Protein AF-A0AA36J604-F1 (afdb_monomer_lite)

Radius of gyration: 30.3 Å; chains: 1; bounding box: 62×75×86 Å

Foldseek 3Di:
DDPVCCVQQQQDPVVRDHDPPHPVVVVVVDPDDLVNVLVVLLVVVVVPAAQQGAAAEAAVCVVVVVVCVPRNVSNVRRYHPDHHHLNVLLVVCCPVPVPLNVVADDQPPPPDPVSRRVSRVSRSVSSCVSPPPPDQDDDDPPVVVVVPDPDDADDFDQDDFQAADDAPPPFQQDRADDDPDDDDDDDLPPPGDGDDPDDPVPADPVRRDHGFWGKGWGWDDDPDTDIDIDIDPDGHDHHHKWKFKAWLQQLRFTHTWAFDQPPPDHPAGFKTKDKGFQADAFIWIWMAIPRDCLFIKAFADDPPVPPDDDEQPGQIDTSVPPGHDTHTDGDDGGWMKMKMWGAHRVDNPSVRIGIDMDTDPDRDDHDRDPKWKFKAWVSQVSQLSSTHTWDFDDDDLKTKTKDKDAQAAFDADPVHNPDRFSKIWIWMATSSDLQFIWAFPAAQDEAPDPTFTDGGNPCSNHTHIQGPDPVSVDDHGWMKMWMWIAHPNTIDIHIHTDD

pLDDT: mean 70.43, std 19.69, range [22.77, 94.62]

Organism: NCBI:txid2562239

Sequence (499 aa):
MGDWCKNQFGWDAKTQTAKPGKLADQVRKSTIRLEEVDQVLHEFVSTHVRPGGGMLAGNTVHMDKRFLDKFCPKFMGTLHYRIVDVSTVKELCRRWAPDHFRRAPVKRCQHRAMEDIYESLKELEHYQQAGYFERCRLKCDMVDRLIGCKDMDMCHVALSAKWKSGMRLLRIKRVYFRTILAGLTFGPPAEEWLLDGRAHVDVPEDQVGMPGDKYLVTFRWEKYKELTWEKLSETGPVEPGKYYLCGPWSGWDFVEMQPDTTGPRRRRKGWYSVEVQVSSLPSEFLVVRNQDFRQAIYPQAPPAATGLEISQHSAMCGPDDGESGLWKIQDLRGAVYKIFFYRDPEDCEPTSMRVDWKKVEEEREYHEPEAAYYVNSSCNDFSHRTAIKMTLEEDGEKKLYSAELGVQELALDPKKPTERQPIMPFNILVHRLKDHCIHPDQELCTLEMEQTVALDENSKHLTWCIGKQSEDDAAKGDTFSIRLVVFNDNYSVSWRKVS

InterPro domains:
  IPR012337 Ribonuclease H-like superfamily [SSF53098] (22-130)
  IPR013520 Ribonuclease H-like domain [PF00929] (34-124)
  IPR022894 Oligoribonuclease [NF003765] (15-130)
  IPR022894 Oligoribonuclease [PTHR11046] (14-127)
  IPR036397 Ribonuclease H superfamily [G3DSA:3.30.420.10] (1-133)

Secondary structure (DSSP, 8-state):
--HHHHHHS-EETTTTEEPTTSHHHHHHH----HHHHHHHHHHHHHHHS-TTTEEEEETTHHHHHHHHHHH-HHHHHHEEEEEEEHHHHHHHHHHH-HHHHHTSPPP-----HHHHHHHHHHHHHHHHTTSSS-------SSHHHHTT-------B-------EE--SSS-S-------S-----TTTT-----S--S-GGGS-TTTS--TTEEEEEEEEESSSEEEEEEEEEEE---EEPPEEEESGGGTT--EEPEE-SSSSSTT-S-EEEEEEE--SSSEEEEEEETT-GGGEEEEPPPPGGG-PPP-TTSPEE-TTS-----EEE-S-TT-EEEEEEEE-SS---GGGEEEEEEE--S-----PPPP-EEEEEGGGTT-GGGPEEPEEEEESSSEEEEEEEE--S-PEETTEEEEE---EEEEEEETT-TTSEEE-SSTTB-TTS----EEESTTTT--EEETSSGGG---TT-EEEEEEEEETTEEEEEEEE--

Structure (mmCIF, N/CA/C/O backbone):
data_AF-A0AA36J604-F1
#
_entry.id   AF-A0AA36J604-F1
#
loop_
_atom_site.group_PDB
_atom_site.id
_atom_site.type_symbol
_atom_site.label_atom_id
_atom_site.label_alt_id
_atom_site.label_comp_id
_atom_site.label_asym_id
_atom_site.label_entity_id
_atom_site.label_seq_id
_atom_site.pdbx_PDB_ins_code
_atom_site.Cartn_x
_atom_site.Cartn_y
_atom_site.Cartn_z
_atom_site.occupancy
_atom_site.B_iso_or_equiv
_atom_site.auth_seq_id
_atom_site.auth_comp_id
_atom_site.auth_asym_id
_atom_site.auth_atom_id
_atom_site.pdbx_PDB_model_num
ATOM 1 N N . MET A 1 1 ? 19.047 -40.340 -29.460 1.00 48.59 1 MET A N 1
ATOM 2 C CA . MET A 1 1 ? 18.391 -39.225 -30.184 1.00 48.59 1 MET A CA 1
ATOM 3 C C . MET A 1 1 ? 16.891 -39.447 -30.170 1.00 48.59 1 MET A C 1
ATOM 5 O O . MET A 1 1 ? 16.463 -40.521 -30.583 1.00 48.59 1 MET A O 1
ATOM 9 N N . GLY A 1 2 ? 16.120 -38.473 -29.682 1.00 55.19 2 GLY A N 1
ATOM 10 C CA . GLY A 1 2 ? 14.655 -38.526 -29.735 1.00 55.19 2 GLY A CA 1
ATOM 11 C C . GLY A 1 2 ? 14.126 -38.441 -31.170 1.00 55.19 2 GLY A C 1
ATOM 12 O O . GLY A 1 2 ? 14.864 -38.077 -32.091 1.00 55.19 2 GLY A O 1
ATOM 13 N N . ASP A 1 3 ? 12.849 -38.763 -31.363 1.00 58.59 3 ASP A N 1
ATOM 14 C CA . ASP A 1 3 ? 12.222 -38.802 -32.692 1.00 58.59 3 ASP A CA 1
ATOM 15 C C . ASP A 1 3 ? 12.183 -37.428 -33.378 1.00 58.59 3 ASP A C 1
ATOM 17 O O . ASP A 1 3 ? 12.251 -37.339 -34.603 1.00 58.59 3 ASP A O 1
ATOM 21 N N . TRP A 1 4 ? 12.235 -36.346 -32.594 1.00 62.50 4 TRP A N 1
ATOM 22 C CA . TRP A 1 4 ? 12.443 -34.985 -33.089 1.00 62.50 4 TRP A CA 1
ATOM 23 C C . TRP A 1 4 ? 13.745 -34.826 -33.889 1.00 62.50 4 TRP A C 1
ATOM 25 O O . TRP A 1 4 ? 13.712 -34.370 -35.033 1.00 62.50 4 TRP A O 1
ATOM 35 N N . CYS A 1 5 ? 14.889 -35.257 -33.337 1.00 60.88 5 CYS A N 1
ATOM 36 C CA . CYS A 1 5 ? 16.184 -35.132 -34.016 1.00 60.88 5 CYS A CA 1
ATOM 37 C C . CYS A 1 5 ? 16.183 -35.896 -35.346 1.00 60.88 5 CYS A C 1
ATOM 39 O O . CYS A 1 5 ? 16.697 -35.406 -36.349 1.00 60.88 5 CYS A O 1
ATOM 41 N N . LYS A 1 6 ? 15.559 -37.079 -35.370 1.00 63.16 6 LYS A N 1
ATOM 42 C CA . LYS A 1 6 ? 15.446 -37.908 -36.577 1.00 63.16 6 LYS A CA 1
ATOM 43 C C . LYS A 1 6 ? 14.578 -37.236 -37.649 1.00 63.16 6 LYS A C 1
ATOM 45 O O . LYS A 1 6 ? 14.906 -37.311 -38.829 1.00 63.16 6 LYS A O 1
ATOM 50 N N . ASN A 1 7 ? 13.513 -36.541 -37.244 1.00 63.91 7 ASN A N 1
ATOM 51 C CA . ASN A 1 7 ? 12.556 -35.903 -38.153 1.00 63.91 7 ASN A CA 1
ATOM 52 C C . ASN A 1 7 ? 12.996 -34.522 -38.672 1.00 63.91 7 ASN A C 1
ATOM 54 O O . ASN A 1 7 ? 12.639 -34.169 -39.799 1.00 63.91 7 ASN A O 1
ATOM 58 N N . GLN A 1 8 ? 13.760 -33.754 -37.886 1.00 60.88 8 GLN A N 1
ATOM 59 C CA . GLN A 1 8 ? 14.214 -32.401 -38.251 1.00 60.88 8 GLN A CA 1
ATOM 60 C C . GLN A 1 8 ? 15.593 -32.366 -38.908 1.00 60.88 8 GLN A C 1
ATOM 62 O O . GLN A 1 8 ? 15.798 -31.622 -39.868 1.00 60.88 8 GLN A O 1
ATOM 67 N N . PHE A 1 9 ? 16.529 -33.194 -38.441 1.00 60.97 9 PHE A N 1
ATOM 68 C CA . PHE A 1 9 ? 17.835 -33.322 -39.091 1.00 60.97 9 PHE A CA 1
ATOM 69 C C . PHE A 1 9 ? 17.819 -34.350 -40.215 1.00 60.97 9 PHE A C 1
ATOM 71 O O . PHE A 1 9 ? 18.741 -34.364 -41.025 1.00 60.97 9 PHE A O 1
ATOM 78 N N . GLY A 1 10 ? 16.762 -35.175 -40.289 1.00 57.69 10 GLY A N 1
ATOM 79 C CA . GLY A 1 10 ? 16.478 -36.049 -41.424 1.00 57.69 10 GLY A CA 1
ATOM 80 C C . GLY A 1 10 ? 17.660 -36.922 -41.821 1.00 57.69 10 GLY A C 1
ATOM 81 O O . GLY A 1 10 ? 17.801 -37.197 -43.005 1.00 57.69 10 GLY A O 1
ATOM 82 N N . TRP A 1 11 ? 18.530 -37.279 -40.870 1.00 56.81 11 TRP A N 1
ATOM 83 C CA . TRP A 1 11 ? 19.774 -37.982 -41.152 1.00 56.81 11 TRP A CA 1
ATOM 84 C C . TRP A 1 11 ? 19.460 -39.433 -41.489 1.00 56.81 11 TRP A C 1
ATOM 86 O O . TRP A 1 11 ? 19.053 -40.212 -40.623 1.00 56.81 11 TRP A O 1
ATOM 96 N N . ASP A 1 12 ? 19.627 -39.791 -42.756 1.00 61.94 12 ASP A N 1
ATOM 97 C CA . ASP A 1 12 ? 19.580 -41.179 -43.173 1.00 61.94 12 ASP A CA 1
ATOM 98 C C . ASP A 1 12 ? 20.942 -41.816 -42.878 1.00 61.94 12 ASP A C 1
ATOM 100 O O . ASP A 1 12 ? 21.950 -41.543 -43.532 1.00 61.94 12 ASP A O 1
ATOM 104 N N . ALA A 1 13 ? 20.976 -42.666 -41.852 1.00 58.25 13 ALA A N 1
ATOM 105 C CA . ALA A 1 13 ? 22.194 -43.341 -41.421 1.00 58.25 13 ALA A CA 1
ATOM 106 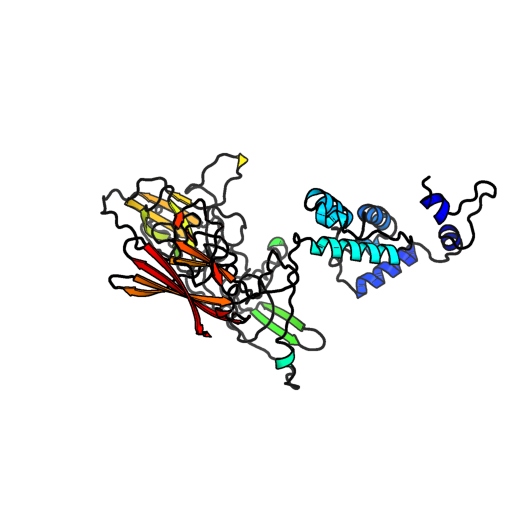C C . ALA A 1 13 ? 22.783 -44.279 -42.492 1.00 58.25 13 ALA A C 1
ATOM 108 O O . ALA A 1 13 ? 23.966 -44.597 -42.411 1.00 58.25 13 ALA A O 1
ATOM 109 N N . LYS A 1 14 ? 21.994 -44.714 -43.489 1.00 59.16 14 LYS A N 1
ATOM 110 C CA . LYS A 1 14 ? 22.461 -45.590 -44.574 1.00 59.16 14 LYS A CA 1
ATOM 111 C C . LYS A 1 14 ? 23.111 -44.812 -45.715 1.00 59.16 14 LYS A C 1
ATOM 113 O O . LYS A 1 14 ? 24.051 -45.317 -46.316 1.00 59.16 14 LYS A O 1
ATOM 118 N N . THR A 1 15 ? 22.634 -43.604 -46.006 1.00 65.88 15 THR A N 1
ATOM 119 C CA . THR A 1 15 ? 23.161 -42.767 -47.100 1.00 65.88 15 THR A CA 1
ATOM 120 C C . THR A 1 15 ? 24.063 -41.630 -46.617 1.00 65.88 15 THR A C 1
ATOM 122 O O . THR A 1 15 ? 24.651 -40.946 -47.446 1.00 65.88 15 THR A O 1
ATOM 125 N N . GLN A 1 16 ? 24.184 -41.423 -45.298 1.00 61.75 16 GLN A N 1
ATOM 126 C CA . GLN A 1 16 ? 24.916 -40.316 -44.660 1.00 61.75 16 GLN A CA 1
ATOM 127 C C . GLN A 1 16 ? 24.513 -38.924 -45.186 1.00 61.75 16 GLN A C 1
ATOM 129 O O . GLN A 1 16 ? 25.319 -37.995 -45.245 1.00 61.75 16 GLN A O 1
ATOM 134 N N . THR A 1 17 ? 23.248 -38.761 -45.574 1.00 59.16 17 THR A N 1
ATOM 135 C CA . THR A 1 17 ? 22.707 -37.517 -46.140 1.00 59.16 17 THR A CA 1
ATOM 136 C C . THR A 1 17 ? 21.442 -37.087 -45.399 1.00 59.16 17 THR A C 1
ATOM 138 O O . THR A 1 17 ? 20.786 -37.906 -44.752 1.00 59.16 17 THR A O 1
ATOM 141 N N . ALA A 1 18 ? 21.108 -35.787 -45.438 1.00 59.97 18 ALA A N 1
ATOM 142 C CA . ALA A 1 18 ? 19.828 -35.334 -44.884 1.00 59.97 18 ALA A CA 1
ATOM 143 C C . ALA A 1 18 ? 18.720 -35.379 -45.942 1.00 59.97 18 ALA A C 1
ATOM 145 O O . ALA A 1 18 ? 18.979 -35.279 -47.141 1.00 59.97 18 ALA A O 1
ATOM 146 N N . LYS A 1 19 ? 17.485 -35.575 -45.474 1.00 61.66 19 LYS A N 1
ATOM 147 C CA . LYS A 1 19 ? 16.292 -35.647 -46.322 1.00 61.66 19 LYS A CA 1
ATOM 148 C C . LYS A 1 19 ? 15.859 -34.261 -46.848 1.00 61.66 19 LYS A C 1
ATOM 150 O O . LYS A 1 19 ? 15.642 -33.371 -46.015 1.00 61.66 19 LYS A O 1
ATOM 155 N N . PRO A 1 20 ? 15.581 -34.131 -48.168 1.00 58.41 20 PRO A N 1
ATOM 156 C CA . PRO A 1 20 ? 15.203 -32.877 -48.821 1.00 58.41 20 PRO A CA 1
ATOM 157 C C . PRO A 1 20 ? 14.045 -32.154 -48.128 1.00 58.41 20 PRO A C 1
ATOM 159 O O . PRO A 1 20 ? 13.031 -32.757 -47.779 1.00 58.41 20 PRO A O 1
ATOM 162 N N . GLY A 1 21 ? 14.179 -30.834 -47.966 1.00 62.56 21 GLY A N 1
ATOM 163 C CA . GLY A 1 21 ? 13.126 -29.958 -47.432 1.00 62.56 21 GLY A CA 1
ATOM 164 C C . GLY A 1 21 ? 13.096 -29.827 -45.905 1.00 62.56 21 GLY A C 1
ATOM 165 O O . GLY A 1 21 ? 12.257 -29.099 -45.376 1.00 62.56 21 GLY A O 1
ATOM 166 N N . LYS A 1 22 ? 14.010 -30.489 -45.187 1.00 72.75 22 LYS A N 1
ATOM 167 C CA . LYS A 1 22 ? 14.170 -30.361 -43.729 1.00 72.75 22 LYS A CA 1
ATOM 168 C C . LYS A 1 22 ? 15.186 -29.277 -43.349 1.00 72.75 22 LYS A C 1
ATOM 170 O O . LYS A 1 22 ? 15.939 -28.799 -44.197 1.00 72.75 22 LYS A O 1
ATOM 175 N N . LEU A 1 23 ? 15.203 -28.876 -42.073 1.00 76.88 23 LEU A N 1
ATOM 176 C CA . LEU A 1 23 ? 16.023 -27.761 -41.578 1.00 76.88 23 LEU A CA 1
ATOM 177 C C . LEU A 1 23 ? 17.512 -27.935 -41.918 1.00 76.88 23 LEU A C 1
ATOM 179 O O . LEU A 1 23 ? 18.146 -26.985 -42.362 1.00 76.88 23 LEU A O 1
ATOM 183 N N . ALA A 1 24 ? 18.048 -29.155 -41.805 1.00 77.19 24 ALA A N 1
ATOM 184 C CA . ALA A 1 24 ? 19.443 -29.451 -42.145 1.00 77.19 24 ALA A CA 1
ATOM 185 C C . ALA A 1 24 ? 19.802 -29.120 -43.607 1.00 77.19 24 ALA A C 1
ATOM 187 O O . ALA A 1 24 ? 20.880 -28.594 -43.875 1.00 77.19 24 ALA A O 1
ATOM 188 N N . ASP A 1 25 ? 18.898 -29.372 -44.554 1.00 77.94 25 ASP A N 1
ATOM 189 C CA . ASP A 1 25 ? 19.135 -29.048 -45.963 1.00 77.94 25 ASP A CA 1
ATOM 190 C C . ASP A 1 25 ? 18.974 -27.563 -46.262 1.00 77.94 25 ASP A C 1
ATOM 192 O O . ASP A 1 25 ? 19.647 -27.042 -47.148 1.00 77.94 25 ASP A O 1
ATOM 196 N N . GLN A 1 26 ? 18.119 -26.864 -45.515 1.00 81.69 26 GLN A N 1
ATOM 197 C CA . GLN A 1 26 ? 18.026 -25.408 -45.604 1.00 81.69 26 GLN A CA 1
ATOM 198 C C . GLN A 1 26 ? 19.288 -24.739 -45.062 1.00 81.69 26 GLN A C 1
ATOM 200 O O . GLN A 1 26 ? 19.791 -23.819 -45.693 1.00 81.69 26 GLN A O 1
ATOM 205 N N . VAL A 1 27 ? 19.847 -25.249 -43.959 1.00 84.38 27 VAL A N 1
ATOM 206 C CA . VAL A 1 27 ? 21.126 -24.770 -43.414 1.00 84.38 27 VAL A CA 1
ATOM 207 C C . VAL A 1 27 ? 22.256 -24.970 -44.426 1.00 84.38 27 VAL A C 1
ATOM 209 O O . VAL A 1 27 ? 23.010 -24.037 -44.670 1.00 84.38 27 VAL A O 1
ATOM 212 N N . ARG A 1 28 ? 22.340 -26.135 -45.088 1.00 82.62 28 ARG A N 1
ATOM 213 C CA . ARG A 1 28 ? 23.355 -26.381 -46.135 1.00 82.62 28 ARG A CA 1
ATOM 214 C C . ARG A 1 28 ? 23.213 -25.482 -47.363 1.00 82.62 28 ARG A C 1
ATOM 216 O O . ARG A 1 28 ? 24.205 -25.220 -48.031 1.00 82.62 28 ARG A O 1
ATOM 223 N N . LYS A 1 29 ? 21.988 -25.059 -47.687 1.00 87.19 29 LYS A N 1
ATOM 224 C CA . LYS A 1 29 ? 21.692 -24.153 -48.809 1.00 87.19 29 LYS A CA 1
ATOM 225 C C . LYS A 1 29 ? 21.774 -22.675 -48.427 1.00 87.19 29 LYS A C 1
ATOM 227 O O . LYS A 1 29 ? 21.700 -21.830 -49.313 1.00 87.19 29 LYS A O 1
ATOM 232 N N . SER A 1 30 ? 21.870 -22.361 -47.137 1.00 89.00 30 SER A N 1
ATOM 233 C CA . SER A 1 30 ? 21.908 -20.986 -46.656 1.00 89.00 30 SER A CA 1
ATOM 234 C C . SER A 1 30 ? 23.203 -20.310 -47.087 1.00 89.00 30 SER A C 1
ATOM 236 O O . SER A 1 30 ? 24.287 -20.864 -46.923 1.00 89.00 30 SER A O 1
ATOM 238 N N . THR A 1 31 ? 23.088 -19.090 -47.601 1.00 91.94 31 THR A N 1
ATOM 239 C CA . THR A 1 31 ? 24.227 -18.220 -47.921 1.00 91.94 31 THR A CA 1
ATOM 240 C C . THR A 1 31 ? 24.487 -17.176 -46.837 1.00 91.94 31 THR A C 1
ATOM 242 O O . THR A 1 31 ? 25.445 -16.421 -46.955 1.00 91.94 31 THR A O 1
ATOM 245 N N . ILE A 1 32 ? 23.638 -17.125 -45.804 1.00 90.56 32 ILE A N 1
ATOM 246 C CA . ILE A 1 32 ? 23.681 -16.108 -44.750 1.00 90.56 32 ILE A CA 1
ATOM 247 C C . ILE A 1 32 ? 24.758 -16.480 -43.733 1.00 90.56 32 ILE A C 1
ATOM 249 O O . ILE A 1 32 ? 24.728 -17.578 -43.164 1.00 90.56 32 ILE A O 1
ATOM 253 N N . ARG A 1 33 ? 25.697 -15.564 -43.499 1.00 91.00 33 ARG A N 1
ATOM 254 C CA . ARG A 1 33 ? 26.771 -15.728 -42.511 1.00 91.00 33 ARG A CA 1
ATOM 255 C C . ARG A 1 33 ? 26.314 -15.309 -41.119 1.00 91.00 33 ARG A C 1
ATOM 257 O O . ARG A 1 33 ? 25.394 -14.512 -40.961 1.00 91.00 33 ARG A O 1
ATOM 264 N N . LEU A 1 34 ? 26.972 -15.828 -40.088 1.00 89.88 34 LEU A N 1
ATOM 265 C CA . LEU A 1 34 ? 26.585 -15.560 -38.702 1.00 89.88 34 LEU A CA 1
ATOM 266 C C . LEU A 1 34 ? 26.753 -14.076 -38.329 1.00 89.88 34 LEU A C 1
ATOM 268 O O . LEU A 1 34 ? 25.929 -13.523 -37.606 1.00 89.88 34 LEU A O 1
ATOM 272 N N . GLU A 1 35 ? 27.775 -13.416 -38.871 1.00 90.25 35 GLU A N 1
ATOM 273 C CA . GLU A 1 35 ? 28.028 -11.987 -38.668 1.00 90.25 35 GLU A CA 1
ATOM 274 C C . GLU A 1 35 ? 26.927 -11.118 -39.294 1.00 90.25 35 GLU A C 1
ATOM 276 O O . GLU A 1 35 ? 26.554 -10.086 -38.737 1.00 90.25 35 GLU A O 1
ATOM 281 N N . GLU A 1 36 ? 26.381 -11.556 -40.434 1.00 92.31 36 GLU A N 1
ATOM 282 C CA . GLU A 1 36 ? 25.243 -10.906 -41.092 1.00 92.31 36 GLU A CA 1
ATOM 283 C C . GLU A 1 36 ? 23.974 -11.068 -40.248 1.00 92.31 36 GLU A C 1
ATOM 285 O O . GLU A 1 36 ? 23.206 -10.119 -40.110 1.00 92.31 36 GLU A O 1
ATOM 290 N N . VAL A 1 37 ? 23.781 -12.233 -39.618 1.00 93.56 37 VAL A N 1
ATOM 291 C CA . VAL A 1 37 ? 22.661 -12.466 -38.691 1.00 93.56 37 VAL A CA 1
ATOM 292 C C . VAL A 1 37 ? 22.736 -11.533 -37.481 1.00 93.56 37 VAL A C 1
ATOM 294 O O . VAL A 1 37 ? 21.738 -10.888 -37.167 1.00 93.56 37 VAL A O 1
ATOM 297 N N . ASP A 1 38 ? 23.893 -11.424 -36.819 1.00 93.88 38 ASP A N 1
ATOM 298 C CA . ASP A 1 38 ? 24.062 -10.542 -35.651 1.00 93.88 38 ASP A CA 1
ATOM 299 C C . ASP A 1 38 ? 23.768 -9.074 -36.006 1.00 93.88 38 ASP A C 1
ATOM 301 O O . ASP A 1 38 ? 23.071 -8.374 -35.271 1.00 93.88 38 ASP A O 1
ATOM 305 N N . GLN A 1 39 ? 24.223 -8.626 -37.180 1.00 93.12 39 GLN A N 1
ATOM 306 C CA . GLN A 1 39 ? 23.977 -7.269 -37.667 1.00 93.12 39 GLN A CA 1
ATOM 307 C C . GLN A 1 39 ? 22.491 -7.016 -37.971 1.00 93.12 39 GLN A C 1
ATOM 309 O O . GLN A 1 39 ? 21.933 -6.029 -37.493 1.00 93.12 39 GLN A O 1
ATOM 314 N N . VAL A 1 40 ? 21.830 -7.917 -38.705 1.00 93.75 40 VAL A N 1
ATOM 315 C CA . VAL A 1 40 ? 20.402 -7.787 -39.048 1.00 93.75 40 VAL A CA 1
ATOM 316 C C . VAL A 1 40 ? 19.529 -7.797 -37.792 1.00 93.75 40 VAL A C 1
ATOM 318 O O . VAL A 1 40 ? 18.598 -6.999 -37.674 1.00 93.75 40 VAL A O 1
ATOM 321 N N . LEU A 1 41 ? 19.831 -8.672 -36.829 1.00 93.06 41 LEU A N 1
ATOM 322 C CA . LEU A 1 41 ? 19.106 -8.727 -35.561 1.00 93.06 41 LEU A CA 1
ATOM 323 C C . LEU A 1 41 ? 19.321 -7.457 -34.727 1.00 93.06 41 LEU A C 1
ATOM 325 O O . LEU A 1 41 ? 18.365 -6.935 -34.151 1.00 93.06 41 LEU A O 1
ATOM 329 N N . HIS A 1 42 ? 20.552 -6.943 -34.674 1.00 91.88 42 HIS A N 1
ATOM 330 C CA . HIS A 1 42 ? 20.871 -5.692 -33.989 1.00 91.88 42 HIS A CA 1
ATOM 331 C C . HIS A 1 42 ? 20.121 -4.494 -34.592 1.00 91.88 42 HIS A C 1
ATOM 333 O O . HIS A 1 42 ? 19.515 -3.720 -33.850 1.00 91.88 42 HIS A O 1
ATOM 339 N N . GLU A 1 43 ? 20.104 -4.354 -35.919 1.00 93.06 43 GLU A N 1
ATOM 340 C CA . GLU A 1 43 ? 19.384 -3.277 -36.615 1.00 93.06 43 GLU A CA 1
ATOM 341 C C . GLU A 1 43 ? 17.870 -3.369 -36.393 1.00 93.06 43 GLU A C 1
ATOM 343 O O . GLU A 1 43 ? 17.212 -2.373 -36.076 1.00 93.06 43 GLU A O 1
ATOM 348 N N . PHE A 1 44 ? 17.315 -4.581 -36.481 1.00 92.38 44 PHE A N 1
ATOM 349 C CA . PHE A 1 44 ? 15.903 -4.817 -36.209 1.00 92.38 44 PHE A CA 1
ATOM 350 C C . PHE A 1 44 ? 15.523 -4.413 -34.779 1.00 92.38 44 PHE A C 1
ATOM 352 O O . PHE A 1 44 ? 14.550 -3.691 -34.580 1.00 92.38 44 PHE A O 1
ATOM 359 N N . VAL A 1 45 ? 16.295 -4.816 -33.770 1.00 90.62 45 VAL A N 1
ATOM 360 C CA . VAL A 1 45 ? 15.993 -4.466 -32.374 1.00 90.62 45 VAL A CA 1
ATOM 361 C C . VAL A 1 45 ? 16.191 -2.977 -32.111 1.00 90.62 45 VAL A C 1
ATOM 363 O O . VAL A 1 45 ? 15.337 -2.359 -31.479 1.00 90.62 45 VAL A O 1
ATOM 366 N N . SER A 1 46 ? 17.251 -2.372 -32.646 1.00 87.31 46 SER A N 1
ATOM 367 C CA . SER A 1 46 ? 17.565 -0.952 -32.427 1.00 87.31 46 SER A CA 1
ATOM 368 C C . SER A 1 46 ? 16.492 -0.001 -32.971 1.00 87.31 46 SER A C 1
ATOM 370 O O . SER A 1 46 ? 16.352 1.115 -32.478 1.00 87.31 46 SER A O 1
ATOM 372 N N . THR A 1 47 ? 15.705 -0.436 -33.961 1.00 90.81 47 THR A N 1
ATOM 373 C CA . THR A 1 47 ? 14.560 0.337 -34.478 1.00 90.81 47 THR A CA 1
ATOM 374 C C . THR A 1 47 ? 13.297 0.219 -33.619 1.00 90.81 47 THR A C 1
ATOM 376 O O . THR A 1 47 ? 12.415 1.068 -33.730 1.00 90.81 47 THR A O 1
ATOM 379 N N . HIS A 1 48 ? 13.203 -0.790 -32.743 1.00 85.25 48 HIS A N 1
ATOM 380 C CA . HIS A 1 48 ? 12.001 -1.081 -31.948 1.00 85.25 48 HIS A CA 1
ATOM 381 C C . HIS A 1 48 ? 12.170 -0.829 -30.444 1.00 85.25 48 HIS A C 1
ATOM 383 O O . HIS A 1 48 ? 11.178 -0.597 -29.753 1.00 85.25 48 HIS A O 1
ATOM 389 N N . VAL A 1 49 ? 13.396 -0.872 -29.913 1.00 84.00 49 VAL A N 1
ATOM 390 C CA . VAL A 1 49 ? 13.678 -0.652 -28.487 1.00 84.00 49 VAL A CA 1
ATOM 391 C C . VAL A 1 49 ? 14.914 0.222 -28.292 1.00 84.00 49 VAL A C 1
ATOM 393 O O . VAL A 1 49 ? 15.873 0.161 -29.058 1.00 84.00 49 VAL A O 1
ATOM 396 N N . ARG A 1 50 ? 14.908 1.032 -27.227 1.00 82.69 50 ARG A N 1
ATOM 397 C CA . ARG A 1 50 ? 16.098 1.783 -26.801 1.00 82.69 50 ARG A CA 1
ATOM 398 C C . ARG A 1 50 ? 17.179 0.808 -26.302 1.00 82.69 50 ARG A C 1
ATOM 400 O O . ARG A 1 50 ? 16.813 -0.234 -25.748 1.00 82.69 50 ARG A O 1
ATOM 407 N N . PRO A 1 51 ? 18.478 1.143 -26.419 1.00 81.12 51 PRO A N 1
ATOM 408 C CA . PRO A 1 51 ? 19.555 0.322 -25.869 1.00 81.12 51 PRO A CA 1
ATOM 409 C C . PRO A 1 51 ? 19.322 0.003 -24.386 1.00 81.12 51 PRO A C 1
ATOM 411 O O . PRO A 1 51 ? 19.037 0.898 -23.593 1.00 81.12 51 PRO A O 1
ATOM 414 N N . GLY A 1 52 ? 19.384 -1.279 -24.022 1.00 80.62 52 GLY A N 1
ATOM 415 C CA . GLY A 1 52 ? 19.128 -1.770 -22.665 1.00 80.62 52 GLY A CA 1
ATOM 416 C C . GLY A 1 52 ? 17.653 -1.783 -22.238 1.00 80.62 52 GLY A C 1
ATOM 417 O O . GLY A 1 52 ? 17.358 -2.209 -21.126 1.00 80.62 52 GLY A O 1
ATOM 418 N N . GLY A 1 53 ? 16.722 -1.344 -23.092 1.00 77.31 53 GLY A N 1
ATOM 419 C CA . GLY A 1 53 ? 15.287 -1.299 -22.789 1.00 77.31 53 GLY A CA 1
ATOM 420 C C . GLY A 1 53 ? 14.520 -2.578 -23.142 1.00 77.31 53 GLY A C 1
ATOM 421 O O . GLY A 1 53 ? 13.489 -2.860 -22.537 1.00 77.31 53 GLY A O 1
ATOM 422 N N . GLY A 1 54 ? 15.002 -3.363 -24.111 1.00 86.19 54 GLY A N 1
ATOM 423 C CA . GLY A 1 54 ? 14.373 -4.626 -24.516 1.00 86.19 54 GLY A CA 1
ATOM 424 C C . GLY A 1 54 ? 14.836 -5.814 -23.670 1.00 86.19 54 GLY A C 1
ATOM 425 O O . GLY A 1 54 ? 16.016 -5.914 -23.356 1.00 86.19 54 GLY A O 1
ATOM 426 N N . MET A 1 55 ? 13.941 -6.746 -23.333 1.00 92.50 55 MET A N 1
ATOM 427 C CA . MET A 1 55 ? 14.277 -7.992 -22.625 1.00 92.50 55 MET A CA 1
ATOM 428 C C . MET A 1 55 ? 14.097 -9.204 -23.539 1.00 92.50 55 MET A C 1
ATOM 430 O O . MET A 1 55 ? 13.135 -9.271 -24.303 1.00 92.50 55 MET A O 1
ATOM 434 N N . LEU A 1 56 ? 14.993 -10.187 -23.427 1.00 93.38 56 LEU A N 1
ATOM 435 C CA . LEU A 1 56 ? 14.854 -11.453 -24.145 1.00 93.38 56 LEU A CA 1
ATOM 436 C C . LEU A 1 56 ? 13.742 -12.298 -23.501 1.00 93.38 56 LEU A C 1
ATOM 438 O O . LEU A 1 56 ? 13.751 -12.513 -22.288 1.00 93.38 56 LEU A O 1
ATOM 442 N N . ALA A 1 57 ? 12.794 -12.786 -24.302 1.00 93.81 57 ALA A N 1
ATOM 443 C CA . ALA A 1 57 ? 11.629 -13.530 -23.828 1.00 93.81 57 ALA A CA 1
ATOM 444 C C . ALA A 1 57 ? 11.395 -14.804 -24.649 1.00 93.81 57 ALA A C 1
ATOM 446 O O . ALA A 1 57 ? 11.559 -14.797 -25.868 1.00 93.81 57 ALA A O 1
ATOM 447 N N . GLY A 1 58 ? 10.989 -15.890 -23.991 1.00 91.88 58 GLY A N 1
ATOM 448 C CA . GLY A 1 58 ? 10.711 -17.162 -24.661 1.00 91.88 58 GLY A CA 1
ATOM 449 C C . GLY A 1 58 ? 10.602 -18.343 -23.701 1.00 91.88 58 GLY A C 1
ATOM 450 O O . GLY A 1 58 ? 10.689 -18.191 -22.483 1.00 91.88 58 GLY A O 1
ATOM 451 N N . ASN A 1 59 ? 10.412 -19.539 -24.250 1.00 91.00 59 ASN A N 1
ATOM 452 C CA . ASN A 1 59 ? 10.390 -20.780 -23.478 1.00 91.00 59 ASN A CA 1
ATOM 453 C C . ASN A 1 59 ? 11.795 -21.354 -23.317 1.00 91.00 59 ASN A C 1
ATOM 455 O O . ASN A 1 59 ? 12.433 -21.659 -24.318 1.00 91.00 59 ASN A O 1
ATOM 459 N N . THR A 1 60 ? 12.254 -21.555 -22.076 1.00 89.69 60 THR A N 1
ATOM 460 C CA . THR A 1 60 ? 13.601 -22.101 -21.805 1.00 89.69 60 THR A CA 1
ATOM 461 C C . THR A 1 60 ? 14.684 -21.236 -22.471 1.00 89.69 60 THR A C 1
ATOM 463 O O . THR A 1 60 ? 15.739 -21.701 -22.901 1.00 89.69 60 THR A O 1
ATOM 466 N N . VAL A 1 61 ? 14.416 -19.928 -22.539 1.00 93.06 61 VAL A N 1
ATOM 467 C CA . VAL A 1 61 ? 15.181 -18.958 -23.334 1.00 93.06 61 VAL A CA 1
ATOM 468 C C . VAL A 1 61 ? 16.586 -18.713 -22.779 1.00 93.06 61 VAL A C 1
ATOM 470 O O . VAL A 1 61 ? 17.454 -18.179 -23.463 1.00 93.06 61 VAL A O 1
ATOM 473 N N . HIS A 1 62 ? 16.858 -19.144 -21.545 1.00 90.88 62 HIS A N 1
ATOM 474 C CA . HIS A 1 62 ? 18.206 -19.134 -20.980 1.00 90.88 62 HIS A CA 1
ATOM 475 C C . HIS A 1 62 ? 19.195 -19.978 -21.804 1.00 90.88 62 HIS A C 1
ATOM 477 O O . HIS A 1 62 ? 20.383 -19.653 -21.850 1.00 90.88 62 HIS A O 1
ATOM 483 N N . MET A 1 63 ? 18.721 -21.035 -22.476 1.00 90.19 63 MET A N 1
ATOM 484 C CA . MET A 1 63 ? 19.549 -21.820 -23.391 1.00 90.19 63 MET A CA 1
ATOM 485 C C . MET A 1 63 ? 19.878 -21.020 -24.647 1.00 90.19 63 MET A C 1
ATOM 487 O O . MET A 1 63 ? 21.051 -20.930 -25.004 1.00 90.19 63 MET A O 1
ATOM 491 N N . ASP A 1 64 ? 18.881 -20.378 -25.256 1.00 91.81 64 ASP A N 1
ATOM 492 C CA . ASP A 1 64 ? 19.066 -19.528 -26.437 1.00 91.81 64 ASP A CA 1
ATOM 493 C C . ASP A 1 64 ? 20.004 -18.361 -26.133 1.00 91.81 64 ASP A C 1
ATOM 495 O O . ASP A 1 64 ? 20.953 -18.116 -26.877 1.00 91.81 64 ASP A O 1
ATOM 499 N N . LYS A 1 65 ? 19.817 -17.710 -24.976 1.00 92.50 65 LYS A N 1
ATOM 500 C CA . LYS A 1 65 ? 20.698 -16.645 -24.484 1.00 92.50 65 LYS A CA 1
ATOM 501 C C . LYS A 1 65 ? 22.158 -17.092 -24.473 1.00 92.50 65 LYS A C 1
ATOM 503 O O . LYS A 1 65 ? 23.025 -16.351 -24.914 1.00 92.50 65 LYS A O 1
ATOM 508 N N . ARG A 1 66 ? 22.440 -18.322 -24.029 1.00 92.94 66 ARG A N 1
ATOM 509 C CA . ARG A 1 66 ? 23.808 -18.864 -23.975 1.00 92.94 66 ARG A CA 1
ATOM 510 C C . ARG A 1 66 ? 24.465 -18.971 -25.352 1.00 92.94 66 ARG A C 1
ATOM 512 O O . ARG A 1 66 ? 25.681 -18.819 -25.453 1.00 92.94 66 ARG A O 1
ATOM 519 N N . PHE A 1 67 ? 23.688 -19.263 -26.395 1.00 93.50 67 PHE A N 1
ATOM 520 C CA . PHE A 1 67 ? 24.180 -19.266 -27.774 1.00 93.50 67 PHE A CA 1
ATOM 521 C C . PHE A 1 67 ? 24.318 -17.839 -28.308 1.00 93.50 67 PHE A C 1
ATOM 523 O O . PHE A 1 67 ? 25.357 -17.507 -28.874 1.00 93.50 67 PHE A O 1
ATOM 530 N N . LEU A 1 68 ? 23.322 -16.986 -28.078 1.00 94.00 68 LEU A N 1
ATOM 531 C CA . LEU A 1 68 ? 23.320 -15.597 -28.538 1.00 94.00 68 LEU A CA 1
ATOM 532 C C . LEU A 1 68 ? 24.451 -14.773 -27.910 1.00 94.00 68 LEU A C 1
ATOM 534 O O . LEU A 1 68 ? 25.122 -14.043 -28.627 1.00 94.00 68 LEU A O 1
ATOM 538 N N . ASP A 1 69 ? 24.756 -14.962 -26.624 1.00 92.69 69 ASP A N 1
ATOM 539 C CA . ASP A 1 69 ? 25.883 -14.297 -25.951 1.00 92.69 69 ASP A CA 1
ATOM 540 C C . ASP A 1 69 ? 27.228 -14.612 -26.635 1.00 92.69 69 ASP A C 1
ATOM 542 O O . ASP A 1 69 ? 28.138 -13.786 -26.641 1.00 92.69 69 ASP A O 1
ATOM 546 N N . LYS A 1 70 ? 27.368 -15.815 -27.210 1.00 93.38 70 LYS A N 1
ATOM 547 C CA . LYS A 1 70 ? 28.603 -16.262 -27.868 1.00 93.38 70 LYS A CA 1
ATOM 548 C C . LYS A 1 70 ? 28.655 -15.893 -29.350 1.00 93.38 70 LYS A C 1
ATOM 550 O O . LYS A 1 70 ? 29.726 -15.573 -29.856 1.00 93.38 70 LYS A O 1
ATOM 555 N N . PHE A 1 71 ? 27.534 -16.029 -30.048 1.00 93.25 71 PHE A N 1
ATOM 556 C CA . PHE A 1 71 ? 27.472 -15.998 -31.510 1.00 93.25 71 PHE A CA 1
ATOM 557 C C . PHE A 1 71 ? 26.832 -14.719 -32.072 1.00 93.25 71 PHE A C 1
ATOM 559 O O . PHE A 1 71 ? 27.062 -14.410 -33.237 1.00 93.25 71 PHE A O 1
ATOM 566 N N . CYS A 1 72 ? 26.073 -13.970 -31.264 1.00 94.44 72 CYS A N 1
ATOM 567 C CA . CYS A 1 72 ? 25.423 -12.707 -31.638 1.00 94.44 72 CYS A CA 1
ATOM 568 C C . CYS A 1 72 ? 25.612 -11.621 -30.547 1.00 94.44 72 CYS A C 1
ATOM 570 O O . CYS A 1 72 ? 24.643 -11.183 -29.910 1.00 94.44 72 CYS A O 1
ATOM 572 N N . PRO A 1 73 ? 26.864 -11.209 -30.262 1.00 93.06 73 PRO A N 1
ATOM 573 C CA . PRO A 1 73 ? 27.166 -10.292 -29.165 1.00 93.06 73 PRO A CA 1
ATOM 574 C C . PRO A 1 73 ? 26.648 -8.864 -29.391 1.00 93.06 73 PRO A C 1
ATOM 576 O O . PRO A 1 73 ? 26.311 -8.200 -28.410 1.00 93.06 73 PRO A O 1
ATOM 579 N N . LYS A 1 74 ? 26.547 -8.369 -30.638 1.00 90.88 74 LYS A N 1
ATOM 580 C CA . LYS A 1 74 ? 26.017 -7.015 -30.898 1.00 90.88 74 LYS A CA 1
ATOM 581 C C . LYS A 1 74 ? 24.526 -6.940 -30.592 1.00 90.88 74 LYS A C 1
ATOM 583 O O . LYS A 1 74 ? 24.067 -5.998 -29.941 1.00 90.88 74 LYS A O 1
ATOM 588 N N . PHE A 1 75 ? 23.780 -7.958 -31.014 1.00 93.50 75 PHE A N 1
ATOM 589 C CA . PHE A 1 75 ? 22.371 -8.108 -30.683 1.00 93.50 75 PHE A CA 1
ATOM 590 C C . PHE A 1 75 ? 22.159 -8.154 -29.165 1.00 93.50 75 PHE A C 1
ATOM 592 O O . PHE A 1 75 ? 21.400 -7.348 -28.624 1.00 93.50 75 PHE A O 1
ATOM 599 N N . MET A 1 76 ? 22.885 -9.029 -28.458 1.00 92.50 76 MET A N 1
ATOM 600 C CA . MET A 1 76 ? 22.755 -9.152 -27.002 1.00 92.50 76 MET A CA 1
ATOM 601 C C . MET A 1 76 ? 23.179 -7.886 -26.253 1.00 92.50 76 MET A C 1
ATOM 603 O O . MET A 1 76 ? 22.555 -7.553 -25.250 1.00 92.50 76 MET A O 1
ATOM 607 N N . GLY A 1 77 ? 24.167 -7.141 -26.758 1.00 90.69 77 GLY A N 1
ATOM 608 C CA . GLY A 1 77 ? 24.589 -5.858 -26.186 1.00 90.69 77 GLY A CA 1
ATOM 609 C C . GLY A 1 77 ? 23.532 -4.749 -26.264 1.00 90.69 77 GLY A C 1
ATOM 610 O O . GLY A 1 77 ? 23.632 -3.759 -25.546 1.00 90.69 77 GLY A O 1
ATOM 611 N N . THR A 1 78 ? 22.505 -4.911 -27.104 1.00 88.38 78 THR A N 1
ATOM 612 C CA . THR A 1 78 ? 21.390 -3.952 -27.225 1.00 88.38 78 THR A CA 1
ATOM 613 C C . THR A 1 78 ? 20.258 -4.257 -26.241 1.00 88.38 78 THR A C 1
ATOM 615 O O . THR A 1 78 ? 19.451 -3.381 -25.926 1.00 88.38 78 THR A O 1
ATOM 618 N N . LEU A 1 79 ? 20.186 -5.492 -25.743 1.00 91.44 79 LEU A N 1
ATOM 619 C CA . LEU A 1 79 ? 19.148 -5.960 -24.832 1.00 91.44 79 LEU A CA 1
ATOM 620 C C . LEU A 1 79 ? 19.596 -5.851 -23.369 1.00 91.44 79 LEU A C 1
ATOM 622 O O . LEU A 1 79 ? 20.778 -5.823 -23.037 1.00 91.44 79 LEU A O 1
ATOM 626 N N . HIS A 1 80 ? 18.626 -5.816 -22.465 1.00 93.31 80 HIS A N 1
ATOM 627 C CA . HIS A 1 80 ? 18.851 -5.911 -21.033 1.00 93.31 80 HIS A CA 1
ATOM 628 C C . HIS A 1 80 ? 19.305 -7.329 -20.643 1.00 93.31 80 HIS A C 1
ATOM 630 O O . HIS A 1 80 ? 18.881 -8.321 -21.237 1.00 93.31 80 HIS A O 1
ATOM 636 N N . TYR A 1 81 ? 20.109 -7.454 -19.582 1.00 89.75 81 TYR A N 1
ATOM 637 C CA . TYR A 1 81 ? 20.639 -8.751 -19.129 1.00 89.75 81 TYR A CA 1
ATOM 638 C C . TYR A 1 81 ? 19.564 -9.716 -18.594 1.00 89.75 81 TYR A C 1
ATOM 640 O O . TYR A 1 81 ? 19.784 -10.929 -18.540 1.00 89.75 81 TYR A O 1
ATOM 648 N N . ARG A 1 82 ? 18.418 -9.178 -18.152 1.00 92.50 82 ARG A N 1
ATOM 649 C CA . ARG A 1 82 ? 17.292 -9.955 -17.608 1.00 92.50 82 ARG A CA 1
ATOM 650 C C . ARG A 1 82 ? 16.512 -10.636 -18.730 1.00 92.50 82 ARG A C 1
ATOM 652 O O . ARG A 1 82 ? 16.362 -10.084 -19.817 1.00 92.50 82 ARG A O 1
ATOM 659 N N . ILE A 1 83 ? 15.939 -11.792 -18.410 1.00 93.50 83 ILE A N 1
ATOM 660 C CA . ILE A 1 83 ? 15.113 -12.580 -19.328 1.00 93.50 83 ILE A CA 1
ATOM 661 C C . ILE A 1 83 ? 13.704 -12.791 -18.774 1.00 93.50 83 ILE A C 1
ATOM 663 O O . ILE A 1 83 ? 13.511 -12.842 -17.559 1.00 93.50 83 ILE A O 1
ATOM 667 N N . VAL A 1 84 ? 12.735 -12.960 -19.670 1.00 92.56 84 VAL A N 1
ATOM 668 C CA . VAL A 1 84 ? 11.386 -13.442 -19.353 1.00 92.56 84 VAL A CA 1
ATOM 669 C C . VAL A 1 84 ? 11.276 -14.893 -19.820 1.00 92.56 84 VAL A C 1
ATOM 671 O O . VAL A 1 84 ? 11.015 -15.163 -20.992 1.00 92.56 84 VAL A O 1
ATOM 674 N N . ASP A 1 85 ? 11.507 -15.837 -18.905 1.00 93.75 85 ASP A N 1
ATOM 675 C CA . ASP A 1 85 ? 11.427 -17.270 -19.207 1.00 93.75 85 ASP A CA 1
ATOM 676 C C . ASP A 1 85 ? 10.018 -17.814 -18.909 1.00 93.75 85 ASP A C 1
ATOM 678 O O . ASP A 1 85 ? 9.610 -17.959 -17.754 1.00 93.75 85 ASP A O 1
ATOM 682 N N . VAL A 1 86 ? 9.272 -18.136 -19.969 1.00 90.62 86 VAL A N 1
ATOM 683 C CA . VAL A 1 86 ? 7.905 -18.684 -19.891 1.00 90.62 86 VAL A CA 1
ATOM 684 C C . VAL A 1 86 ? 7.890 -20.029 -19.157 1.00 90.62 86 VAL A C 1
ATOM 686 O O . VAL A 1 86 ? 6.918 -20.349 -18.471 1.00 90.62 86 VAL A O 1
ATOM 689 N N . SER A 1 87 ? 8.986 -20.795 -19.218 1.00 90.00 87 SER A N 1
ATOM 690 C CA . SER A 1 87 ? 9.086 -22.083 -18.528 1.00 90.00 87 SER A CA 1
ATOM 691 C C . SER A 1 87 ? 9.155 -21.932 -17.003 1.00 90.00 87 SER A C 1
ATOM 693 O O . SER A 1 87 ? 8.642 -22.787 -16.280 1.00 90.00 87 SER A O 1
ATOM 695 N N . THR A 1 88 ? 9.668 -20.803 -16.501 1.00 91.94 88 THR A N 1
ATOM 696 C CA . THR A 1 88 ? 9.590 -20.458 -15.074 1.00 91.94 88 THR A CA 1
ATOM 697 C C . THR A 1 88 ? 8.136 -20.284 -14.649 1.00 91.94 88 THR A C 1
ATOM 699 O O . THR A 1 88 ? 7.686 -20.918 -13.696 1.00 91.94 88 THR A O 1
ATOM 702 N N . VAL A 1 89 ? 7.368 -19.480 -15.394 1.00 90.44 89 VAL A N 1
ATOM 703 C CA . VAL A 1 89 ? 5.945 -19.229 -15.106 1.00 90.44 89 VAL A CA 1
ATOM 704 C C . VAL A 1 89 ? 5.129 -20.517 -15.208 1.00 90.44 89 VAL A C 1
ATOM 706 O O . VAL A 1 89 ? 4.271 -20.780 -14.368 1.00 90.44 89 VAL A O 1
ATOM 709 N N . LYS A 1 90 ? 5.441 -21.366 -16.187 1.00 89.69 90 LYS A N 1
ATOM 710 C CA . LYS A 1 90 ? 4.855 -22.699 -16.338 1.00 89.69 90 LYS A CA 1
ATOM 711 C C . LYS A 1 90 ? 5.045 -23.570 -15.100 1.00 89.69 90 LYS A C 1
ATOM 713 O O . LYS A 1 90 ? 4.083 -24.164 -14.615 1.00 89.69 90 LYS A O 1
ATOM 718 N N . GLU A 1 91 ? 6.271 -23.663 -14.593 1.00 92.00 91 GLU A N 1
ATOM 719 C CA . GLU A 1 91 ? 6.583 -24.484 -13.423 1.00 92.00 91 GLU A CA 1
ATOM 720 C C . GLU A 1 91 ? 5.938 -23.933 -12.141 1.00 92.00 91 GLU A C 1
ATOM 722 O O . GLU A 1 91 ? 5.504 -24.726 -11.296 1.00 92.00 91 GLU A O 1
ATOM 727 N N . LEU A 1 92 ? 5.813 -22.607 -12.014 1.00 89.38 92 LEU A N 1
ATOM 728 C CA . LEU A 1 92 ? 5.048 -21.967 -10.939 1.00 89.38 92 LEU A CA 1
ATOM 729 C C . LEU A 1 92 ? 3.555 -22.294 -11.054 1.00 89.38 92 LEU A C 1
ATOM 731 O O . LEU A 1 92 ? 2.969 -22.810 -10.107 1.00 89.38 92 LEU A O 1
ATOM 735 N N . CYS A 1 93 ? 2.957 -22.101 -12.233 1.00 86.38 93 CYS A N 1
ATOM 736 C CA . CYS A 1 93 ? 1.548 -22.406 -12.491 1.00 86.38 93 CYS A CA 1
ATOM 737 C C . CYS A 1 93 ? 1.230 -23.883 -12.215 1.00 86.38 93 CYS A C 1
ATOM 739 O O . CYS A 1 93 ? 0.222 -24.188 -11.587 1.00 86.38 93 CYS A O 1
ATOM 741 N N . ARG A 1 94 ? 2.129 -24.808 -12.575 1.00 86.25 94 ARG A N 1
ATOM 742 C CA . ARG A 1 94 ? 1.978 -26.241 -12.280 1.00 86.25 94 ARG A CA 1
ATOM 743 C C . ARG A 1 94 ? 1.850 -26.545 -10.782 1.00 86.25 94 ARG A C 1
ATOM 745 O O . ARG A 1 94 ? 1.165 -27.499 -10.427 1.00 86.25 94 ARG A O 1
ATOM 752 N N . ARG A 1 95 ? 2.532 -25.783 -9.918 1.00 87.06 95 ARG A N 1
ATOM 753 C CA . ARG A 1 95 ? 2.559 -25.998 -8.457 1.00 87.06 95 ARG A CA 1
ATOM 754 C C . ARG A 1 95 ? 1.482 -25.205 -7.730 1.00 87.06 95 ARG A C 1
ATOM 756 O O . ARG A 1 95 ? 0.892 -25.723 -6.793 1.00 87.06 95 ARG A O 1
ATOM 763 N N . TRP A 1 96 ? 1.256 -23.964 -8.144 1.00 83.44 96 TRP A N 1
ATOM 764 C CA . TRP A 1 96 ? 0.375 -23.029 -7.444 1.00 83.44 96 TRP A CA 1
ATOM 765 C C . TRP A 1 96 ? -1.063 -23.054 -7.977 1.00 83.44 96 TRP A C 1
ATOM 767 O O . TRP A 1 96 ? -1.985 -22.841 -7.201 1.00 83.44 96 TRP A O 1
ATOM 777 N N . ALA A 1 97 ? -1.267 -23.391 -9.257 1.00 80.19 97 ALA A N 1
ATOM 778 C CA . ALA A 1 97 ? -2.583 -23.524 -9.892 1.00 80.19 97 ALA A CA 1
ATOM 779 C C . ALA A 1 97 ? -2.667 -24.751 -10.819 1.00 80.19 97 ALA A C 1
ATOM 781 O O . ALA A 1 97 ? -2.775 -24.612 -12.046 1.00 80.19 97 ALA A O 1
ATOM 782 N N . PRO A 1 98 ? -2.664 -25.973 -10.257 1.00 84.38 98 PRO A N 1
ATOM 783 C CA . PRO A 1 98 ? -2.701 -27.206 -11.044 1.00 84.38 98 PRO A CA 1
ATOM 784 C C . PRO A 1 98 ? -3.926 -27.288 -11.973 1.00 84.38 98 PRO A C 1
ATOM 786 O O . PRO A 1 98 ? -3.835 -27.829 -13.076 1.00 84.38 98 PRO A O 1
ATOM 789 N N . ASP A 1 99 ? -5.059 -26.702 -11.584 1.00 81.94 99 ASP A N 1
ATOM 790 C CA . ASP A 1 99 ? -6.285 -26.662 -12.393 1.00 81.94 99 ASP A CA 1
ATOM 791 C C . ASP A 1 99 ? -6.143 -25.781 -13.635 1.00 81.94 99 ASP A C 1
ATOM 793 O O . ASP A 1 99 ? -6.604 -26.148 -14.718 1.00 81.94 99 ASP A O 1
ATOM 797 N N . HIS A 1 100 ? -5.457 -24.644 -13.501 1.00 82.44 100 HIS A N 1
ATOM 798 C CA . HIS A 1 100 ? -5.199 -23.728 -14.608 1.00 82.44 100 HIS A CA 1
ATOM 799 C C . HIS A 1 100 ? -4.116 -24.273 -15.549 1.00 82.44 100 HIS A C 1
ATOM 801 O O . HIS A 1 100 ? -4.218 -24.148 -16.773 1.00 82.44 100 HIS A O 1
ATOM 807 N N . PHE A 1 101 ? -3.102 -24.940 -14.989 1.00 84.88 101 PHE A N 1
ATOM 808 C CA . PHE A 1 101 ? -2.067 -25.633 -15.753 1.00 84.88 101 PHE A CA 1
ATOM 809 C C . PHE A 1 101 ? -2.654 -26.740 -16.641 1.00 84.88 101 PHE A C 1
ATOM 811 O O . PHE A 1 101 ? -2.284 -26.844 -17.808 1.00 84.88 101 PHE A O 1
ATOM 818 N N . ARG A 1 102 ? -3.616 -27.527 -16.134 1.00 85.25 102 ARG A N 1
ATOM 819 C CA . ARG A 1 102 ? -4.291 -28.589 -16.908 1.00 85.25 102 ARG A CA 1
ATOM 820 C C . ARG A 1 102 ? -5.036 -28.076 -18.143 1.00 85.25 102 ARG A C 1
ATOM 822 O O . ARG A 1 102 ? -5.243 -28.839 -19.080 1.00 85.25 102 ARG A O 1
ATOM 829 N N . ARG A 1 103 ? -5.423 -26.798 -18.152 1.00 84.50 103 ARG A N 1
ATOM 830 C CA . ARG A 1 103 ? -6.109 -26.137 -19.273 1.00 84.50 103 ARG A CA 1
ATOM 831 C C . ARG A 1 103 ? -5.147 -25.453 -20.249 1.00 84.50 103 ARG A C 1
ATOM 833 O O . ARG A 1 103 ? -5.613 -24.810 -21.185 1.00 84.50 103 ARG A O 1
ATOM 840 N N . ALA A 1 104 ? -3.834 -25.545 -20.025 1.00 80.25 104 ALA A N 1
ATOM 841 C CA . ALA A 1 104 ? -2.849 -24.903 -20.886 1.00 80.25 104 ALA A CA 1
ATOM 842 C C . ALA A 1 104 ? -2.917 -25.449 -22.323 1.00 80.25 104 ALA A C 1
ATOM 844 O O . ALA A 1 104 ? -3.121 -26.652 -22.518 1.00 80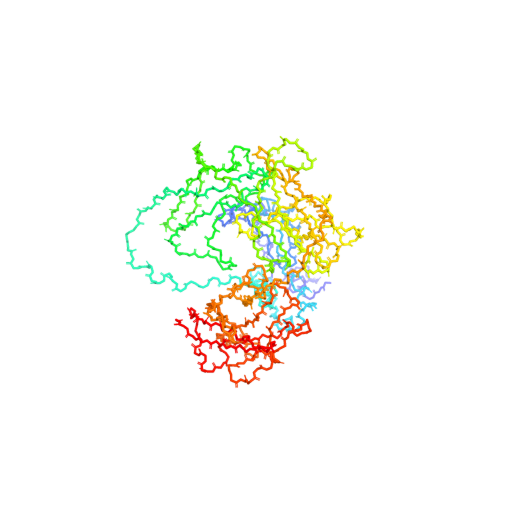.25 104 ALA A O 1
ATOM 845 N N . PRO A 1 105 ? -2.735 -24.585 -23.339 1.00 78.88 105 PRO A N 1
ATOM 846 C CA . PRO A 1 105 ? -2.794 -25.000 -24.731 1.00 78.88 105 PRO A CA 1
ATOM 847 C C . PRO A 1 105 ? -1.718 -26.048 -25.036 1.00 78.88 105 PRO A C 1
ATOM 849 O O . PRO A 1 105 ? -0.549 -25.900 -24.675 1.00 78.88 105 PRO A O 1
ATOM 852 N N . VAL A 1 106 ? -2.114 -27.111 -25.738 1.00 76.88 106 VAL A N 1
ATOM 853 C CA . VAL A 1 106 ? -1.180 -28.135 -26.215 1.00 76.88 106 VAL A CA 1
ATOM 854 C C . VAL A 1 106 ? -0.349 -27.542 -27.352 1.00 76.88 106 VAL A C 1
ATOM 856 O O . VAL A 1 106 ? -0.902 -27.073 -28.350 1.00 76.88 106 VAL A O 1
ATOM 859 N N . LYS A 1 107 ? 0.979 -27.568 -27.206 1.00 73.94 107 LYS A N 1
ATOM 860 C CA . LYS A 1 107 ? 1.909 -27.124 -28.253 1.00 73.94 107 LYS A CA 1
ATOM 861 C C . LYS A 1 107 ? 1.766 -28.002 -29.486 1.00 73.94 107 LYS A C 1
ATOM 863 O O . LYS A 1 107 ? 1.780 -29.229 -29.371 1.00 73.94 107 LYS A O 1
ATOM 868 N N . ARG A 1 108 ? 1.636 -27.384 -30.663 1.00 68.00 108 ARG A N 1
ATOM 869 C CA . ARG A 1 108 ? 1.563 -28.119 -31.932 1.00 68.00 108 ARG A CA 1
ATOM 870 C C . ARG A 1 108 ? 2.951 -28.524 -32.406 1.00 68.00 108 ARG A C 1
ATOM 872 O O . ARG A 1 108 ? 3.030 -29.415 -33.247 1.00 68.00 108 ARG A O 1
ATOM 879 N N . CYS A 1 109 ? 4.013 -27.935 -31.839 1.00 64.31 109 CYS A N 1
ATOM 880 C CA . CYS A 1 109 ? 5.397 -28.335 -32.087 1.00 64.31 109 CYS A CA 1
ATOM 881 C C . CYS A 1 109 ? 5.700 -28.341 -33.595 1.00 64.31 109 CYS A C 1
ATOM 883 O O . CYS A 1 109 ? 6.136 -29.340 -34.159 1.00 64.31 109 CYS A O 1
ATOM 885 N N . GLN A 1 110 ? 5.405 -27.232 -34.278 1.00 63.38 110 GLN A N 1
ATOM 886 C CA . GLN A 1 110 ? 5.649 -27.110 -35.721 1.00 63.38 110 GLN A CA 1
ATOM 887 C C . GLN A 1 110 ? 7.129 -26.797 -36.039 1.00 63.38 110 GLN A C 1
ATOM 889 O O . GLN A 1 110 ? 7.581 -26.998 -37.169 1.00 63.38 110 GLN A O 1
ATOM 894 N N . HIS A 1 111 ? 7.928 -26.492 -35.002 1.00 65.81 111 HIS A N 1
ATOM 895 C CA . HIS A 1 111 ? 9.398 -26.508 -35.001 1.00 65.81 111 HIS A CA 1
ATOM 896 C C . HIS A 1 111 ? 10.046 -25.520 -35.982 1.00 65.81 111 HIS A C 1
ATOM 898 O O . HIS A 1 111 ? 11.145 -25.751 -36.498 1.00 65.81 111 HIS A O 1
ATOM 904 N N . ARG A 1 112 ? 9.363 -24.403 -36.236 1.00 78.06 112 ARG A N 1
ATOM 905 C CA . ARG A 1 112 ? 9.921 -23.193 -36.840 1.00 78.06 112 ARG A CA 1
ATOM 906 C C . ARG A 1 112 ? 9.991 -22.107 -35.780 1.00 78.06 112 ARG A C 1
ATOM 908 O O . ARG A 1 112 ? 9.042 -21.929 -35.028 1.00 78.06 112 ARG A O 1
ATOM 915 N N . ALA A 1 113 ? 11.073 -21.327 -35.796 1.00 81.06 113 ALA A N 1
ATOM 916 C CA . ALA A 1 113 ? 11.327 -20.301 -34.784 1.00 81.06 113 ALA A CA 1
ATOM 917 C C . ALA A 1 113 ? 10.141 -19.335 -34.596 1.00 81.06 113 ALA A C 1
ATOM 919 O O . ALA A 1 113 ? 9.716 -19.105 -33.472 1.00 81.06 113 ALA A O 1
ATOM 920 N N . MET A 1 114 ? 9.553 -18.824 -35.684 1.00 82.81 114 MET A N 1
ATOM 921 C CA . MET A 1 114 ? 8.403 -17.911 -35.601 1.00 82.81 114 MET A CA 1
ATOM 922 C C . MET A 1 114 ? 7.160 -18.562 -34.985 1.00 82.81 114 MET A C 1
ATOM 924 O O . MET A 1 114 ? 6.487 -17.950 -34.162 1.00 82.81 114 MET A O 1
ATOM 928 N N . GLU A 1 115 ? 6.853 -19.804 -35.358 1.00 80.62 115 GLU A N 1
ATOM 929 C CA . GLU A 1 115 ? 5.701 -20.532 -34.817 1.00 80.62 115 GLU A CA 1
ATOM 930 C C . GLU A 1 115 ? 5.904 -20.846 -33.332 1.00 80.62 115 GLU A C 1
ATOM 932 O O . GLU A 1 115 ? 5.001 -20.608 -32.531 1.00 80.62 115 GLU A O 1
ATOM 937 N N . ASP A 1 116 ? 7.111 -21.269 -32.946 1.00 82.00 116 ASP A N 1
ATOM 938 C CA . ASP A 1 116 ? 7.471 -21.536 -31.552 1.00 82.00 116 ASP A CA 1
ATOM 939 C C . ASP A 1 116 ? 7.418 -20.250 -30.692 1.00 82.00 116 ASP A C 1
ATOM 941 O O . ASP A 1 116 ? 7.016 -20.302 -29.523 1.00 82.00 116 ASP A O 1
ATOM 945 N N . ILE A 1 117 ? 7.739 -19.077 -31.262 1.00 86.94 117 ILE A N 1
ATOM 946 C CA . ILE A 1 117 ? 7.548 -17.767 -30.610 1.00 86.94 117 ILE A CA 1
ATOM 947 C C . ILE A 1 117 ? 6.057 -17.500 -30.372 1.00 86.94 117 ILE A C 1
ATOM 949 O O . ILE A 1 117 ? 5.666 -17.180 -29.248 1.00 86.94 117 ILE A O 1
ATOM 953 N N . TYR A 1 118 ? 5.202 -17.672 -31.386 1.00 85.88 118 TYR A N 1
ATOM 954 C CA . TYR A 1 118 ? 3.757 -17.466 -31.230 1.00 85.88 118 TYR A CA 1
ATOM 955 C C . TYR A 1 118 ? 3.125 -18.441 -30.230 1.00 85.88 118 TYR A C 1
ATOM 957 O O . TYR A 1 118 ? 2.249 -18.046 -29.459 1.00 85.88 118 TYR A O 1
ATOM 965 N N . GLU A 1 119 ? 3.564 -19.701 -30.207 1.00 84.62 119 GLU A N 1
ATOM 966 C CA . GLU A 1 119 ? 3.123 -20.674 -29.203 1.00 84.62 119 GLU A CA 1
ATOM 967 C C . GLU A 1 119 ? 3.575 -20.278 -27.794 1.00 84.62 119 GLU A C 1
ATOM 969 O O . GLU A 1 119 ? 2.787 -20.369 -26.854 1.00 84.62 119 GLU A O 1
ATOM 974 N N . SER A 1 120 ? 4.805 -19.778 -27.649 1.00 87.44 120 SER A N 1
ATOM 975 C CA . SER A 1 120 ? 5.329 -19.299 -26.365 1.00 87.44 120 SER A CA 1
ATOM 976 C C . SER A 1 120 ? 4.561 -18.082 -25.845 1.00 87.44 120 SER A C 1
ATOM 978 O O . SER A 1 120 ? 4.258 -18.014 -24.655 1.00 87.44 120 SER A O 1
ATOM 980 N N . LEU A 1 121 ? 4.187 -17.153 -26.731 1.00 87.19 121 LEU A N 1
ATOM 981 C CA . LEU A 1 121 ? 3.354 -15.999 -26.386 1.00 87.19 121 LEU A CA 1
ATOM 982 C C . LEU A 1 121 ? 1.951 -16.419 -25.937 1.00 87.19 121 LEU A C 1
ATOM 984 O O . LEU A 1 121 ? 1.468 -15.923 -24.924 1.00 87.19 121 LEU A O 1
ATOM 988 N N . LYS A 1 122 ? 1.316 -17.367 -26.640 1.00 87.56 122 LYS A N 1
ATOM 989 C CA . LYS A 1 122 ? -0.002 -17.901 -26.252 1.00 87.56 122 LYS A CA 1
ATOM 990 C C . LYS A 1 122 ? 0.037 -18.647 -24.921 1.00 87.56 122 LYS A C 1
ATOM 992 O O . LYS A 1 122 ? -0.886 -18.524 -24.123 1.00 87.56 122 LYS A O 1
ATOM 997 N N . GLU A 1 123 ? 1.092 -19.422 -24.677 1.00 87.50 123 GLU A N 1
ATOM 998 C CA . GLU A 1 123 ? 1.300 -20.115 -23.402 1.00 87.50 123 GLU A CA 1
ATOM 999 C C . GLU A 1 123 ? 1.471 -19.109 -22.251 1.00 87.50 123 GLU A C 1
ATOM 1001 O O . GLU A 1 123 ? 0.834 -19.257 -21.208 1.00 87.50 123 GLU A O 1
ATOM 1006 N N . LEU A 1 124 ? 2.250 -18.040 -22.455 1.00 87.69 124 LEU A N 1
ATOM 1007 C CA . LEU A 1 124 ? 2.402 -16.975 -21.463 1.00 87.69 124 LEU A CA 1
ATOM 1008 C C . LEU A 1 124 ? 1.096 -16.197 -21.234 1.00 87.69 124 LEU A C 1
ATOM 1010 O O . LEU A 1 124 ? 0.754 -15.915 -20.087 1.00 87.69 124 LEU A O 1
ATOM 1014 N N . GLU A 1 125 ? 0.344 -15.885 -22.294 1.00 85.56 125 GLU A N 1
ATOM 1015 C CA . GLU A 1 125 ? -0.969 -15.236 -22.187 1.00 85.56 125 GLU A CA 1
ATOM 1016 C C . GLU A 1 125 ? -1.967 -16.103 -21.410 1.00 85.56 125 GLU A C 1
ATOM 1018 O O . GLU A 1 125 ? -2.721 -15.580 -20.590 1.00 85.56 125 GLU A O 1
ATOM 1023 N N . HIS A 1 126 ? -1.939 -17.426 -21.607 1.00 85.31 126 HIS A N 1
ATOM 1024 C CA . HIS A 1 126 ? -2.722 -18.361 -20.799 1.00 85.31 126 HIS A CA 1
ATOM 1025 C C . HIS A 1 126 ? -2.328 -18.263 -19.325 1.00 85.31 126 HIS A C 1
ATOM 1027 O O . HIS A 1 126 ? -3.189 -18.065 -18.476 1.00 85.31 126 HIS A O 1
ATOM 1033 N N . TYR A 1 127 ? -1.037 -18.325 -18.990 1.00 83.81 127 TYR A N 1
ATOM 1034 C CA . TYR A 1 127 ? -0.611 -18.219 -17.589 1.00 83.81 127 TYR A CA 1
ATOM 1035 C C . TYR A 1 127 ? -0.907 -16.855 -16.955 1.00 83.81 127 TYR A C 1
ATOM 1037 O O . TYR A 1 127 ? -1.183 -16.797 -15.758 1.00 83.81 127 TYR A O 1
ATOM 1045 N N . GLN A 1 128 ? -0.936 -15.776 -17.739 1.00 79.38 128 GLN A N 1
ATOM 1046 C CA . GLN A 1 128 ? -1.379 -14.463 -17.268 1.00 79.38 128 GLN A CA 1
ATOM 1047 C C . GLN A 1 128 ? -2.841 -14.480 -16.783 1.00 79.38 128 GLN A C 1
ATOM 1049 O O . GLN A 1 128 ? -3.192 -13.745 -15.865 1.00 79.38 128 GLN A O 1
ATOM 1054 N N . GLN A 1 129 ? -3.703 -15.317 -17.368 1.00 76.25 129 GLN A N 1
ATOM 1055 C CA . GLN A 1 129 ? -5.124 -15.406 -17.004 1.00 76.25 129 GLN A CA 1
ATOM 1056 C C . GLN A 1 129 ? -5.380 -16.171 -15.697 1.00 76.25 129 GLN A C 1
ATOM 1058 O O . GLN A 1 129 ? -6.496 -16.132 -15.187 1.00 76.25 129 GLN A O 1
ATOM 1063 N N . ALA A 1 130 ? -4.356 -16.803 -15.114 1.00 67.19 130 ALA A N 1
ATOM 1064 C CA . ALA A 1 130 ? -4.473 -17.581 -13.882 1.00 67.19 130 ALA A CA 1
ATOM 1065 C C . ALA A 1 130 ? -4.703 -16.736 -12.609 1.00 67.19 130 ALA A C 1
ATOM 1067 O O . ALA A 1 130 ? -4.770 -17.299 -11.523 1.00 67.19 130 ALA A O 1
ATOM 1068 N N . GLY A 1 131 ? -4.800 -15.406 -12.722 1.00 57.28 131 GLY A N 1
ATOM 1069 C CA . GLY A 1 131 ? -5.141 -14.502 -11.615 1.00 57.28 131 GLY A CA 1
ATOM 1070 C C . GLY A 1 131 ? -3.975 -14.095 -10.706 1.00 57.28 131 GLY A C 1
ATOM 1071 O O . GLY A 1 131 ? -4.138 -13.191 -9.902 1.00 57.28 131 GLY A O 1
ATOM 1072 N N . TYR A 1 132 ? -2.786 -14.690 -10.857 1.00 57.34 132 TYR A N 1
ATOM 1073 C CA . TYR A 1 132 ? -1.586 -14.316 -10.080 1.00 57.34 132 TYR A CA 1
ATOM 1074 C C . TYR A 1 132 ? -0.883 -13.055 -10.582 1.00 57.34 132 TYR A C 1
ATOM 1076 O O . TYR A 1 132 ? -0.068 -12.470 -9.876 1.00 57.34 132 TYR A O 1
ATOM 1084 N N . PHE A 1 133 ? -1.162 -12.664 -11.823 1.00 51.62 133 PHE A N 1
ATOM 1085 C CA . PHE A 1 133 ? -0.661 -11.438 -12.421 1.00 51.62 133 PHE A CA 1
ATOM 1086 C C . PHE A 1 133 ? -1.872 -10.554 -12.680 1.00 51.62 133 PHE A C 1
ATOM 1088 O O . PHE A 1 133 ? -2.543 -10.703 -13.705 1.00 51.62 133 PHE A O 1
ATOM 1095 N N . GLU A 1 134 ? -2.192 -9.673 -11.735 1.00 42.88 134 GLU A N 1
ATOM 1096 C CA . GLU A 1 134 ? -3.246 -8.687 -11.939 1.00 42.88 134 GLU A CA 1
ATOM 1097 C C . GLU A 1 134 ? -2.935 -7.875 -13.194 1.00 42.88 134 GLU A C 1
ATOM 1099 O O . GLU A 1 134 ? -1.905 -7.210 -13.337 1.00 42.88 134 GLU A O 1
ATOM 1104 N N . ARG A 1 135 ? -3.828 -7.989 -14.174 1.00 35.72 135 ARG A N 1
ATOM 1105 C CA . ARG A 1 135 ? -3.726 -7.240 -15.414 1.00 35.72 135 ARG A CA 1
ATOM 1106 C C . ARG A 1 135 ? -4.305 -5.866 -15.118 1.00 35.72 135 ARG A C 1
ATOM 1108 O O . ARG A 1 135 ? -5.522 -5.725 -15.072 1.00 35.72 135 ARG A O 1
ATOM 1115 N N . CYS A 1 136 ? -3.446 -4.863 -14.972 1.00 32.06 136 CYS A N 1
ATOM 1116 C CA . CYS A 1 136 ? -3.855 -3.461 -14.971 1.00 32.06 136 CYS A CA 1
ATOM 1117 C C . CYS A 1 136 ? -4.424 -3.131 -16.374 1.00 32.06 136 CYS A C 1
ATOM 1119 O O .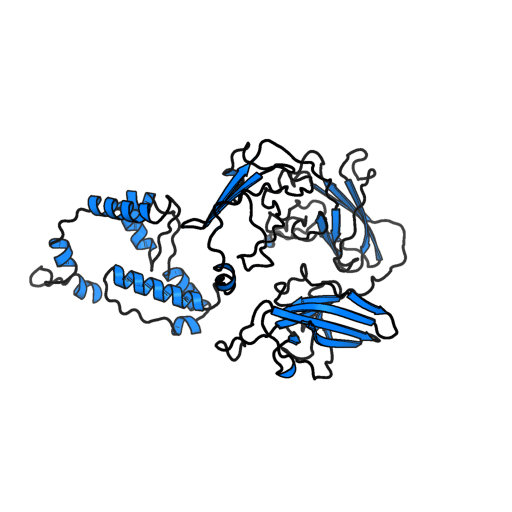 CYS A 1 136 ? -3.709 -2.722 -17.289 1.00 32.06 136 CYS A O 1
ATOM 1121 N N . ARG A 1 137 ? -5.699 -3.467 -16.621 1.00 30.78 137 ARG A N 1
ATOM 1122 C CA . ARG A 1 137 ? -6.388 -3.235 -17.900 1.00 30.78 137 ARG A CA 1
ATOM 1123 C C . ARG A 1 137 ? -7.011 -1.847 -17.871 1.00 30.78 137 ARG A C 1
ATOM 1125 O O . ARG A 1 137 ? -8.166 -1.687 -17.494 1.00 30.78 137 ARG A O 1
ATOM 1132 N N . LEU A 1 138 ? -6.270 -0.862 -18.362 1.00 31.67 138 LEU A N 1
ATOM 1133 C CA . LEU A 1 138 ? -6.828 0.432 -18.740 1.00 31.67 138 LEU A CA 1
ATOM 1134 C C . LEU A 1 138 ? -7.727 0.243 -19.977 1.00 31.67 138 LEU A C 1
ATOM 1136 O O . LEU A 1 138 ? -7.237 0.160 -21.101 1.00 31.67 138 LEU A O 1
ATOM 1140 N N . LYS A 1 139 ? -9.047 0.150 -19.783 1.00 28.86 139 LYS A N 1
ATOM 1141 C CA . LYS A 1 139 ? -10.033 0.447 -20.837 1.00 28.86 139 LYS A CA 1
ATOM 1142 C C . LYS A 1 139 ? -10.520 1.876 -20.617 1.00 28.86 139 LYS A C 1
ATOM 1144 O O . LYS A 1 139 ? -11.078 2.174 -19.565 1.00 28.86 139 LYS A O 1
ATOM 1149 N N . CYS A 1 140 ? -10.259 2.755 -21.580 1.00 29.67 140 CYS A N 1
ATOM 1150 C CA . CYS A 1 140 ? -10.637 4.161 -21.517 1.00 29.67 140 CYS A CA 1
ATOM 1151 C C . CYS A 1 140 ? -11.839 4.416 -22.437 1.00 29.67 140 CYS A C 1
ATOM 1153 O O . CYS A 1 140 ? -11.655 4.562 -23.639 1.00 29.67 140 CYS A O 1
ATOM 1155 N N . ASP A 1 141 ? -13.042 4.504 -21.865 1.00 27.41 141 ASP A N 1
ATOM 1156 C CA . ASP A 1 141 ? -14.275 4.904 -22.574 1.00 27.41 141 ASP A CA 1
ATOM 1157 C C . ASP A 1 141 ? -14.464 6.440 -22.604 1.00 27.41 141 ASP A C 1
ATOM 1159 O O . ASP A 1 141 ? -15.454 6.958 -23.113 1.00 27.41 141 ASP A O 1
ATOM 1163 N N . MET A 1 142 ? -13.512 7.209 -22.060 1.00 28.72 142 MET A N 1
ATOM 1164 C CA . MET A 1 142 ? -13.602 8.676 -21.975 1.00 28.72 142 MET A CA 1
ATOM 1165 C C . MET A 1 142 ? -12.968 9.393 -23.184 1.00 28.72 142 MET A C 1
ATOM 1167 O O . MET A 1 142 ? -13.232 10.572 -23.412 1.00 28.72 142 MET A O 1
ATOM 1171 N N . VAL A 1 143 ? -12.166 8.686 -23.993 1.00 31.06 143 VAL A N 1
ATOM 1172 C CA . VAL A 1 143 ? -11.492 9.257 -25.174 1.00 31.06 143 VAL A CA 1
ATOM 1173 C C . VAL A 1 143 ? -12.495 9.637 -26.273 1.00 31.06 143 VAL A C 1
ATOM 1175 O O . VAL A 1 143 ? -12.327 10.681 -26.898 1.00 31.06 143 VAL A O 1
ATOM 1178 N N . ASP A 1 144 ? -13.601 8.905 -26.426 1.00 29.56 144 ASP A N 1
ATOM 1179 C CA . ASP A 1 144 ? -14.596 9.183 -27.474 1.00 29.56 144 ASP A CA 1
ATOM 1180 C C . ASP A 1 144 ? -15.390 10.484 -27.255 1.00 29.56 144 ASP A C 1
ATOM 1182 O O . ASP A 1 144 ? -15.927 11.041 -28.211 1.00 29.56 144 ASP A O 1
ATOM 1186 N N . ARG A 1 145 ? -15.425 11.037 -26.031 1.00 30.42 145 ARG A N 1
ATOM 1187 C CA . ARG A 1 145 ? -16.078 12.337 -25.763 1.00 30.42 145 ARG A CA 1
ATOM 1188 C C . ARG A 1 145 ? -15.157 13.548 -25.946 1.00 30.42 145 ARG A C 1
ATOM 1190 O O . ARG A 1 145 ? -15.658 14.657 -26.094 1.00 30.42 145 ARG A O 1
ATOM 1197 N N . LEU A 1 146 ? -13.835 13.357 -25.967 1.00 30.23 146 LEU A N 1
ATOM 1198 C CA . LEU A 1 146 ? -12.846 14.440 -26.114 1.00 30.23 146 LEU A CA 1
ATOM 1199 C C . LEU A 1 146 ? -12.372 14.650 -27.566 1.00 30.23 146 LEU A C 1
ATOM 1201 O O . LEU A 1 146 ? -11.848 15.714 -27.882 1.00 30.23 146 LEU A O 1
ATOM 1205 N N . ILE A 1 147 ? -12.620 13.696 -28.472 1.00 33.72 147 ILE A N 1
ATOM 1206 C CA . ILE A 1 147 ? -12.242 13.751 -29.906 1.00 33.72 147 ILE A CA 1
ATOM 1207 C C . ILE A 1 147 ? -13.071 14.782 -30.722 1.00 33.72 147 ILE A C 1
ATOM 1209 O O . ILE A 1 147 ? -12.879 14.951 -31.925 1.00 33.72 147 ILE A O 1
ATOM 1213 N N . GLY A 1 148 ? -13.963 15.547 -30.084 1.00 28.56 148 GLY A N 1
ATOM 1214 C CA . GLY A 1 148 ? -14.755 16.590 -30.746 1.00 28.56 148 GLY A CA 1
ATOM 1215 C C . GLY A 1 148 ? -14.020 17.904 -31.059 1.00 28.56 148 GLY A C 1
ATOM 1216 O O . GLY A 1 148 ? -14.555 18.706 -31.820 1.00 28.56 148 GLY A O 1
ATOM 1217 N N . CYS A 1 149 ? -12.825 18.152 -30.509 1.00 28.53 149 CYS A N 1
ATOM 1218 C CA . CYS A 1 149 ? -12.097 19.410 -30.726 1.00 28.53 149 CYS A CA 1
ATOM 1219 C C . CYS A 1 149 ? -10.933 19.209 -31.701 1.00 28.53 149 CYS A C 1
ATOM 1221 O O . CYS A 1 149 ? -9.951 18.547 -31.373 1.00 28.53 149 CYS A O 1
ATOM 1223 N N . LYS A 1 150 ? -11.051 19.777 -32.905 1.00 28.48 150 LYS A N 1
ATOM 1224 C CA . LYS A 1 150 ? -10.075 19.627 -33.993 1.00 28.48 150 LYS A CA 1
ATOM 1225 C C . LYS A 1 150 ? -8.922 20.637 -34.000 1.00 28.48 150 LYS A C 1
ATOM 1227 O O . LYS A 1 150 ? -8.081 20.510 -34.874 1.00 28.48 150 LYS A O 1
ATOM 1232 N N . ASP A 1 151 ? -8.820 21.547 -33.034 1.00 32.34 151 ASP A N 1
ATOM 1233 C CA . ASP A 1 151 ? -7.766 22.572 -33.030 1.00 32.34 151 ASP A CA 1
ATOM 1234 C C . ASP A 1 151 ? -7.242 22.824 -31.604 1.00 32.34 151 ASP A C 1
ATOM 1236 O O . ASP A 1 151 ? -7.856 23.567 -30.842 1.00 32.34 151 ASP A O 1
ATOM 1240 N N . MET A 1 152 ? -6.119 22.207 -31.217 1.00 32.31 152 MET A N 1
ATOM 1241 C CA . MET A 1 152 ? -5.324 22.617 -30.045 1.00 32.31 152 MET A CA 1
ATOM 1242 C C . MET A 1 152 ? -3.844 22.263 -30.264 1.00 32.31 152 MET A C 1
ATOM 1244 O O . MET A 1 152 ? -3.336 21.266 -29.755 1.00 32.31 152 MET A O 1
ATOM 1248 N N . ASP A 1 153 ? -3.154 23.104 -31.032 1.00 29.86 153 ASP A N 1
ATOM 1249 C CA . ASP A 1 153 ? -1.700 23.064 -31.189 1.00 29.86 153 ASP A CA 1
ATOM 1250 C C . ASP A 1 153 ? -1.036 23.815 -30.015 1.00 29.86 153 ASP A C 1
ATOM 1252 O O . ASP A 1 153 ? -1.118 25.036 -29.918 1.00 29.86 153 ASP A O 1
ATOM 1256 N N . MET A 1 154 ? -0.368 23.064 -29.130 1.00 25.03 154 MET A N 1
ATOM 1257 C CA . MET A 1 154 ? 0.405 23.496 -27.945 1.00 25.03 154 MET A CA 1
ATOM 1258 C C . MET A 1 154 ? -0.355 24.112 -26.752 1.00 25.03 154 MET A C 1
ATOM 1260 O O . MET A 1 154 ? -1.061 25.109 -26.847 1.00 25.03 154 MET A O 1
ATOM 1264 N N . CYS A 1 155 ? -0.063 23.590 -25.555 1.00 28.16 155 CYS A N 1
ATOM 1265 C CA . CYS A 1 155 ? -0.362 24.230 -24.272 1.00 28.16 155 CYS A CA 1
ATOM 1266 C C . CYS A 1 155 ? 0.916 24.285 -23.422 1.00 28.16 155 CYS A C 1
ATOM 1268 O O . CYS A 1 155 ? 1.431 23.249 -23.005 1.00 28.16 155 CYS A O 1
ATOM 1270 N N . HIS A 1 156 ? 1.419 25.487 -23.137 1.00 24.44 156 HIS A N 1
ATOM 1271 C CA . HIS A 1 156 ? 2.428 25.700 -22.098 1.00 24.44 156 HIS A CA 1
ATOM 1272 C C . HIS A 1 156 ? 1.712 26.004 -20.783 1.00 24.44 156 HIS A C 1
ATOM 1274 O O . HIS A 1 156 ? 0.986 26.994 -20.697 1.00 24.44 156 HIS A O 1
ATOM 1280 N N . VAL A 1 157 ? 1.910 25.178 -19.755 1.00 28.38 157 VAL A N 1
ATOM 1281 C CA . VAL A 1 157 ? 1.348 25.438 -18.424 1.00 28.38 157 VAL A CA 1
ATOM 1282 C C . VAL A 1 157 ? 2.492 25.694 -17.450 1.00 28.38 157 VAL A C 1
ATOM 1284 O O . VAL A 1 157 ? 3.216 24.781 -17.062 1.00 28.38 157 VAL A O 1
ATOM 1287 N N . ALA A 1 158 ? 2.663 26.953 -17.045 1.00 23.17 158 ALA A N 1
ATOM 1288 C CA . ALA A 1 158 ? 3.514 27.298 -15.913 1.00 23.17 158 ALA A CA 1
ATOM 1289 C C . ALA A 1 158 ? 2.789 26.872 -14.629 1.00 23.17 158 ALA A C 1
ATOM 1291 O O . ALA A 1 158 ? 1.859 27.541 -14.179 1.00 23.17 158 ALA A O 1
ATOM 1292 N N . LEU A 1 159 ? 3.167 25.728 -14.063 1.00 29.12 159 LEU A N 1
ATOM 1293 C CA . LEU A 1 159 ? 2.544 25.212 -12.848 1.00 29.12 159 LEU A CA 1
ATOM 1294 C C . LEU A 1 159 ? 3.404 25.546 -11.624 1.00 29.12 159 LEU A C 1
ATOM 1296 O O . LEU A 1 159 ? 4.542 25.107 -11.486 1.00 29.12 159 LEU A O 1
ATOM 1300 N N . SER A 1 160 ? 2.827 26.312 -10.700 1.00 24.64 160 SER A N 1
ATOM 1301 C CA . SER A 1 160 ? 3.356 26.505 -9.351 1.00 24.64 160 SER A CA 1
ATOM 1302 C C . SER A 1 160 ? 2.983 25.287 -8.499 1.00 24.64 160 SER A C 1
ATOM 1304 O O . SER A 1 160 ? 1.820 25.099 -8.145 1.00 24.64 160 SER A O 1
ATOM 1306 N N . ALA A 1 161 ? 3.962 24.443 -8.170 1.00 29.31 161 ALA A N 1
ATOM 1307 C CA . ALA A 1 161 ? 3.780 23.401 -7.165 1.00 29.31 161 ALA A CA 1
ATOM 1308 C C . ALA A 1 161 ? 3.733 24.036 -5.763 1.00 29.31 161 ALA A C 1
ATOM 1310 O O . ALA A 1 161 ? 4.598 24.840 -5.408 1.00 29.31 161 ALA A O 1
ATOM 1311 N N . LYS A 1 162 ? 2.732 23.683 -4.945 1.00 26.03 162 LYS A N 1
ATOM 1312 C CA . LYS A 1 162 ? 2.713 24.044 -3.518 1.00 26.03 162 LYS A CA 1
ATOM 1313 C C . LYS A 1 162 ? 3.614 23.078 -2.749 1.00 26.03 162 LYS A C 1
ATOM 1315 O O . LYS A 1 162 ? 3.248 21.929 -2.514 1.00 26.03 162 LYS A O 1
ATOM 1320 N N . TRP A 1 163 ? 4.784 23.559 -2.345 1.00 31.31 163 TRP A N 1
ATOM 1321 C CA . TRP A 1 163 ? 5.767 22.811 -1.566 1.00 31.31 163 TRP A CA 1
ATOM 1322 C C . TRP A 1 163 ? 5.516 22.944 -0.055 1.00 31.31 163 TRP A C 1
ATOM 1324 O O . TRP A 1 163 ? 5.429 24.051 0.471 1.00 31.31 163 TRP A O 1
ATOM 1334 N N . LYS A 1 164 ? 5.464 21.816 0.668 1.00 31.39 164 LYS A N 1
ATOM 1335 C CA . LYS A 1 164 ? 5.515 21.774 2.145 1.00 31.39 164 LYS A CA 1
ATOM 1336 C C . LYS A 1 164 ? 6.898 21.238 2.570 1.00 31.39 164 LYS A C 1
ATOM 1338 O O . LYS A 1 164 ? 7.312 20.181 2.098 1.00 31.39 164 LYS A O 1
ATOM 1343 N N . SER A 1 165 ? 7.613 21.897 3.485 1.00 34.78 165 SER A N 1
ATOM 1344 C CA . SER A 1 165 ? 9.086 21.885 3.663 1.00 34.78 165 SER A CA 1
ATOM 1345 C C . SER A 1 165 ? 9.766 20.764 4.455 1.00 34.78 165 SER A C 1
ATOM 1347 O O . SER A 1 165 ? 9.211 20.222 5.409 1.00 34.78 165 SER A O 1
ATOM 1349 N N . GLY A 1 166 ? 11.034 20.504 4.113 1.00 34.66 166 GLY A N 1
ATOM 1350 C CA . GLY A 1 166 ? 11.985 19.791 4.973 1.00 34.66 166 GLY A CA 1
ATOM 1351 C C . GLY A 1 166 ? 12.359 18.376 4.532 1.00 34.66 166 GLY A C 1
ATOM 1352 O O . GLY A 1 166 ? 12.460 17.506 5.381 1.00 34.66 166 GLY A O 1
ATOM 1353 N N . MET A 1 167 ? 12.552 18.104 3.241 1.00 33.97 167 MET A N 1
ATOM 1354 C CA . MET A 1 167 ? 13.052 16.823 2.708 1.00 33.97 167 MET A CA 1
ATOM 1355 C C . MET A 1 167 ? 14.492 17.001 2.180 1.00 33.97 167 MET A C 1
ATOM 1357 O O . MET A 1 167 ? 14.691 17.786 1.265 1.00 33.97 167 MET A O 1
ATOM 1361 N N . ARG A 1 168 ? 15.488 16.301 2.738 1.00 30.17 168 ARG A N 1
ATOM 1362 C CA . ARG A 1 168 ? 16.855 16.179 2.189 1.00 30.17 168 ARG A CA 1
ATOM 1363 C C . ARG A 1 168 ? 17.296 14.728 2.012 1.00 30.17 168 ARG A C 1
ATOM 1365 O O . ARG A 1 168 ? 18.269 14.495 1.323 1.00 30.17 168 ARG A O 1
ATOM 1372 N N . LEU A 1 169 ? 16.520 13.756 2.489 1.00 25.59 169 LEU A N 1
ATOM 1373 C CA . LEU A 1 169 ? 16.679 12.343 2.102 1.00 25.59 169 LEU A CA 1
ATOM 1374 C C . LEU A 1 169 ? 15.375 11.583 1.931 1.00 25.59 169 LEU A C 1
ATOM 1376 O O . LEU A 1 169 ? 15.364 10.386 1.653 1.00 25.59 169 LEU A O 1
ATOM 1380 N N . LEU A 1 170 ? 14.257 12.281 2.035 1.00 28.50 170 LEU A N 1
ATOM 1381 C CA . LEU A 1 170 ? 13.100 11.799 1.320 1.00 28.50 170 LEU A CA 1
ATOM 1382 C C . LEU A 1 170 ? 13.389 12.179 -0.121 1.00 28.50 170 LEU A C 1
ATOM 1384 O O . LEU A 1 170 ? 13.382 13.371 -0.438 1.00 28.50 170 LEU A O 1
ATOM 1388 N N . ARG A 1 171 ? 13.755 11.184 -0.938 1.00 28.28 171 ARG A N 1
ATOM 1389 C CA . ARG A 1 171 ? 13.867 11.325 -2.392 1.00 28.28 171 ARG A CA 1
ATOM 1390 C C . ARG A 1 171 ? 12.780 12.288 -2.859 1.00 28.28 171 ARG A C 1
ATOM 1392 O O . ARG A 1 171 ? 11.633 12.193 -2.406 1.00 28.28 171 ARG A O 1
ATOM 1399 N N . ILE A 1 172 ? 13.078 13.159 -3.817 1.00 29.27 172 ILE A N 1
ATOM 1400 C CA . ILE A 1 172 ? 11.984 13.594 -4.676 1.00 29.27 172 ILE A CA 1
ATOM 1401 C C . ILE A 1 172 ? 11.430 12.340 -5.332 1.00 29.27 172 ILE A C 1
ATOM 1403 O O . ILE A 1 172 ? 12.001 11.776 -6.253 1.00 29.27 172 ILE A O 1
ATOM 1407 N N . LYS A 1 173 ? 10.325 11.874 -4.767 1.00 28.22 173 LYS A N 1
ATOM 1408 C CA . LYS A 1 173 ? 9.345 11.040 -5.432 1.00 28.22 173 LYS A CA 1
ATOM 1409 C C . LYS A 1 173 ? 8.016 11.774 -5.590 1.00 28.22 173 LYS A C 1
ATOM 1411 O O . LYS A 1 173 ? 7.124 11.229 -6.216 1.00 28.22 173 LYS A O 1
ATOM 1416 N N . ARG A 1 174 ? 7.822 12.978 -5.033 1.00 27.97 174 ARG A N 1
ATOM 1417 C CA . ARG A 1 174 ? 6.503 13.641 -5.030 1.00 27.97 174 ARG A CA 1
ATOM 1418 C C . ARG A 1 174 ? 6.586 15.163 -5.125 1.00 27.97 174 ARG A C 1
ATOM 1420 O O . ARG A 1 174 ? 6.827 15.846 -4.135 1.00 27.97 174 ARG A O 1
ATOM 1427 N N . VAL A 1 175 ? 6.292 15.668 -6.321 1.00 28.70 175 VAL A N 1
ATOM 1428 C CA . VAL A 1 175 ? 5.765 17.016 -6.568 1.00 28.70 175 VAL A CA 1
ATOM 1429 C C . VAL A 1 175 ? 4.319 16.808 -7.022 1.00 28.70 175 VAL A C 1
ATOM 1431 O O . VAL A 1 175 ? 4.093 16.222 -8.075 1.00 28.70 175 VAL A O 1
ATOM 1434 N N . TYR A 1 176 ? 3.336 17.207 -6.213 1.00 30.61 176 TYR A N 1
ATOM 1435 C CA . TYR A 1 176 ? 1.922 17.025 -6.557 1.00 30.61 176 TYR A CA 1
ATOM 1436 C C . TYR A 1 176 ? 1.426 18.199 -7.403 1.00 30.61 176 TYR A C 1
ATOM 1438 O O . TYR A 1 176 ? 1.496 19.352 -6.968 1.00 30.61 176 TYR A O 1
ATOM 1446 N N . PHE A 1 177 ? 0.873 17.906 -8.577 1.00 29.81 177 PHE A N 1
ATOM 1447 C CA . PHE A 1 177 ? 0.076 18.857 -9.346 1.00 29.81 177 PHE A CA 1
ATOM 1448 C C . PHE A 1 177 ? -1.406 18.579 -9.115 1.00 29.81 177 PHE A C 1
ATOM 1450 O O . PHE A 1 177 ? -1.832 17.430 -9.102 1.00 29.81 177 PHE A O 1
ATOM 1457 N N . ARG A 1 178 ? -2.203 19.640 -8.974 1.00 25.88 178 ARG A N 1
ATOM 1458 C CA . ARG A 1 178 ? -3.658 19.564 -9.116 1.00 25.88 178 ARG A CA 1
ATOM 1459 C C . ARG A 1 178 ? -4.002 20.278 -10.415 1.00 25.88 178 ARG A C 1
ATOM 1461 O O . ARG A 1 178 ? -4.108 21.501 -10.437 1.00 25.88 178 ARG A O 1
ATOM 1468 N N . THR A 1 179 ? -4.116 19.526 -11.500 1.00 27.95 179 THR A N 1
ATOM 1469 C CA . THR A 1 179 ? -4.581 20.050 -12.787 1.00 27.95 179 THR A CA 1
ATOM 1470 C C . THR A 1 179 ? -5.857 19.309 -13.149 1.00 27.95 179 THR A C 1
ATOM 1472 O O . THR A 1 179 ? -5.882 18.083 -13.180 1.00 27.95 179 THR A O 1
ATOM 1475 N N . ILE A 1 180 ? -6.930 20.062 -13.394 1.00 29.91 180 ILE A N 1
ATOM 1476 C CA . ILE A 1 180 ? -8.176 19.546 -13.962 1.00 29.91 180 ILE A CA 1
ATOM 1477 C C . ILE A 1 180 ? -7.857 19.163 -15.407 1.00 29.91 180 ILE A C 1
ATOM 1479 O O . ILE A 1 180 ? -7.935 20.011 -16.284 1.00 29.91 180 ILE A O 1
ATOM 1483 N N . LEU A 1 181 ? -7.411 17.931 -15.643 1.00 25.97 181 LEU A N 1
ATOM 1484 C CA . LEU A 1 181 ? -7.349 17.299 -16.962 1.00 25.97 181 LEU A CA 1
ATOM 1485 C C . LEU A 1 181 ? -7.170 15.791 -16.755 1.00 25.97 181 LEU A C 1
ATOM 1487 O O . LEU A 1 181 ? -6.144 15.318 -16.276 1.00 25.97 181 LEU A O 1
ATOM 1491 N N . ALA A 1 182 ? -8.235 15.057 -17.061 1.00 26.59 182 ALA A N 1
ATOM 1492 C CA . ALA A 1 182 ? -8.374 13.630 -16.825 1.00 26.59 182 ALA A CA 1
ATOM 1493 C C . ALA A 1 182 ? -7.409 12.780 -17.671 1.00 26.59 182 ALA A C 1
ATOM 1495 O O . ALA A 1 182 ? -7.259 13.010 -18.872 1.00 26.59 182 ALA A O 1
ATOM 1496 N N . GLY A 1 183 ? -6.871 11.710 -17.068 1.00 25.95 183 GLY A N 1
ATOM 1497 C CA . GLY A 1 183 ? -6.483 10.505 -17.803 1.00 25.95 183 GLY A CA 1
ATOM 1498 C C . GLY A 1 183 ? -5.276 9.719 -17.278 1.00 25.95 183 GLY A C 1
ATOM 1499 O O . GLY A 1 183 ? -4.145 10.063 -17.598 1.00 25.95 183 GLY A O 1
ATOM 1500 N N . LEU A 1 184 ? -5.584 8.553 -16.687 1.00 25.31 184 LEU A N 1
ATOM 1501 C CA . LEU A 1 184 ? -4.820 7.287 -16.691 1.00 25.31 184 LEU A CA 1
ATOM 1502 C C . LEU A 1 184 ? -3.738 7.063 -15.611 1.00 25.31 184 LEU A C 1
ATOM 1504 O O . LEU A 1 184 ? -2.559 7.178 -15.909 1.00 25.31 184 LEU A O 1
ATOM 1508 N N . THR A 1 185 ? -4.151 6.532 -14.450 1.00 22.77 185 THR A N 1
ATOM 1509 C CA . THR A 1 185 ? -3.612 5.284 -13.850 1.00 22.77 185 THR A CA 1
ATOM 1510 C C . THR A 1 185 ? -4.575 4.762 -12.768 1.00 22.77 185 THR A C 1
ATOM 1512 O O . THR A 1 185 ? -5.001 5.528 -11.913 1.00 22.77 185 THR A O 1
ATOM 1515 N N . PHE A 1 186 ? -4.933 3.471 -12.804 1.00 26.03 186 PHE A N 1
ATOM 1516 C CA . PHE A 1 186 ? -5.727 2.801 -11.760 1.00 26.03 186 PHE A CA 1
ATOM 1517 C C . PHE A 1 186 ? -4.793 1.966 -10.870 1.00 26.03 186 PHE A C 1
ATOM 1519 O O . PHE A 1 186 ? -4.499 0.807 -11.150 1.00 26.03 186 PHE A O 1
ATOM 1526 N N . GLY A 1 187 ? -4.269 2.636 -9.849 1.00 27.98 187 GLY A N 1
ATOM 1527 C CA . GLY A 1 187 ? -4.056 2.131 -8.488 1.00 27.98 187 GLY A CA 1
ATOM 1528 C C . GLY A 1 187 ? -4.776 3.115 -7.544 1.00 27.98 187 GLY A C 1
ATOM 1529 O O . GLY A 1 187 ? -5.428 4.024 -8.077 1.00 27.98 187 GLY A O 1
ATOM 1530 N N . PRO A 1 188 ? -4.672 3.012 -6.202 1.00 27.08 188 PRO A N 1
ATOM 1531 C CA . PRO A 1 188 ? -5.338 3.960 -5.299 1.00 27.08 188 PRO A CA 1
ATOM 1532 C C . PRO A 1 188 ? -5.013 5.378 -5.775 1.00 27.08 188 PRO A C 1
ATOM 1534 O O . PRO A 1 188 ? -3.855 5.621 -6.121 1.00 27.08 188 PRO A O 1
ATOM 1537 N N . PRO A 1 189 ? -6.027 6.251 -5.899 1.00 32.94 189 PRO A N 1
ATOM 1538 C CA . PRO A 1 189 ? -6.163 7.256 -6.957 1.00 32.94 189 PRO A CA 1
ATOM 1539 C C . PRO A 1 189 ? -4.807 7.779 -7.427 1.00 32.94 189 PRO A C 1
ATOM 1541 O O . PRO A 1 189 ? -4.216 8.667 -6.814 1.00 32.94 189 PRO A O 1
ATOM 1544 N N . ALA A 1 190 ? -4.282 7.190 -8.502 1.00 33.97 190 ALA A N 1
ATOM 1545 C CA . ALA A 1 190 ? -3.057 7.665 -9.119 1.00 33.97 190 ALA A CA 1
ATOM 1546 C C . ALA A 1 190 ? -3.408 8.874 -10.000 1.00 33.97 190 ALA A C 1
ATOM 1548 O O . ALA A 1 190 ? -3.400 8.808 -11.227 1.00 33.97 190 ALA A O 1
ATOM 1549 N N . GLU A 1 191 ? -3.751 9.979 -9.333 1.00 35.38 191 GLU A N 1
ATOM 1550 C CA . GLU A 1 191 ? -3.873 11.332 -9.893 1.00 35.38 191 GLU A CA 1
ATOM 1551 C C . GLU A 1 191 ? -2.497 12.018 -10.037 1.00 35.38 191 GLU A C 1
ATOM 1553 O O . GLU A 1 191 ? -2.410 13.225 -10.251 1.00 35.38 191 GLU A O 1
ATOM 1558 N N . GLU A 1 192 ? -1.391 11.283 -9.874 1.00 38.44 192 GLU A N 1
ATOM 1559 C CA . GLU A 1 192 ? -0.099 11.876 -9.532 1.00 38.44 192 GLU A CA 1
ATOM 1560 C C . GLU A 1 192 ? 1.031 11.319 -10.404 1.00 38.44 192 GLU A C 1
ATOM 1562 O O . GLU A 1 192 ? 1.364 10.134 -10.359 1.00 38.44 192 GLU A O 1
ATOM 1567 N N . TRP A 1 193 ? 1.650 12.203 -11.186 1.00 39.16 193 TRP A N 1
ATOM 1568 C CA . TRP A 1 193 ? 2.847 11.905 -11.968 1.00 39.16 193 TRP A CA 1
ATOM 1569 C C . TRP A 1 193 ? 4.098 12.201 -11.144 1.00 39.16 193 TRP A C 1
ATOM 1571 O O . TRP A 1 193 ? 4.199 13.240 -10.490 1.00 39.16 193 TRP A O 1
ATOM 1581 N N . LEU A 1 194 ? 5.065 11.287 -11.193 1.00 45.94 194 LEU A N 1
ATOM 1582 C CA . LEU A 1 194 ? 6.321 11.409 -10.468 1.00 45.94 194 LEU A CA 1
ATOM 1583 C C . LEU A 1 194 ? 7.352 12.125 -11.342 1.00 45.94 194 LEU A C 1
ATOM 1585 O O . LEU A 1 194 ? 7.762 11.616 -12.387 1.00 45.94 194 LEU A O 1
ATOM 1589 N N . LEU A 1 195 ? 7.754 13.317 -10.910 1.00 45.69 195 LEU A N 1
ATOM 1590 C CA . LEU A 1 195 ? 8.768 14.102 -11.591 1.00 45.69 195 LEU A CA 1
ATOM 1591 C C . LEU A 1 195 ? 10.160 13.587 -11.180 1.00 45.69 195 LEU A C 1
ATOM 1593 O O . LEU A 1 195 ? 10.663 13.956 -10.126 1.00 45.69 195 LEU A O 1
ATOM 1597 N N . ASP A 1 196 ? 10.728 12.706 -12.012 1.00 45.12 196 ASP A N 1
ATOM 1598 C CA . ASP A 1 196 ? 11.999 11.969 -11.841 1.00 45.12 196 ASP A CA 1
ATOM 1599 C C . ASP A 1 196 ? 11.990 10.749 -10.891 1.00 45.12 196 ASP A C 1
ATOM 1601 O O . ASP A 1 196 ? 12.097 10.865 -9.675 1.00 45.12 196 ASP A O 1
ATOM 1605 N N . GLY A 1 197 ? 11.889 9.546 -11.475 1.00 44.69 197 GLY A N 1
ATOM 1606 C CA . GLY A 1 197 ? 11.861 8.256 -10.763 1.00 44.69 197 GLY A CA 1
ATOM 1607 C C . GLY A 1 197 ? 13.174 7.477 -10.766 1.00 44.69 197 GLY A C 1
ATOM 1608 O O . GLY A 1 197 ? 13.172 6.292 -10.424 1.00 44.69 197 GLY A O 1
ATOM 1609 N N . ARG A 1 198 ? 14.277 8.100 -11.194 1.00 47.56 198 ARG A N 1
ATOM 1610 C CA . ARG A 1 198 ? 15.606 7.473 -11.197 1.00 47.56 198 ARG A CA 1
ATOM 1611 C C . ARG A 1 198 ? 16.079 7.214 -9.762 1.00 47.56 198 ARG A C 1
ATOM 1613 O O . ARG A 1 198 ? 15.678 7.900 -8.820 1.00 47.56 198 ARG A O 1
ATOM 1620 N N . ALA A 1 199 ? 16.925 6.203 -9.562 1.00 42.91 199 ALA A N 1
ATOM 1621 C CA . ALA A 1 199 ? 17.545 6.007 -8.255 1.00 42.91 199 ALA A CA 1
ATOM 1622 C C . ALA A 1 199 ? 18.531 7.158 -7.987 1.00 42.91 199 ALA A C 1
ATOM 1624 O O . ALA A 1 199 ? 19.204 7.602 -8.903 1.00 42.91 199 ALA A O 1
ATOM 1625 N N . HIS A 1 200 ? 18.643 7.624 -6.736 1.00 45.47 200 HIS A N 1
ATOM 1626 C CA . HIS A 1 200 ? 19.531 8.740 -6.349 1.00 45.47 200 HIS A CA 1
ATOM 1627 C C . HIS A 1 200 ? 20.975 8.581 -6.858 1.00 45.47 200 HIS A C 1
ATOM 1629 O O . HIS A 1 200 ? 21.611 9.552 -7.237 1.00 45.47 200 HIS A O 1
ATOM 1635 N N . VAL A 1 201 ? 21.483 7.349 -6.891 1.00 48.47 201 VAL A N 1
ATOM 1636 C CA . VAL A 1 201 ? 22.821 7.024 -7.413 1.00 48.47 201 VAL A CA 1
ATOM 1637 C C . VAL A 1 201 ? 22.989 7.309 -8.911 1.00 48.47 201 VAL A C 1
ATOM 1639 O O . VAL A 1 201 ? 24.114 7.464 -9.371 1.00 48.47 201 VAL A O 1
ATOM 1642 N N . ASP A 1 202 ? 21.884 7.420 -9.647 1.00 52.50 202 ASP A N 1
ATOM 1643 C CA . ASP A 1 202 ? 21.839 7.648 -11.091 1.00 52.50 202 ASP A CA 1
ATOM 1644 C C . ASP A 1 202 ? 21.464 9.104 -11.445 1.00 52.50 202 ASP A C 1
ATOM 1646 O O . ASP A 1 202 ? 21.340 9.438 -12.628 1.00 52.50 202 ASP A O 1
ATOM 1650 N N . VAL A 1 203 ? 21.250 9.972 -10.443 1.00 57.72 203 VAL A N 1
ATOM 1651 C CA . VAL A 1 203 ? 20.882 11.384 -10.629 1.00 57.72 203 VAL A CA 1
ATOM 1652 C C . VAL A 1 203 ? 22.073 12.274 -10.258 1.00 57.72 203 VAL A C 1
ATOM 1654 O O . VAL A 1 203 ? 22.523 12.229 -9.115 1.00 57.72 203 VAL A O 1
ATOM 1657 N N . PRO A 1 204 ? 22.589 13.096 -11.191 1.00 65.00 204 PRO A N 1
ATOM 1658 C CA . PRO A 1 204 ? 23.598 14.110 -10.885 1.00 65.00 204 PRO A CA 1
ATOM 1659 C C . PRO A 1 204 ? 23.152 15.037 -9.740 1.00 65.00 204 PRO A C 1
ATOM 1661 O O . PRO A 1 204 ? 21.981 15.411 -9.687 1.00 65.00 204 PRO A O 1
ATOM 1664 N N . GLU A 1 205 ? 24.059 15.424 -8.835 1.00 63.97 205 GLU A N 1
ATOM 1665 C CA . GLU A 1 205 ? 23.733 16.223 -7.633 1.00 63.97 205 GLU A CA 1
ATOM 1666 C C . GLU A 1 205 ? 22.990 17.535 -7.945 1.00 63.97 205 GLU A C 1
ATOM 1668 O O . GLU A 1 205 ? 22.126 17.961 -7.183 1.00 63.97 205 GLU A O 1
ATOM 1673 N N . ASP A 1 206 ? 23.271 18.157 -9.089 1.00 66.62 206 ASP A N 1
ATOM 1674 C CA . ASP A 1 206 ? 22.616 19.374 -9.578 1.00 66.62 206 ASP A CA 1
ATOM 1675 C C . ASP A 1 206 ? 21.164 19.138 -10.043 1.00 66.62 206 ASP A C 1
ATOM 1677 O O . ASP A 1 206 ? 20.321 20.042 -9.978 1.00 66.62 206 ASP A O 1
ATOM 1681 N N . GLN A 1 207 ? 20.846 17.908 -10.453 1.00 63.06 207 GLN A N 1
ATOM 1682 C CA . GLN A 1 207 ? 19.510 17.475 -10.870 1.00 63.06 207 GLN A CA 1
ATOM 1683 C C . GLN A 1 207 ? 18.680 16.879 -9.732 1.00 63.06 207 GLN A C 1
ATOM 1685 O O . GLN A 1 207 ? 17.460 16.763 -9.877 1.00 63.06 207 GLN A O 1
ATOM 1690 N N . VAL A 1 208 ? 19.299 16.547 -8.593 1.00 63.22 208 VAL A N 1
ATOM 1691 C CA . VAL A 1 208 ? 18.571 16.157 -7.382 1.00 63.22 208 VAL A CA 1
ATOM 1692 C C . VAL A 1 208 ? 17.687 17.325 -6.982 1.00 63.22 208 VAL A C 1
ATOM 1694 O O . VAL A 1 208 ? 18.157 18.444 -6.770 1.00 63.22 208 VAL A O 1
ATOM 1697 N N . GLY A 1 209 ? 16.379 17.110 -6.947 1.00 62.41 209 GLY A N 1
ATOM 1698 C CA . GLY A 1 209 ? 15.497 18.183 -6.537 1.00 62.41 209 GLY A CA 1
ATOM 1699 C C . GLY A 1 209 ? 15.372 18.304 -5.028 1.00 62.41 209 GLY A C 1
ATOM 1700 O O . GLY A 1 209 ? 15.554 17.355 -4.267 1.00 62.41 209 GLY A O 1
ATOM 1701 N N . MET A 1 210 ? 15.008 19.507 -4.622 1.00 59.12 210 MET A N 1
ATOM 1702 C CA . MET A 1 210 ? 14.952 19.972 -3.253 1.00 59.12 210 MET A CA 1
ATOM 1703 C C . MET A 1 210 ? 13.599 20.631 -2.980 1.00 59.12 210 MET A C 1
ATOM 1705 O O . MET A 1 210 ? 12.963 21.152 -3.899 1.00 59.12 210 MET A O 1
ATOM 1709 N N . PRO A 1 211 ? 13.148 20.665 -1.714 1.00 56.41 211 PRO A N 1
ATOM 1710 C CA . PRO A 1 211 ? 11.995 21.450 -1.314 1.00 56.41 211 PRO A CA 1
ATOM 1711 C C . PRO A 1 211 ? 12.065 22.891 -1.817 1.00 56.41 211 PRO A C 1
ATOM 1713 O O . PRO A 1 211 ? 12.976 23.625 -1.450 1.00 56.41 211 PRO A O 1
ATOM 1716 N N . GLY A 1 212 ? 11.073 23.289 -2.610 1.00 57.59 212 GLY A N 1
ATOM 1717 C CA . GLY A 1 212 ? 10.985 24.621 -3.203 1.00 57.59 212 GLY A CA 1
ATOM 1718 C C . GLY A 1 212 ? 11.458 24.691 -4.652 1.00 57.59 212 GLY A C 1
ATOM 1719 O O . GLY A 1 212 ? 11.161 25.685 -5.305 1.00 57.59 212 GLY A O 1
ATOM 1720 N N . ASP A 1 213 ? 12.119 23.669 -5.191 1.00 65.00 213 ASP A N 1
ATOM 1721 C CA . ASP A 1 213 ? 12.557 23.687 -6.587 1.00 65.00 213 ASP A CA 1
ATOM 1722 C C . ASP A 1 213 ? 11.359 23.792 -7.539 1.00 65.00 213 ASP A C 1
ATOM 1724 O O . ASP A 1 213 ? 10.289 23.224 -7.319 1.00 65.00 213 ASP A O 1
ATOM 1728 N N . LYS A 1 214 ? 11.490 24.561 -8.614 1.00 62.66 214 LYS A N 1
ATOM 1729 C CA . LYS A 1 214 ? 10.439 24.635 -9.630 1.00 62.66 214 LYS A CA 1
ATOM 1730 C C . LYS A 1 214 ? 10.807 23.754 -10.807 1.00 62.66 214 LYS A C 1
ATOM 1732 O O . LYS A 1 214 ? 11.977 23.593 -11.139 1.00 62.66 214 LYS A O 1
ATOM 1737 N N . TYR A 1 215 ? 9.788 23.223 -11.466 1.00 67.38 215 TYR A N 1
ATOM 1738 C CA . TYR A 1 215 ? 9.965 22.429 -12.667 1.00 67.38 215 TYR A CA 1
ATOM 1739 C C . TYR A 1 215 ? 9.036 22.920 -13.763 1.00 67.38 215 TYR A C 1
ATOM 1741 O O . TYR A 1 215 ? 7.857 23.181 -13.520 1.00 67.38 215 TYR A O 1
ATOM 1749 N N . LEU A 1 216 ? 9.574 23.025 -14.972 1.00 66.81 216 LEU A N 1
ATOM 1750 C CA . LEU A 1 216 ? 8.798 23.240 -16.178 1.00 66.81 216 LEU A CA 1
ATOM 1751 C C . LEU A 1 216 ? 8.402 21.878 -16.732 1.00 66.81 216 LEU A C 1
ATOM 1753 O O . LEU A 1 216 ? 9.263 21.110 -17.148 1.00 66.81 216 LEU A O 1
ATOM 1757 N N . VAL A 1 217 ? 7.106 21.585 -16.745 1.00 63.31 217 VAL A N 1
ATOM 1758 C CA . VAL A 1 217 ? 6.565 20.350 -17.318 1.00 63.31 217 VAL A CA 1
ATOM 1759 C C . VAL A 1 217 ? 5.979 20.671 -18.681 1.00 63.31 217 VAL A C 1
ATOM 1761 O O . VAL A 1 217 ? 5.108 21.530 -18.801 1.00 63.31 217 VAL A O 1
ATOM 1764 N N . THR A 1 218 ? 6.459 19.989 -19.713 1.00 57.47 218 THR A N 1
ATOM 1765 C CA . THR A 1 218 ? 5.996 20.177 -21.086 1.00 57.47 218 THR A CA 1
ATOM 1766 C C . THR A 1 218 ? 5.288 18.917 -21.548 1.00 57.47 218 THR A C 1
ATOM 1768 O O . THR A 1 218 ? 5.862 17.831 -21.553 1.00 57.47 218 THR A O 1
ATOM 1771 N N . PHE A 1 219 ? 4.035 19.066 -21.960 1.00 59.03 219 PHE A N 1
ATOM 1772 C CA . PHE A 1 219 ? 3.260 17.993 -22.560 1.00 59.03 219 PHE A CA 1
ATOM 1773 C C . PHE A 1 219 ? 3.042 18.295 -24.042 1.00 59.03 219 PHE A C 1
ATOM 1775 O O . PHE A 1 219 ? 2.593 19.384 -24.400 1.00 59.03 219 PHE A O 1
ATOM 1782 N N . ARG A 1 220 ? 3.370 17.334 -24.903 1.00 54.56 220 ARG A N 1
ATOM 1783 C CA . ARG A 1 220 ? 3.176 17.420 -26.351 1.00 54.56 220 ARG A CA 1
ATOM 1784 C C . ARG A 1 220 ? 2.248 16.307 -26.809 1.00 54.56 220 ARG A C 1
ATOM 1786 O O . ARG A 1 220 ? 2.420 15.142 -26.445 1.00 54.56 220 ARG A O 1
ATOM 1793 N N . TRP A 1 221 ? 1.275 16.678 -27.631 1.00 52.66 221 TRP A N 1
ATOM 1794 C CA . TRP A 1 221 ? 0.332 15.751 -28.241 1.00 52.66 221 TRP A CA 1
ATOM 1795 C C . TRP A 1 221 ? 0.343 15.964 -29.752 1.00 52.66 221 TRP A C 1
ATOM 1797 O O . TRP A 1 221 ? -0.427 16.752 -30.283 1.00 52.66 221 TRP A O 1
ATOM 1807 N N . GLU A 1 222 ? 1.213 15.227 -30.437 1.00 62.06 222 GLU A N 1
ATOM 1808 C CA . GLU A 1 222 ? 1.233 15.156 -31.902 1.00 62.06 222 GLU A CA 1
ATOM 1809 C C . GLU A 1 222 ? 0.889 13.720 -32.336 1.00 62.06 222 GLU A C 1
ATOM 1811 O O . GLU A 1 222 ? -0.198 13.218 -32.053 1.00 62.06 222 GLU A O 1
ATOM 1816 N N . LYS A 1 223 ? 1.826 13.003 -32.969 1.00 50.50 223 LYS A N 1
ATOM 1817 C CA . LYS A 1 223 ? 1.663 11.587 -33.342 1.00 50.50 223 LYS A CA 1
ATOM 1818 C C . LYS A 1 223 ? 1.725 10.632 -32.138 1.00 50.50 223 LYS A C 1
ATOM 1820 O O . LYS A 1 223 ? 1.138 9.553 -32.181 1.00 50.50 223 LYS A O 1
ATOM 1825 N N . TYR A 1 224 ? 2.420 11.030 -31.073 1.00 43.34 224 TYR A N 1
ATOM 1826 C CA . TYR A 1 224 ? 2.504 10.322 -29.793 1.00 43.34 224 TYR A CA 1
ATOM 1827 C C . TYR A 1 224 ? 2.306 11.315 -28.645 1.00 43.34 224 TYR A C 1
ATOM 1829 O O . TYR A 1 224 ? 2.496 12.519 -28.819 1.00 43.34 224 TYR A O 1
ATOM 1837 N N . LYS A 1 225 ? 1.937 10.798 -27.470 1.00 50.88 225 LYS A N 1
ATOM 1838 C CA . LYS A 1 225 ? 1.883 11.580 -26.232 1.00 50.88 225 LYS A CA 1
ATOM 1839 C C . LYS A 1 225 ? 3.275 11.608 -25.610 1.00 50.88 225 LYS A C 1
ATOM 1841 O O . LYS A 1 225 ? 3.805 10.551 -25.269 1.00 50.88 225 LYS A O 1
ATOM 1846 N N . GLU A 1 226 ? 3.850 12.794 -25.471 1.00 49.41 226 GLU A N 1
ATOM 1847 C CA . GLU A 1 226 ? 5.162 13.013 -24.862 1.00 49.41 226 GLU A CA 1
ATOM 1848 C C . GLU A 1 226 ? 5.023 13.941 -23.650 1.00 49.41 226 GLU A C 1
ATOM 1850 O O . GLU A 1 226 ? 4.350 14.968 -23.712 1.00 49.41 226 GLU A O 1
ATOM 1855 N N . LEU A 1 227 ? 5.661 13.569 -22.540 1.00 58.25 227 LEU A N 1
ATOM 1856 C CA . LEU A 1 227 ? 5.751 14.370 -21.323 1.00 58.25 227 LEU A CA 1
ATOM 1857 C C . LEU A 1 227 ? 7.232 14.533 -20.976 1.00 58.25 227 LEU A C 1
ATOM 1859 O O . LEU A 1 227 ? 7.925 13.540 -20.755 1.00 58.25 227 LEU A O 1
ATOM 1863 N N . THR A 1 228 ? 7.712 15.770 -20.925 1.00 59.66 228 THR A N 1
ATOM 1864 C CA . THR A 1 228 ? 9.076 16.114 -20.514 1.00 59.66 228 THR A CA 1
ATOM 1865 C C . THR A 1 228 ? 9.046 17.083 -19.341 1.00 59.66 228 THR A C 1
ATOM 1867 O O . THR A 1 228 ? 8.046 17.761 -19.096 1.00 59.66 228 THR A O 1
ATOM 1870 N N . TRP A 1 229 ? 10.137 17.140 -18.583 1.00 68.88 229 TRP A N 1
ATOM 1871 C CA . TRP A 1 229 ? 10.283 18.091 -17.491 1.00 68.88 229 TRP A CA 1
ATOM 1872 C C . TRP A 1 229 ? 11.717 18.604 -17.384 1.00 68.88 229 TRP A C 1
ATOM 1874 O O . TRP A 1 229 ? 12.666 17.880 -17.679 1.00 68.88 229 TRP A O 1
ATOM 1884 N N . GLU A 1 230 ? 11.861 19.847 -16.935 1.00 70.56 230 GLU A N 1
ATOM 1885 C CA . GLU A 1 230 ? 13.144 20.509 -16.701 1.00 70.56 230 GLU A CA 1
ATOM 1886 C C . GLU A 1 230 ? 13.125 21.215 -15.345 1.00 70.56 230 GLU A C 1
ATOM 1888 O O . GLU A 1 230 ? 12.134 21.849 -14.978 1.00 70.56 230 GLU A O 1
ATOM 1893 N N . LYS A 1 231 ? 14.216 21.095 -14.584 1.00 70.75 231 LYS A N 1
ATOM 1894 C CA . LYS A 1 231 ? 14.391 21.793 -13.309 1.00 70.75 231 LYS A CA 1
ATOM 1895 C C . LYS A 1 231 ? 14.741 23.256 -13.578 1.00 70.75 231 LYS A C 1
ATOM 1897 O O . LYS A 1 231 ? 15.733 23.542 -14.239 1.00 70.75 231 LYS A O 1
ATOM 1902 N N . LEU A 1 232 ? 13.940 24.176 -13.056 1.00 75.12 232 LEU A N 1
ATOM 1903 C CA . LEU A 1 232 ? 14.185 25.611 -13.163 1.00 75.12 232 LEU A CA 1
ATOM 1904 C C . LEU A 1 232 ? 15.171 26.063 -12.081 1.00 75.12 232 LEU A C 1
ATOM 1906 O O . LEU A 1 232 ? 15.192 25.524 -10.977 1.00 75.12 232 LEU A O 1
ATOM 1910 N N . SER A 1 233 ? 15.950 27.105 -12.376 1.00 76.81 233 SER A N 1
ATOM 1911 C CA . SER A 1 233 ? 16.889 27.711 -11.420 1.00 76.81 233 SER A CA 1
ATOM 1912 C C . SER A 1 233 ? 16.201 28.490 -10.292 1.00 76.81 233 SER A C 1
ATOM 1914 O O . SER A 1 233 ? 16.836 28.842 -9.302 1.00 76.81 233 SER A O 1
ATOM 1916 N N . GLU A 1 234 ? 14.915 28.806 -10.447 1.00 73.00 234 GLU A N 1
ATOM 1917 C CA . GLU A 1 234 ? 14.131 29.505 -9.434 1.00 73.00 234 GLU A CA 1
ATOM 1918 C C . GLU A 1 234 ? 13.583 28.551 -8.374 1.00 73.00 234 GLU A C 1
ATOM 1920 O O . GLU A 1 234 ? 12.989 27.520 -8.695 1.00 73.00 234 GLU A O 1
ATOM 1925 N N . THR A 1 235 ? 13.654 28.972 -7.114 1.00 70.88 235 THR A N 1
ATOM 1926 C CA . THR A 1 235 ? 13.014 28.286 -5.991 1.00 70.88 235 THR A CA 1
ATOM 1927 C C . THR A 1 235 ? 11.820 29.083 -5.463 1.00 70.88 235 THR A C 1
ATOM 1929 O O . THR A 1 235 ? 11.749 30.310 -5.555 1.00 70.88 235 THR A O 1
ATOM 1932 N N . GLY A 1 236 ? 10.805 28.373 -4.982 1.00 65.88 236 GLY A N 1
ATOM 1933 C CA . GLY A 1 236 ? 9.624 28.912 -4.321 1.00 65.88 236 GLY A CA 1
ATOM 1934 C C . GLY A 1 236 ? 9.726 28.839 -2.793 1.00 65.88 236 GLY A C 1
ATOM 1935 O O . GLY A 1 236 ? 10.574 28.125 -2.254 1.00 65.88 236 GLY A O 1
ATOM 1936 N N . PRO A 1 237 ? 8.846 29.557 -2.073 1.00 57.50 237 PRO A N 1
ATOM 1937 C CA . PRO A 1 237 ? 8.769 29.470 -0.621 1.00 57.50 237 PRO A CA 1
ATOM 1938 C C . PRO A 1 237 ? 8.350 28.064 -0.184 1.00 57.50 237 PRO A C 1
ATOM 1940 O O . PRO A 1 237 ? 7.536 27.410 -0.838 1.00 57.50 237 PRO A O 1
ATOM 1943 N N . VAL A 1 238 ? 8.886 27.614 0.951 1.00 56.88 238 VAL A N 1
ATOM 1944 C CA . VAL A 1 238 ? 8.645 26.267 1.470 1.00 56.88 238 VAL A CA 1
ATOM 1945 C C . VAL A 1 238 ? 8.032 26.362 2.865 1.00 56.88 238 VAL A C 1
ATOM 1947 O O . VAL A 1 238 ? 8.704 26.751 3.819 1.00 56.88 238 VAL A O 1
ATOM 1950 N N . GLU A 1 239 ? 6.751 26.013 3.005 1.00 60.41 239 GLU A N 1
ATOM 1951 C CA . GLU A 1 239 ? 6.049 26.142 4.291 1.00 60.41 239 GLU A CA 1
ATOM 1952 C C . GLU A 1 239 ? 6.511 25.083 5.304 1.00 60.41 239 GLU A C 1
ATOM 1954 O O . GLU A 1 239 ? 6.544 23.906 4.944 1.00 60.41 239 GLU A O 1
ATOM 1959 N N . PRO A 1 240 ? 6.819 25.435 6.568 1.00 68.62 240 PRO A N 1
ATOM 1960 C CA . PRO A 1 240 ? 7.178 24.469 7.607 1.00 68.62 240 PRO A CA 1
ATOM 1961 C C . PRO A 1 240 ? 6.125 23.365 7.748 1.00 68.62 240 PRO A C 1
ATOM 1963 O O . PRO A 1 240 ? 4.942 23.633 7.946 1.00 68.62 240 PRO A O 1
ATOM 1966 N N . GLY A 1 241 ? 6.559 22.106 7.633 1.00 74.00 241 GLY A N 1
ATOM 1967 C CA . GLY A 1 241 ? 5.667 20.960 7.803 1.00 74.00 241 GLY A CA 1
ATOM 1968 C C . GLY A 1 241 ? 5.146 20.839 9.237 1.00 74.00 241 GLY A C 1
ATOM 1969 O O . GLY A 1 241 ? 5.896 21.042 10.191 1.00 74.00 241 GLY A O 1
ATOM 1970 N N . LYS A 1 242 ? 3.875 20.454 9.375 1.00 85.75 242 LYS A N 1
ATOM 1971 C CA . LYS A 1 242 ? 3.267 20.084 10.658 1.00 85.75 242 LYS A CA 1
ATOM 1972 C C . LYS A 1 242 ? 3.380 18.582 10.896 1.00 85.75 242 LYS A C 1
ATOM 1974 O O . LYS A 1 242 ? 3.319 17.803 9.938 1.00 85.75 242 LYS A O 1
ATOM 1979 N N . TYR A 1 243 ? 3.505 18.184 12.157 1.00 89.62 243 TYR A N 1
ATOM 1980 C CA . TYR A 1 243 ? 3.619 16.785 12.566 1.00 89.62 243 TYR A CA 1
ATOM 1981 C C . TYR A 1 243 ? 2.425 16.378 13.405 1.00 89.62 243 TYR A C 1
ATOM 1983 O O . TYR A 1 243 ? 1.909 17.162 14.196 1.00 89.62 243 TYR A O 1
ATOM 1991 N N . TYR A 1 244 ? 2.001 15.142 13.206 1.00 91.81 244 TYR A N 1
ATOM 1992 C CA . TYR A 1 244 ? 0.843 14.552 13.837 1.00 91.81 244 TYR A CA 1
ATOM 1993 C C . TYR A 1 244 ? 1.216 13.169 14.338 1.00 91.81 244 TYR A C 1
ATOM 1995 O O . TYR A 1 244 ? 1.969 12.448 13.688 1.00 91.81 244 TYR A O 1
ATOM 2003 N N . LEU A 1 245 ? 0.675 12.786 15.477 1.00 93.19 245 LEU A N 1
ATOM 2004 C CA . LEU A 1 245 ? 0.818 11.458 16.036 1.00 93.19 245 LEU A CA 1
ATOM 2005 C C . LEU A 1 245 ? -0.457 10.664 15.742 1.00 93.19 245 LEU A C 1
ATOM 2007 O O . LEU A 1 245 ? -1.554 11.207 15.862 1.00 93.19 245 LEU A O 1
ATOM 2011 N N . CYS A 1 246 ? -0.319 9.402 15.338 1.00 89.00 246 CYS A N 1
ATOM 2012 C CA . CYS A 1 246 ? -1.452 8.510 15.074 1.00 89.00 246 CYS A CA 1
ATOM 2013 C C . CYS A 1 246 ? -1.293 7.231 15.889 1.00 89.00 246 CYS A C 1
ATOM 2015 O O . CYS A 1 246 ? -0.236 6.603 15.820 1.00 89.00 246 CYS A O 1
ATOM 2017 N N . GLY A 1 247 ? -2.339 6.840 16.612 1.00 86.50 247 GLY A N 1
ATOM 2018 C CA . GLY A 1 247 ? -2.386 5.593 17.370 1.00 86.50 247 GLY A CA 1
ATOM 2019 C C . GLY A 1 247 ? -3.794 5.305 17.912 1.00 86.50 247 GLY A C 1
ATOM 2020 O O . GLY A 1 247 ? -4.712 6.099 17.691 1.00 86.50 247 GLY A O 1
ATOM 2021 N N . PRO A 1 248 ? -3.985 4.191 18.637 1.00 79.81 248 PRO A N 1
ATOM 2022 C CA . PRO A 1 248 ? -5.277 3.753 19.166 1.00 79.81 248 PRO A CA 1
ATOM 2023 C C . PRO A 1 248 ? -6.009 4.785 20.033 1.00 79.81 248 PRO A C 1
ATOM 2025 O O . PRO A 1 248 ? -7.235 4.815 20.033 1.00 79.81 248 PRO A O 1
ATOM 2028 N N . TRP A 1 249 ? -5.294 5.661 20.744 1.00 83.94 249 TRP A N 1
ATOM 2029 C CA . TRP A 1 249 ? -5.879 6.693 21.621 1.00 83.94 249 TRP A CA 1
ATOM 2030 C C . TRP A 1 249 ? -6.724 7.736 20.889 1.00 83.94 249 TRP A C 1
ATOM 2032 O O . TRP A 1 249 ? -7.578 8.368 21.498 1.00 83.94 249 TRP A O 1
ATOM 2042 N N . SER A 1 250 ? -6.500 7.914 19.588 1.00 79.75 250 SER A N 1
ATOM 2043 C CA . SER A 1 250 ? -7.299 8.784 18.722 1.00 79.75 250 SER A CA 1
ATOM 2044 C C . SER A 1 250 ? -8.121 7.987 17.709 1.00 79.75 250 SER A C 1
ATOM 2046 O O . SER A 1 250 ? -8.631 8.555 16.751 1.00 79.75 250 SER A O 1
ATOM 2048 N N . GLY A 1 251 ? -8.194 6.658 17.838 1.00 73.31 251 GLY A N 1
ATOM 2049 C CA . GLY A 1 251 ? -8.699 5.796 16.771 1.00 73.31 251 GLY A CA 1
ATOM 2050 C C . GLY A 1 251 ? -7.952 5.985 15.449 1.00 73.31 251 GLY A C 1
ATOM 2051 O O . GLY A 1 251 ? -8.567 6.006 14.384 1.00 73.31 251 GLY A O 1
ATOM 2052 N N . TRP A 1 252 ? -6.632 6.175 15.546 1.00 78.88 252 TRP A N 1
ATOM 2053 C CA . TRP A 1 252 ? -5.718 6.461 14.440 1.00 78.88 252 TRP A CA 1
ATOM 2054 C C . TRP A 1 252 ? -5.975 7.779 13.689 1.00 78.88 252 TRP A C 1
ATOM 2056 O O . TRP A 1 252 ? -5.431 7.964 12.598 1.00 78.88 252 TRP A O 1
ATOM 2066 N N . ASP A 1 253 ? -6.728 8.717 14.272 1.00 81.06 253 ASP A N 1
ATOM 2067 C CA . ASP A 1 253 ? -6.797 10.100 13.787 1.00 81.06 253 ASP A CA 1
ATOM 2068 C C . ASP A 1 253 ? -5.524 10.900 14.111 1.00 81.06 253 ASP A C 1
ATOM 2070 O O . ASP A 1 253 ? -4.717 10.538 14.975 1.00 81.06 253 ASP A O 1
ATOM 2074 N N . PHE A 1 254 ? -5.364 12.028 13.416 1.00 85.88 254 PHE A N 1
ATOM 2075 C CA . PHE A 1 254 ? -4.208 12.910 13.522 1.00 85.88 254 PHE A CA 1
ATOM 2076 C C . PHE A 1 254 ? -4.254 13.792 14.775 1.00 85.88 254 PHE A C 1
ATOM 2078 O O . PHE A 1 254 ? -5.010 14.761 14.833 1.00 85.88 254 PHE A O 1
ATOM 2085 N N . VAL A 1 255 ? -3.365 13.535 15.734 1.00 90.94 255 VAL A N 1
ATOM 2086 C CA . VAL A 1 255 ? -3.171 14.412 16.899 1.00 90.94 255 VAL A CA 1
ATOM 2087 C C . VAL A 1 255 ? -2.000 15.358 16.632 1.00 90.94 255 VAL A C 1
ATOM 2089 O O . VAL A 1 255 ? -0.866 14.902 16.505 1.00 90.94 255 VAL A O 1
ATOM 2092 N N . GLU A 1 256 ? -2.250 16.665 16.498 1.00 93.88 256 GLU A N 1
ATOM 2093 C CA . GLU A 1 256 ? -1.200 17.645 16.161 1.00 93.88 256 GLU A CA 1
ATOM 2094 C C . GLU A 1 256 ? -0.142 17.743 17.265 1.00 93.88 256 GLU A C 1
ATOM 2096 O O . GLU A 1 256 ? -0.453 18.008 18.426 1.00 93.88 256 GLU A O 1
ATOM 2101 N N . MET A 1 257 ? 1.125 17.575 16.886 1.00 93.94 257 MET A N 1
ATOM 2102 C CA . MET A 1 257 ? 2.263 17.785 17.772 1.00 93.94 257 MET A CA 1
ATOM 2103 C C . MET A 1 257 ? 2.648 19.262 17.783 1.00 93.94 257 MET A C 1
ATOM 2105 O O . MET A 1 257 ? 2.815 19.885 16.732 1.00 93.94 257 MET A O 1
ATOM 2109 N N . GLN A 1 258 ? 2.845 19.816 18.975 1.00 92.62 258 GLN A N 1
ATOM 2110 C CA . GLN A 1 258 ? 3.207 21.218 19.152 1.00 92.62 258 GLN A CA 1
ATOM 2111 C C . GLN A 1 258 ? 4.728 21.386 19.163 1.00 92.62 258 GLN A C 1
ATOM 2113 O O . GLN A 1 258 ? 5.419 20.529 19.714 1.00 92.62 258 GLN A O 1
ATOM 2118 N N . PRO A 1 259 ? 5.285 22.469 18.590 1.00 88.94 259 PRO A N 1
ATOM 2119 C CA . PRO A 1 259 ? 6.707 22.770 18.720 1.00 88.94 259 PRO A CA 1
ATOM 2120 C C . PRO A 1 259 ? 7.120 22.828 20.196 1.00 88.94 259 PRO A C 1
ATOM 2122 O O . PRO A 1 259 ? 6.543 23.579 20.980 1.00 88.94 259 PRO A O 1
ATOM 2125 N N . ASP A 1 260 ? 8.135 22.056 20.575 1.00 82.69 260 ASP A N 1
ATOM 2126 C CA . ASP A 1 260 ? 8.569 21.918 21.963 1.00 82.69 260 ASP A CA 1
ATOM 2127 C C . ASP A 1 260 ? 10.017 22.389 22.130 1.00 82.69 260 ASP A C 1
ATOM 2129 O O . ASP A 1 260 ? 10.935 21.896 21.486 1.00 82.69 260 ASP A O 1
ATOM 2133 N N . THR A 1 261 ? 10.255 23.346 23.025 1.00 70.56 261 THR A N 1
ATOM 2134 C CA . THR A 1 261 ? 11.613 23.826 23.349 1.00 70.56 261 THR A CA 1
ATOM 2135 C C . THR A 1 261 ? 12.239 23.100 24.548 1.00 70.56 261 THR A C 1
ATOM 2137 O O . THR A 1 261 ? 13.424 23.287 24.843 1.00 70.56 261 THR A O 1
ATOM 2140 N N . THR A 1 262 ? 11.466 22.238 25.216 1.00 64.62 262 THR A N 1
ATOM 2141 C CA . THR A 1 262 ? 11.812 21.491 26.436 1.00 64.62 262 THR A CA 1
ATOM 2142 C C . THR A 1 262 ? 12.309 20.067 26.179 1.00 64.62 262 THR A C 1
ATOM 2144 O O . THR A 1 262 ? 12.548 19.329 27.136 1.00 64.62 262 THR A O 1
ATOM 2147 N N . GLY A 1 263 ? 12.500 19.684 24.910 1.00 60.47 263 GLY A N 1
ATOM 2148 C CA . GLY A 1 263 ? 12.936 18.343 24.521 1.00 60.47 263 GLY A CA 1
ATOM 2149 C C . GLY A 1 263 ? 14.220 17.857 25.228 1.00 60.47 263 GLY A C 1
ATOM 2150 O O . GLY A 1 263 ? 14.963 18.657 25.811 1.00 60.47 263 GLY A O 1
ATOM 2151 N N . PRO A 1 264 ? 14.538 16.547 25.145 1.00 60.81 264 PRO A N 1
ATOM 2152 C CA . PRO A 1 264 ? 15.620 15.892 25.898 1.00 60.81 264 PRO A CA 1
ATOM 2153 C C . PRO A 1 264 ? 16.994 16.574 25.787 1.00 60.81 264 PRO A C 1
ATOM 2155 O O . PRO A 1 264 ? 17.834 16.443 26.676 1.00 60.81 264 PRO A O 1
ATOM 2158 N N . ARG A 1 265 ? 17.223 17.336 24.709 1.00 62.62 265 ARG A N 1
ATOM 2159 C CA . ARG A 1 265 ? 18.376 18.225 24.523 1.00 62.62 265 ARG A CA 1
ATOM 2160 C C . ARG A 1 265 ? 17.900 19.678 24.436 1.00 62.62 265 ARG A C 1
ATOM 2162 O O . ARG A 1 265 ? 17.631 20.184 23.345 1.00 62.62 265 ARG A O 1
ATOM 2169 N N . ARG A 1 266 ? 17.795 20.334 25.599 1.00 54.81 266 ARG A N 1
ATOM 2170 C CA . ARG A 1 266 ? 17.407 21.750 25.745 1.00 54.81 266 ARG A CA 1
ATOM 2171 C C . ARG A 1 266 ? 18.186 22.630 24.749 1.00 54.81 266 ARG A C 1
ATOM 2173 O O . ARG A 1 266 ? 19.405 22.509 24.666 1.00 54.81 266 ARG A O 1
ATOM 2180 N N . ARG A 1 267 ? 17.484 23.550 24.065 1.00 57.72 267 ARG A N 1
ATOM 2181 C CA . ARG A 1 267 ? 17.987 24.577 23.110 1.00 57.72 267 ARG A CA 1
ATOM 2182 C C . ARG A 1 267 ? 18.161 24.196 21.628 1.00 57.72 267 ARG A C 1
ATOM 2184 O O . ARG A 1 267 ? 18.567 25.064 20.859 1.00 57.72 267 ARG A O 1
ATOM 2191 N N . ARG A 1 268 ? 17.819 22.982 21.176 1.00 67.38 268 ARG A N 1
ATOM 2192 C CA . ARG A 1 268 ? 17.818 22.661 19.728 1.00 67.38 268 ARG A CA 1
ATOM 2193 C C . ARG A 1 268 ? 16.440 22.945 19.112 1.00 67.38 268 ARG A C 1
ATOM 2195 O O . ARG A 1 268 ? 15.440 22.459 19.628 1.00 67.38 268 ARG A O 1
ATOM 2202 N N . LYS A 1 269 ? 16.372 23.726 18.025 1.00 72.62 269 LYS A N 1
ATOM 2203 C CA . LYS A 1 269 ? 15.137 23.903 17.231 1.00 72.62 269 LYS A CA 1
ATOM 2204 C C . LYS A 1 269 ? 14.796 22.592 16.505 1.00 72.62 269 LYS A C 1
ATOM 2206 O O . LYS A 1 269 ? 15.714 21.854 16.156 1.00 72.62 269 LYS A O 1
ATOM 2211 N N . GLY A 1 270 ? 13.507 22.322 16.275 1.00 81.25 270 GLY A N 1
ATOM 2212 C CA . GLY A 1 270 ? 13.042 21.139 15.528 1.00 81.25 270 GLY A CA 1
ATOM 2213 C C . GLY A 1 270 ? 12.439 20.008 16.370 1.00 81.25 270 GLY A C 1
ATOM 2214 O O . GLY A 1 270 ? 12.185 18.926 15.850 1.00 81.25 270 GLY A O 1
ATOM 2215 N N . TRP A 1 271 ? 12.211 20.237 17.663 1.00 87.69 271 TRP A N 1
ATOM 2216 C CA . TRP A 1 271 ? 11.451 19.324 18.516 1.00 87.69 271 TRP A CA 1
ATOM 2217 C C . TRP A 1 271 ? 9.959 19.648 18.472 1.00 87.69 271 TRP A C 1
ATOM 2219 O O . TRP A 1 271 ? 9.563 20.813 18.467 1.00 87.69 271 TRP A O 1
ATOM 2229 N N . TYR A 1 272 ? 9.152 18.597 18.491 1.00 91.00 272 TYR A N 1
ATOM 2230 C CA . TYR A 1 272 ? 7.703 18.617 18.588 1.00 91.00 272 TYR A CA 1
ATOM 2231 C C . TYR A 1 272 ? 7.284 17.638 19.677 1.00 91.00 272 TYR A C 1
ATOM 2233 O O . TYR A 1 272 ? 7.944 16.612 19.860 1.00 91.00 272 TYR A O 1
ATOM 2241 N N . SER A 1 273 ? 6.204 17.917 20.396 1.00 93.50 273 SER A N 1
ATOM 2242 C CA . SER A 1 273 ? 5.672 16.982 21.379 1.00 93.50 273 SER A CA 1
ATOM 2243 C C . SER A 1 273 ? 4.156 17.008 21.478 1.00 93.50 273 SER A C 1
ATOM 2245 O O . SER A 1 273 ? 3.490 17.952 21.051 1.00 93.50 273 SER A O 1
ATOM 2247 N N . VAL A 1 274 ? 3.618 15.923 22.021 1.00 94.62 274 VAL A N 1
ATOM 2248 C CA . VAL A 1 274 ? 2.202 15.766 22.339 1.00 94.62 274 VAL A CA 1
ATOM 2249 C C . VAL A 1 274 ? 2.059 14.794 23.503 1.00 94.62 274 VAL A C 1
ATOM 2251 O O . VAL A 1 274 ? 2.862 13.870 23.645 1.00 94.62 274 VAL A O 1
ATOM 2254 N N . GLU A 1 275 ? 1.060 15.014 24.349 1.00 93.19 275 GLU A N 1
ATOM 2255 C CA . GLU A 1 275 ? 0.683 14.071 25.399 1.00 93.19 275 GLU A CA 1
ATOM 2256 C C . GLU A 1 275 ? -0.442 13.172 24.896 1.00 93.19 275 GLU A C 1
ATOM 2258 O O . GLU A 1 275 ? -1.400 13.644 24.286 1.00 93.19 275 GLU A O 1
ATOM 2263 N N . VAL A 1 276 ? -0.310 11.873 25.143 1.00 90.56 276 VAL A N 1
ATOM 2264 C CA . VAL A 1 276 ? -1.308 10.863 24.794 1.00 90.56 276 VAL A CA 1
ATOM 2265 C C . VAL A 1 276 ? -1.587 9.970 25.983 1.00 90.56 276 VAL A C 1
ATOM 2267 O O . VAL A 1 276 ? -0.704 9.714 26.803 1.00 90.56 276 VAL A O 1
ATOM 2270 N N . GLN A 1 277 ? -2.817 9.481 26.060 1.00 89.25 277 GLN A N 1
ATOM 2271 C CA . GLN A 1 277 ? -3.242 8.542 27.083 1.00 89.25 277 GLN A CA 1
ATOM 2272 C C . GLN A 1 277 ? -3.390 7.155 26.460 1.00 89.25 277 GLN A C 1
ATOM 2274 O O . GLN A 1 277 ? -4.106 6.990 25.477 1.00 89.25 277 GLN A O 1
ATOM 2279 N N . VAL A 1 278 ? -2.697 6.160 27.009 1.00 85.50 278 VAL A N 1
ATOM 2280 C CA . VAL A 1 278 ? -2.708 4.785 26.495 1.00 85.50 278 VAL A CA 1
ATOM 2281 C C . VAL A 1 278 ? -4.130 4.218 26.551 1.00 85.50 278 VAL A C 1
ATOM 2283 O O . VAL A 1 278 ? -4.728 4.152 27.624 1.00 85.50 278 VAL A O 1
ATOM 2286 N N . SER A 1 279 ? -4.673 3.799 25.404 1.00 76.88 279 SER A N 1
ATOM 2287 C CA . SER A 1 279 ? -6.025 3.226 25.303 1.00 76.88 279 SER A CA 1
ATOM 2288 C C . SER A 1 279 ? -6.041 1.714 25.057 1.00 76.88 279 SER A C 1
ATOM 2290 O O . SER A 1 279 ? -6.999 1.061 25.460 1.00 76.88 279 SER A O 1
ATOM 2292 N N . SER A 1 280 ? -4.990 1.150 24.452 1.00 73.00 280 SER A N 1
ATOM 2293 C CA . SER A 1 280 ? -4.863 -0.280 24.139 1.00 73.00 280 SER A CA 1
ATOM 2294 C C . SER A 1 280 ? -3.484 -0.824 24.520 1.00 73.00 280 SER A C 1
ATOM 2296 O O . SER A 1 280 ? -2.531 -0.067 24.693 1.00 73.00 280 SER A O 1
ATOM 2298 N N . LEU A 1 281 ? -3.360 -2.148 24.625 1.00 74.12 281 LEU A N 1
ATOM 2299 C CA . LEU A 1 281 ? -2.121 -2.832 24.996 1.00 74.12 281 LEU A CA 1
ATOM 2300 C C . LEU A 1 281 ? -1.782 -3.945 23.986 1.00 74.12 281 LEU A C 1
ATOM 2302 O O . LEU A 1 281 ? -2.574 -4.878 23.868 1.00 74.12 281 LEU A O 1
ATOM 2306 N N . PRO A 1 282 ? -0.622 -3.897 23.294 1.00 76.12 282 PRO A N 1
ATOM 2307 C CA . PRO A 1 282 ? 0.320 -2.774 23.233 1.00 76.12 282 PRO A CA 1
ATOM 2308 C C . PRO A 1 282 ? -0.291 -1.561 22.511 1.00 76.12 282 PRO A C 1
ATOM 2310 O O . PRO A 1 282 ? -1.074 -1.715 21.574 1.00 76.12 282 PRO A O 1
ATOM 2313 N N . SER A 1 283 ? 0.080 -0.345 22.920 1.00 83.88 283 SER A N 1
ATOM 2314 C CA . SER A 1 283 ? -0.361 0.869 22.227 1.00 83.88 283 SER A CA 1
ATOM 2315 C C . SER A 1 283 ? 0.619 1.198 21.115 1.00 83.88 283 SER A C 1
ATOM 2317 O O . SER A 1 283 ? 1.745 1.630 21.373 1.00 83.88 283 SER A O 1
ATOM 2319 N N . GLU A 1 284 ? 0.199 0.969 19.878 1.00 87.06 284 GLU A N 1
ATOM 2320 C CA . GLU A 1 284 ? 1.040 1.170 18.703 1.00 87.06 284 GLU A CA 1
ATOM 2321 C C . GLU A 1 284 ? 0.898 2.585 18.134 1.00 87.06 284 GLU A C 1
ATOM 2323 O O . GLU A 1 284 ? -0.173 3.179 18.216 1.00 87.06 284 GLU A O 1
ATOM 2328 N N . PHE A 1 285 ? 1.953 3.150 17.546 1.00 89.88 285 PHE A N 1
ATOM 2329 C CA . PHE A 1 285 ? 1.858 4.471 16.928 1.00 89.88 285 PHE A CA 1
ATOM 2330 C C . PHE A 1 285 ? 2.879 4.733 15.825 1.00 89.88 285 PHE A C 1
ATOM 2332 O O . PHE A 1 285 ? 3.890 4.041 15.681 1.00 89.88 285 PHE A O 1
ATOM 2339 N N . LEU A 1 286 ? 2.601 5.788 15.059 1.00 90.19 286 LEU A N 1
ATOM 2340 C CA . LEU A 1 286 ? 3.489 6.366 14.056 1.00 90.19 286 LEU A CA 1
ATOM 2341 C C . LEU A 1 286 ? 3.372 7.897 14.038 1.00 90.19 286 LEU A C 1
ATOM 2343 O O . LEU A 1 286 ? 2.441 8.471 14.610 1.00 90.19 286 LEU A O 1
ATOM 2347 N N . VAL A 1 287 ? 4.304 8.562 13.357 1.00 89.81 287 VAL A N 1
ATOM 2348 C CA . VAL A 1 287 ? 4.284 10.016 13.155 1.00 89.81 287 VAL A CA 1
ATOM 2349 C C . VAL A 1 287 ? 3.911 10.291 11.705 1.00 89.81 287 VAL A C 1
ATOM 2351 O O . VAL A 1 287 ? 4.478 9.709 10.791 1.00 89.81 287 VAL A O 1
ATOM 2354 N N . VAL A 1 288 ? 2.968 11.191 11.466 1.00 84.31 288 VAL A N 1
ATOM 2355 C CA . VAL A 1 288 ? 2.535 11.608 10.132 1.00 84.31 288 VAL A CA 1
ATOM 2356 C C . VAL A 1 288 ? 2.839 13.073 9.927 1.00 84.31 288 VAL A C 1
ATOM 2358 O O . VAL A 1 288 ? 2.594 13.913 10.790 1.00 84.31 288 VAL A O 1
ATOM 2361 N N . ARG A 1 289 ? 3.330 13.411 8.740 1.00 80.88 289 ARG A N 1
ATOM 2362 C CA . ARG A 1 289 ? 3.520 14.798 8.344 1.00 80.88 289 ARG A CA 1
ATOM 2363 C C . ARG A 1 289 ? 2.328 15.299 7.531 1.00 80.88 289 ARG A C 1
ATOM 2365 O O . ARG A 1 289 ? 1.876 14.630 6.609 1.00 80.88 289 ARG A O 1
ATOM 2372 N N . ASN A 1 290 ? 1.845 16.500 7.848 1.00 78.88 290 ASN A N 1
ATOM 2373 C CA . ASN A 1 290 ? 0.789 17.207 7.110 1.00 78.88 290 ASN A CA 1
ATOM 2374 C C . ASN A 1 290 ? -0.507 16.400 6.883 1.00 78.88 290 ASN A C 1
ATOM 2376 O O . ASN A 1 290 ? -1.142 16.585 5.846 1.00 78.88 290 ASN A O 1
ATOM 2380 N N . GLN A 1 291 ? -0.882 15.527 7.828 1.00 77.56 291 GLN A N 1
ATOM 2381 C CA . GLN A 1 291 ? -2.084 14.678 7.742 1.00 77.56 291 GLN A CA 1
ATOM 2382 C C . GLN A 1 291 ? -2.126 13.780 6.488 1.00 77.56 291 GLN A C 1
ATOM 2384 O O . GLN A 1 291 ? -3.189 13.445 5.976 1.00 77.56 291 GLN A O 1
ATOM 2389 N N . ASP A 1 292 ? -0.958 13.386 5.977 1.00 66.38 292 ASP A N 1
ATOM 2390 C CA . ASP A 1 292 ? -0.824 12.520 4.808 1.00 66.38 292 ASP A CA 1
ATOM 2391 C C . ASP A 1 292 ? -0.121 11.222 5.215 1.00 66.38 292 ASP A C 1
ATOM 2393 O O . ASP A 1 292 ? 1.093 11.214 5.406 1.00 66.38 292 ASP A O 1
ATOM 2397 N N . PHE A 1 293 ? -0.854 10.108 5.334 1.00 70.38 293 PHE A N 1
ATOM 2398 C CA . PHE A 1 293 ? -0.279 8.797 5.691 1.00 70.38 293 PHE A CA 1
ATOM 2399 C C . PHE A 1 293 ? 0.820 8.331 4.731 1.00 70.38 293 PHE A C 1
ATOM 2401 O O . PHE A 1 293 ? 1.659 7.511 5.098 1.00 70.38 293 PHE A O 1
ATOM 2408 N N . ARG A 1 294 ? 0.869 8.874 3.514 1.00 63.38 294 ARG A N 1
ATOM 2409 C CA . ARG A 1 294 ? 1.950 8.609 2.561 1.00 63.38 294 ARG A CA 1
ATOM 2410 C C . ARG A 1 294 ? 3.218 9.405 2.882 1.00 63.38 294 ARG A C 1
ATOM 2412 O O . ARG A 1 294 ? 4.192 9.320 2.151 1.00 63.38 294 ARG A O 1
ATOM 2419 N N . GLN A 1 295 ? 3.191 10.207 3.940 1.00 71.62 295 GLN A N 1
ATOM 2420 C CA . GLN A 1 295 ? 4.319 10.877 4.580 1.00 71.62 295 GLN A CA 1
ATOM 2421 C C . GLN A 1 295 ? 4.488 10.374 6.022 1.00 71.62 295 GLN A C 1
ATOM 2423 O O . GLN A 1 295 ? 4.961 11.114 6.889 1.00 71.62 295 GLN A O 1
ATOM 2428 N N . ALA A 1 296 ? 4.060 9.136 6.292 1.00 77.94 296 ALA A N 1
ATOM 2429 C CA . ALA A 1 296 ? 4.268 8.490 7.577 1.00 77.94 296 ALA A CA 1
ATOM 2430 C C . ALA A 1 296 ? 5.755 8.216 7.820 1.00 77.94 296 ALA A C 1
ATOM 2432 O O . ALA A 1 296 ? 6.495 7.799 6.931 1.00 77.94 296 ALA A O 1
ATOM 2433 N N . ILE A 1 297 ? 6.154 8.439 9.059 1.00 84.75 297 ILE A N 1
ATOM 2434 C CA . ILE A 1 297 ? 7.466 8.187 9.623 1.00 84.75 297 ILE A CA 1
ATOM 2435 C C . ILE A 1 297 ? 7.261 7.095 10.668 1.00 84.75 297 ILE A C 1
ATOM 2437 O O . ILE A 1 297 ? 6.373 7.194 11.521 1.00 84.75 297 ILE A O 1
ATOM 2441 N N . TYR A 1 298 ? 8.062 6.047 10.573 1.00 86.38 298 TYR A N 1
ATOM 2442 C CA . TYR A 1 298 ? 7.880 4.811 11.323 1.00 86.38 298 TYR A CA 1
ATOM 2443 C C . TYR A 1 298 ? 9.242 4.191 11.665 1.00 86.38 298 TYR A C 1
ATOM 2445 O O . TYR A 1 298 ? 10.248 4.564 11.063 1.00 86.38 298 TYR A O 1
ATOM 2453 N N . PRO A 1 299 ? 9.324 3.273 12.638 1.00 87.31 299 PRO A N 1
ATOM 2454 C CA . PRO A 1 299 ? 10.568 2.573 12.921 1.00 87.31 299 PRO A CA 1
ATOM 2455 C C . PRO A 1 299 ? 10.849 1.516 11.858 1.00 87.31 299 PRO A C 1
ATOM 2457 O O . PRO A 1 299 ? 9.930 0.838 11.388 1.00 87.31 299 PRO A O 1
ATOM 2460 N N . GLN A 1 300 ? 12.127 1.316 11.552 1.00 83.62 300 GLN A N 1
ATOM 2461 C CA . GLN A 1 300 ? 12.579 0.152 10.811 1.00 83.62 300 GLN A CA 1
ATOM 2462 C C . GLN A 1 300 ? 12.245 -1.107 11.612 1.00 83.62 300 GLN A C 1
ATOM 2464 O O . GLN A 1 300 ? 12.661 -1.254 12.768 1.00 83.62 300 GLN A O 1
ATOM 2469 N N . ALA A 1 301 ? 11.480 -2.009 11.002 1.00 77.50 301 ALA A N 1
ATOM 2470 C CA . ALA A 1 301 ? 11.169 -3.289 11.614 1.00 77.50 301 ALA A CA 1
ATOM 2471 C C . ALA A 1 301 ? 12.440 -4.161 11.638 1.00 77.50 301 ALA A C 1
ATOM 2473 O O . ALA A 1 301 ? 13.077 -4.337 10.598 1.00 77.50 301 ALA A O 1
ATOM 2474 N N . PRO A 1 302 ? 12.843 -4.714 12.795 1.00 72.56 302 PRO A N 1
ATOM 2475 C CA . PRO A 1 302 ? 13.963 -5.640 12.837 1.00 72.56 302 PRO A CA 1
ATOM 2476 C C . PRO A 1 302 ? 13.613 -6.927 12.069 1.00 72.56 302 PRO A C 1
ATOM 2478 O O . PRO A 1 302 ? 12.446 -7.334 12.049 1.00 72.56 302 PRO A O 1
ATOM 2481 N N . PRO A 1 303 ? 14.596 -7.617 11.458 1.00 70.44 303 PRO A N 1
ATOM 2482 C CA . PRO A 1 303 ? 14.330 -8.878 10.778 1.00 70.44 303 PRO A CA 1
ATOM 2483 C C . PRO A 1 303 ? 13.726 -9.888 11.755 1.00 70.44 303 PRO A C 1
ATOM 2485 O O . PRO A 1 303 ? 14.259 -10.073 12.851 1.00 70.44 303 PRO A O 1
ATOM 2488 N N . ALA A 1 304 ? 12.667 -10.590 11.343 1.00 65.75 304 ALA A N 1
ATOM 2489 C CA . ALA A 1 304 ? 11.916 -11.509 12.207 1.00 65.75 304 ALA A CA 1
ATOM 2490 C C . ALA A 1 304 ? 12.795 -12.569 12.911 1.00 65.75 304 ALA A C 1
ATOM 2492 O O . ALA A 1 304 ? 12.476 -13.018 14.005 1.00 65.75 304 ALA A O 1
ATOM 2493 N N . ALA A 1 305 ? 13.937 -12.928 12.316 1.00 62.56 305 ALA A N 1
ATOM 2494 C CA . ALA A 1 305 ? 14.897 -13.886 12.865 1.00 62.56 305 ALA A CA 1
ATOM 2495 C C . ALA A 1 305 ? 15.722 -13.363 14.062 1.00 62.56 305 ALA A C 1
ATOM 2497 O O . ALA A 1 305 ? 16.387 -14.153 14.725 1.00 62.56 305 ALA A O 1
ATOM 2498 N N . THR A 1 306 ? 15.726 -12.053 14.326 1.00 65.00 306 THR A N 1
ATOM 2499 C CA . THR A 1 306 ? 16.607 -11.431 15.336 1.00 65.00 306 THR A CA 1
ATOM 2500 C C . THR A 1 306 ? 16.006 -11.363 16.737 1.00 65.00 306 THR A C 1
ATOM 2502 O O . THR A 1 306 ? 16.752 -11.179 17.693 1.00 65.00 306 THR A O 1
ATOM 2505 N N . GLY A 1 307 ? 14.680 -11.490 16.874 1.00 66.12 307 GLY A N 1
ATOM 2506 C CA . GLY A 1 307 ? 13.983 -11.384 18.163 1.00 66.12 307 GLY A CA 1
ATOM 2507 C C . GLY A 1 307 ? 14.091 -10.013 18.851 1.00 66.12 307 GLY A C 1
ATOM 2508 O O . GLY A 1 307 ? 13.687 -9.883 20.002 1.00 66.12 307 GLY A O 1
ATOM 2509 N N . LEU A 1 308 ? 14.646 -9.001 18.177 1.00 69.62 308 LEU A N 1
ATOM 2510 C CA . LEU A 1 308 ? 14.734 -7.632 18.677 1.00 69.62 308 LEU A CA 1
ATOM 2511 C C . LEU A 1 308 ? 13.359 -6.961 18.612 1.00 69.62 308 LEU A C 1
ATOM 2513 O O . LEU A 1 308 ? 12.654 -7.083 17.611 1.00 69.62 308 LEU A O 1
ATOM 2517 N N . GLU A 1 309 ? 12.996 -6.219 19.656 1.00 74.56 309 GLU A N 1
ATOM 2518 C CA . GLU A 1 309 ? 11.768 -5.424 19.677 1.00 74.56 309 GLU A CA 1
ATOM 2519 C C . GLU A 1 309 ? 12.009 -3.997 19.172 1.00 74.56 309 GLU A C 1
ATOM 2521 O O . GLU A 1 309 ? 13.100 -3.430 19.290 1.00 74.56 309 GLU A O 1
ATOM 2526 N N . ILE A 1 310 ? 10.961 -3.402 18.604 1.00 80.69 310 ILE A N 1
ATOM 2527 C CA . ILE A 1 310 ? 10.969 -1.998 18.197 1.00 80.69 310 ILE A CA 1
ATOM 2528 C C . ILE A 1 310 ? 11.015 -1.116 19.449 1.00 80.69 310 ILE A C 1
ATOM 2530 O O . ILE A 1 310 ? 10.206 -1.277 20.359 1.00 80.69 310 ILE A O 1
ATOM 2534 N N . SER A 1 311 ? 11.923 -0.141 19.471 1.00 79.50 311 SER A N 1
ATOM 2535 C CA . SER A 1 311 ? 12.076 0.803 20.582 1.00 79.50 311 SER A CA 1
ATOM 2536 C C . SER A 1 311 ? 12.375 2.219 20.083 1.00 79.50 311 SER A C 1
ATOM 2538 O O . SER A 1 311 ? 12.522 2.461 18.885 1.00 79.50 311 SER A O 1
ATOM 2540 N N . GLN A 1 312 ? 12.526 3.164 21.012 1.00 78.50 312 GLN A N 1
ATOM 2541 C CA . GLN A 1 312 ? 12.990 4.533 20.738 1.00 78.50 312 GLN A CA 1
ATOM 2542 C C . GLN A 1 312 ? 14.388 4.599 20.085 1.00 78.50 312 GLN A C 1
ATOM 2544 O O . GLN A 1 312 ? 14.794 5.644 19.583 1.00 78.50 312 GLN A O 1
ATOM 2549 N N . HIS A 1 313 ? 15.146 3.495 20.104 1.00 79.19 313 HIS A N 1
ATOM 2550 C CA . HIS A 1 313 ? 16.473 3.387 19.492 1.00 79.19 313 HIS A CA 1
ATOM 2551 C C . HIS A 1 313 ? 16.452 2.750 18.098 1.00 79.19 313 HIS A C 1
ATOM 2553 O O . HIS A 1 313 ? 17.496 2.687 17.449 1.00 79.19 313 HIS A O 1
ATOM 2559 N N . SER A 1 314 ? 15.294 2.270 17.635 1.00 80.94 314 SER A N 1
ATOM 2560 C CA . SER A 1 314 ? 15.145 1.738 16.282 1.00 80.94 314 SER A CA 1
ATOM 2561 C C . SER A 1 314 ? 15.435 2.824 15.245 1.00 80.94 314 SER A C 1
ATOM 2563 O O . SER A 1 314 ? 15.065 3.986 15.430 1.00 80.94 314 SER A O 1
ATOM 2565 N N . ALA A 1 315 ? 16.096 2.444 14.149 1.00 79.88 315 ALA A N 1
ATOM 2566 C CA . ALA A 1 315 ? 16.333 3.351 13.033 1.00 79.88 315 ALA A CA 1
ATOM 2567 C C . ALA A 1 315 ? 14.998 3.889 12.495 1.00 79.88 315 ALA A C 1
ATOM 2569 O O . ALA A 1 315 ? 13.991 3.182 12.483 1.00 79.88 315 ALA A O 1
ATOM 2570 N N . MET A 1 316 ? 14.989 5.153 12.082 1.00 81.69 316 MET A N 1
ATOM 2571 C CA . MET A 1 316 ? 13.797 5.808 11.556 1.00 81.69 316 MET A CA 1
ATOM 2572 C C . MET A 1 316 ? 13.703 5.560 10.053 1.00 81.69 316 MET A C 1
ATOM 2574 O O . MET A 1 316 ? 14.672 5.773 9.328 1.00 81.69 316 MET A O 1
ATOM 2578 N N . CYS A 1 317 ? 12.515 5.197 9.597 1.00 73.69 317 CYS A N 1
ATOM 2579 C CA . CYS A 1 317 ? 12.160 5.074 8.196 1.00 73.69 317 CYS A CA 1
ATOM 2580 C C . CYS A 1 317 ? 11.135 6.146 7.815 1.00 73.69 317 CYS A C 1
ATOM 2582 O O . CYS A 1 317 ? 10.280 6.555 8.608 1.00 73.69 317 CYS A O 1
ATOM 2584 N N . GLY A 1 318 ? 11.235 6.616 6.580 1.00 69.75 318 GLY A N 1
ATOM 2585 C CA . GLY A 1 318 ? 10.269 7.482 5.931 1.00 69.75 318 GLY A CA 1
ATOM 2586 C C . GLY A 1 318 ? 9.366 6.720 4.956 1.00 69.75 318 GLY A C 1
ATOM 2587 O O . GLY A 1 318 ? 9.512 5.517 4.746 1.00 69.75 318 GLY A O 1
ATOM 2588 N N . PRO A 1 319 ? 8.441 7.415 4.283 1.00 62.09 319 PRO A N 1
ATOM 2589 C CA . PRO A 1 319 ? 7.504 6.824 3.327 1.00 62.09 319 PRO A CA 1
ATOM 2590 C C . PRO A 1 319 ? 8.127 6.054 2.151 1.00 62.09 319 PRO A C 1
ATOM 2592 O O . PRO A 1 319 ? 7.417 5.306 1.485 1.00 62.09 319 PRO A O 1
ATOM 2595 N N . ASP A 1 320 ? 9.424 6.222 1.884 1.00 57.25 320 ASP A N 1
ATOM 2596 C CA . ASP A 1 320 ? 10.118 5.608 0.748 1.00 57.25 320 ASP A CA 1
ATOM 2597 C C . ASP A 1 320 ? 10.830 4.286 1.063 1.00 57.25 320 ASP A C 1
ATOM 2599 O O . ASP A 1 320 ? 11.262 3.613 0.123 1.00 57.25 320 ASP A O 1
ATOM 2603 N N . ASP A 1 321 ? 10.940 3.915 2.341 1.00 62.00 321 ASP A N 1
ATOM 2604 C CA . ASP A 1 321 ? 11.807 2.821 2.805 1.00 62.00 321 ASP A CA 1
ATOM 2605 C C . ASP A 1 321 ? 11.148 1.428 2.771 1.00 62.00 321 ASP A C 1
ATOM 2607 O O . ASP A 1 321 ? 11.812 0.424 3.007 1.00 62.00 321 ASP A O 1
ATOM 2611 N N . GLY A 1 322 ? 9.861 1.332 2.414 1.00 53.25 322 GLY A N 1
ATOM 2612 C CA . GLY A 1 322 ? 9.168 0.079 2.067 1.00 53.25 322 GLY A CA 1
ATOM 2613 C C . GLY A 1 322 ? 8.891 -0.912 3.213 1.00 53.25 322 GLY A C 1
ATOM 2614 O O . GLY A 1 322 ? 7.952 -1.698 3.100 1.00 53.25 322 GLY A O 1
ATOM 2615 N N . GLU A 1 323 ? 9.640 -0.868 4.317 1.00 55.66 323 GLU A N 1
ATOM 2616 C CA . GLU A 1 323 ? 9.493 -1.754 5.483 1.00 55.66 323 GLU A CA 1
ATOM 2617 C C . GLU A 1 323 ? 8.826 -1.043 6.670 1.00 55.66 323 GLU A C 1
ATOM 2619 O O . GLU A 1 323 ? 9.500 -0.386 7.454 1.00 55.66 323 GLU A O 1
ATOM 2624 N N . SER A 1 324 ? 7.508 -1.184 6.864 1.00 65.38 324 SER A N 1
ATOM 2625 C CA . SER A 1 324 ? 6.814 -0.463 7.946 1.00 65.38 324 SER A CA 1
ATOM 2626 C C . SER A 1 324 ? 6.730 -1.236 9.267 1.00 65.38 324 SER A C 1
ATOM 2628 O O . SER A 1 324 ? 5.994 -2.221 9.351 1.00 65.38 324 SER A O 1
ATOM 2630 N N . GLY A 1 325 ? 7.397 -0.742 10.314 1.00 76.44 325 GLY A N 1
ATOM 2631 C CA . GLY A 1 325 ? 7.103 -1.072 11.714 1.00 76.44 325 GLY A CA 1
ATOM 2632 C C . GLY A 1 325 ? 6.137 -0.074 12.372 1.00 76.44 325 GLY A C 1
ATOM 2633 O O . GLY A 1 325 ? 5.720 0.906 11.757 1.00 76.44 325 GLY A O 1
ATOM 2634 N N . LEU A 1 326 ? 5.799 -0.306 13.643 1.00 85.00 326 LEU A N 1
ATOM 2635 C CA . LEU A 1 326 ? 5.071 0.632 14.509 1.00 85.00 326 LEU A CA 1
ATOM 2636 C C . LEU A 1 326 ? 5.784 0.711 15.860 1.00 85.00 326 LEU A C 1
ATOM 2638 O O . LEU A 1 326 ? 6.205 -0.323 16.384 1.00 85.00 326 LEU A O 1
ATOM 2642 N N . TRP A 1 327 ? 5.928 1.914 16.425 1.00 88.81 327 TRP A N 1
ATOM 2643 C CA . TRP A 1 327 ? 6.419 2.043 17.802 1.00 88.81 327 TRP A CA 1
ATOM 2644 C C . TRP A 1 327 ? 5.368 1.520 18.763 1.00 88.81 327 TRP A C 1
ATOM 2646 O O . TRP A 1 327 ? 4.179 1.644 18.485 1.00 88.81 327 TRP A O 1
ATOM 2656 N N . LYS A 1 328 ? 5.800 0.951 19.888 1.00 88.12 328 LYS A N 1
ATOM 2657 C CA . LYS A 1 328 ? 4.900 0.346 20.870 1.00 88.12 328 LYS A CA 1
ATOM 2658 C C . LYS A 1 328 ? 5.173 0.904 22.258 1.00 88.12 328 LYS A C 1
ATOM 2660 O O . LYS A 1 328 ? 6.323 0.959 22.688 1.00 88.12 328 LYS A O 1
ATOM 2665 N N . ILE A 1 329 ? 4.109 1.277 22.959 1.00 87.31 329 ILE A N 1
ATOM 2666 C CA . ILE A 1 329 ? 4.124 1.587 24.390 1.00 87.31 329 ILE A CA 1
ATOM 2667 C C . ILE A 1 329 ? 3.425 0.434 25.109 1.00 87.31 329 ILE A C 1
ATOM 2669 O O . ILE A 1 329 ? 2.271 0.115 24.816 1.00 87.31 329 ILE A O 1
ATOM 2673 N N . GLN A 1 330 ? 4.146 -0.208 26.026 1.00 86.19 330 GLN A N 1
ATOM 2674 C CA . GLN A 1 330 ? 3.642 -1.289 26.870 1.00 86.19 330 GLN A CA 1
ATOM 2675 C C . GLN A 1 330 ? 3.462 -0.757 28.297 1.00 86.19 330 GLN A C 1
ATOM 2677 O O . GLN A 1 330 ? 4.386 -0.810 29.103 1.00 86.19 330 GLN A O 1
ATOM 2682 N N . ASP A 1 331 ? 2.290 -0.196 28.594 1.00 84.62 331 ASP A N 1
ATOM 2683 C CA . ASP A 1 331 ? 1.933 0.296 29.931 1.00 84.62 331 ASP A CA 1
ATOM 2684 C C . ASP A 1 331 ? 0.413 0.225 30.141 1.00 84.62 331 ASP A C 1
ATOM 2686 O O . ASP A 1 331 ? -0.346 0.075 29.188 1.00 84.62 331 ASP A O 1
ATOM 2690 N N . LEU A 1 332 ? -0.046 0.325 31.385 1.00 81.50 332 LEU A N 1
ATOM 2691 C CA . LEU A 1 332 ? -1.457 0.210 31.740 1.00 81.50 332 LEU A CA 1
ATOM 2692 C C . LEU A 1 332 ? -2.335 1.213 30.974 1.00 81.50 332 LEU A C 1
ATOM 2694 O O . LEU A 1 332 ? -1.952 2.363 30.740 1.00 81.50 332 LEU A O 1
ATOM 2698 N N . ARG A 1 333 ? -3.555 0.782 30.632 1.00 80.88 333 ARG A N 1
ATOM 2699 C CA . ARG A 1 333 ? -4.597 1.655 30.077 1.00 80.88 333 ARG A CA 1
ATOM 2700 C C . ARG A 1 333 ? -4.803 2.852 31.010 1.00 80.88 333 ARG A C 1
ATOM 2702 O O . ARG A 1 333 ? -4.929 2.675 32.217 1.00 80.88 333 ARG A O 1
ATOM 2709 N N . GLY A 1 334 ? -4.800 4.059 30.454 1.00 81.56 334 GLY A N 1
ATOM 2710 C CA . GLY A 1 334 ? -4.856 5.306 31.217 1.00 81.56 334 GLY A CA 1
ATOM 2711 C C . GLY A 1 334 ? -3.504 5.952 31.516 1.00 81.56 334 GLY A C 1
ATOM 2712 O O . GLY A 1 334 ? -3.486 7.141 31.833 1.00 81.56 334 GLY A O 1
ATOM 2713 N N . ALA A 1 335 ? -2.382 5.240 31.353 1.00 87.38 335 ALA A N 1
ATOM 2714 C CA . ALA A 1 335 ? -1.056 5.832 31.509 1.00 87.38 335 ALA A CA 1
ATOM 2715 C C . ALA A 1 335 ? -0.842 6.964 30.493 1.00 87.38 335 ALA A C 1
ATOM 2717 O O . ALA A 1 335 ? -1.116 6.810 29.300 1.00 87.38 335 ALA A O 1
ATOM 2718 N N . VAL A 1 336 ? -0.335 8.102 30.964 1.00 91.06 336 VAL A N 1
ATOM 2719 C CA . VAL A 1 336 ? -0.084 9.273 30.121 1.00 91.06 336 VAL A CA 1
ATOM 2720 C C . VAL A 1 336 ? 1.380 9.294 29.709 1.00 91.06 336 VAL A C 1
ATOM 2722 O O . VAL A 1 336 ? 2.282 9.183 30.538 1.00 91.06 336 VAL A O 1
ATOM 2725 N N . TYR A 1 337 ? 1.622 9.456 28.414 1.00 91.94 337 TYR A N 1
ATOM 2726 C CA . TYR A 1 337 ? 2.952 9.575 27.837 1.00 91.94 337 TYR A CA 1
ATOM 2727 C C . TYR A 1 337 ? 3.077 10.875 27.061 1.00 91.94 337 TYR A C 1
ATOM 2729 O O . TYR A 1 337 ? 2.238 11.199 26.224 1.00 91.94 337 TYR A O 1
ATOM 2737 N N . LYS A 1 338 ? 4.175 11.592 27.287 1.00 92.75 338 LYS A N 1
ATOM 2738 C CA . LYS A 1 338 ? 4.596 12.691 26.426 1.00 92.75 338 LYS A CA 1
ATOM 2739 C C . LYS A 1 338 ? 5.543 12.146 25.366 1.00 92.75 338 LYS A C 1
ATOM 2741 O O . LYS A 1 338 ? 6.647 11.703 25.690 1.00 92.75 338 LYS A O 1
ATOM 2746 N N . ILE A 1 339 ? 5.106 12.171 24.111 1.00 93.25 339 ILE A N 1
ATOM 2747 C CA . ILE A 1 339 ? 5.888 11.720 22.958 1.00 93.25 339 ILE A CA 1
ATOM 2748 C C . ILE A 1 339 ? 6.568 12.924 22.323 1.00 93.25 339 ILE A C 1
ATOM 2750 O O . ILE A 1 339 ? 5.940 13.952 22.078 1.00 93.25 339 ILE A O 1
ATOM 2754 N N . PHE A 1 340 ? 7.857 12.783 22.048 1.00 91.88 340 PHE A N 1
ATOM 2755 C CA . PHE A 1 340 ? 8.717 13.769 21.423 1.00 91.88 340 PHE A CA 1
ATOM 2756 C C . PHE A 1 340 ? 9.145 13.278 20.044 1.00 91.88 340 PHE A C 1
ATOM 2758 O O . PHE A 1 340 ? 9.610 12.152 19.884 1.00 91.88 340 PHE A O 1
ATOM 2765 N N . PHE A 1 341 ? 9.063 14.157 19.056 1.00 91.12 341 PHE A N 1
ATOM 2766 C CA . PHE A 1 341 ? 9.600 13.943 17.722 1.00 91.12 341 PHE A CA 1
ATOM 2767 C C . PHE A 1 341 ? 10.588 15.060 17.397 1.00 91.12 341 PHE A C 1
ATOM 2769 O O . PHE A 1 341 ? 10.278 16.242 17.537 1.00 91.12 341 PHE A O 1
ATOM 2776 N N . TYR A 1 342 ? 11.787 14.688 16.975 1.00 87.19 342 TYR A N 1
ATOM 2777 C CA . TYR A 1 342 ? 12.816 15.603 16.517 1.00 87.19 342 TYR A CA 1
ATOM 2778 C C . TYR A 1 342 ? 13.019 15.456 15.021 1.00 87.19 342 TYR A C 1
ATOM 2780 O O . TYR A 1 342 ? 13.216 14.346 14.522 1.00 87.19 342 TYR A O 1
ATOM 2788 N N . ARG A 1 343 ? 13.089 16.594 14.340 1.00 81.69 343 ARG A N 1
ATOM 2789 C CA . ARG A 1 343 ? 13.615 16.696 12.987 1.00 81.69 343 ARG A CA 1
ATOM 2790 C C . ARG A 1 343 ? 14.524 17.904 12.902 1.00 81.69 343 ARG A C 1
ATOM 2792 O O . ARG A 1 343 ? 14.132 18.999 13.307 1.00 81.69 343 ARG A O 1
ATOM 2799 N N . ASP A 1 344 ? 15.716 17.707 12.361 1.00 75.69 344 ASP A N 1
ATOM 2800 C CA . ASP A 1 344 ? 16.603 18.828 12.097 1.00 75.69 344 ASP A CA 1
ATOM 2801 C C . ASP A 1 344 ? 15.976 19.759 11.028 1.00 75.69 344 ASP A C 1
ATOM 2803 O O . ASP A 1 344 ? 15.496 19.291 9.993 1.00 75.69 344 ASP A O 1
ATOM 2807 N N . PRO A 1 345 ? 15.856 21.073 11.288 1.00 66.50 345 PRO A N 1
ATOM 2808 C CA . PRO A 1 345 ? 15.326 22.012 10.301 1.00 66.50 345 PRO A CA 1
ATOM 2809 C C . PRO A 1 345 ? 16.286 22.267 9.126 1.00 66.50 345 PRO A C 1
ATOM 2811 O O . PRO A 1 345 ? 15.834 22.730 8.081 1.00 66.50 345 PRO A O 1
ATOM 2814 N N . GLU A 1 346 ? 17.582 21.991 9.289 1.00 63.91 346 GLU A N 1
ATOM 2815 C CA . GLU A 1 346 ? 18.639 22.255 8.299 1.00 63.91 346 GLU A CA 1
ATOM 2816 C C . GLU A 1 346 ? 19.106 20.975 7.584 1.00 63.91 346 GLU A C 1
ATOM 2818 O O . GLU A 1 346 ? 19.647 21.030 6.472 1.00 63.91 346 GLU A O 1
ATOM 2823 N N . ASP A 1 347 ? 18.836 19.820 8.192 1.00 61.94 347 ASP A N 1
ATOM 2824 C CA . ASP A 1 347 ? 19.152 18.496 7.673 1.00 61.94 347 ASP A CA 1
ATOM 2825 C C . ASP A 1 347 ? 17.902 17.611 7.641 1.00 61.94 347 ASP A C 1
ATOM 2827 O O . ASP A 1 347 ? 17.154 17.501 8.607 1.00 61.94 347 ASP A O 1
ATOM 2831 N N . CYS A 1 348 ? 17.643 16.969 6.509 1.00 54.34 348 CYS A N 1
ATOM 2832 C CA . CYS A 1 348 ? 16.483 16.100 6.375 1.00 54.34 348 CYS A CA 1
ATOM 2833 C C . CYS A 1 348 ? 16.801 14.677 5.923 1.00 54.34 348 CYS A C 1
ATOM 2835 O O . CYS A 1 348 ? 15.962 14.023 5.297 1.00 54.34 348 CYS A O 1
ATOM 2837 N N . GLU A 1 349 ? 17.981 14.214 6.338 1.00 56.47 349 GLU A N 1
ATOM 2838 C CA . GLU A 1 349 ? 18.359 12.819 6.557 1.00 56.47 349 GLU A CA 1
ATOM 2839 C C . GLU A 1 349 ? 17.465 12.110 7.600 1.00 56.47 349 GLU A C 1
ATOM 2841 O O . GLU A 1 349 ? 17.207 12.670 8.667 1.00 56.47 349 GLU A O 1
ATOM 2846 N N . PRO A 1 350 ? 16.986 10.867 7.361 1.00 55.88 350 PRO A N 1
ATOM 2847 C CA . PRO A 1 350 ? 16.350 10.037 8.376 1.00 55.88 350 PRO A CA 1
ATOM 2848 C C . PRO A 1 350 ? 17.233 9.806 9.596 1.00 55.88 350 PRO A C 1
ATOM 2850 O O . PRO A 1 350 ? 16.718 9.720 10.708 1.00 55.88 350 PRO A O 1
ATOM 2853 N N . THR A 1 351 ? 18.557 9.802 9.414 1.00 60.78 351 THR A N 1
ATOM 2854 C CA . THR A 1 351 ? 19.542 9.773 10.510 1.00 60.78 351 THR A CA 1
ATOM 2855 C C . THR A 1 351 ? 19.471 11.021 11.407 1.00 60.78 351 THR A C 1
ATOM 2857 O O . THR A 1 351 ? 19.888 10.983 12.569 1.00 60.78 351 THR A O 1
ATOM 2860 N N . SER A 1 352 ? 18.863 12.097 10.906 1.00 71.88 352 SER A N 1
ATOM 2861 C CA . SER A 1 352 ? 18.611 13.364 11.598 1.00 71.88 352 SER A CA 1
ATOM 2862 C C . SER A 1 352 ? 17.186 13.481 12.156 1.00 71.88 352 SER A C 1
ATOM 2864 O O . SER A 1 352 ? 16.806 14.533 12.680 1.00 71.88 352 SER A O 1
ATOM 2866 N N . MET A 1 353 ? 16.413 12.389 12.132 1.00 83.00 353 MET A N 1
ATOM 2867 C CA . MET A 1 353 ? 15.140 12.258 12.844 1.00 83.00 353 MET A CA 1
ATOM 2868 C C . MET A 1 353 ? 15.310 11.455 14.134 1.00 83.00 353 MET A C 1
ATOM 2870 O O . MET A 1 353 ? 16.129 10.539 14.208 1.00 83.00 353 MET A O 1
ATOM 2874 N N . ARG A 1 354 ? 14.534 11.783 15.172 1.00 85.69 354 ARG A N 1
ATOM 2875 C CA . ARG A 1 354 ? 14.478 10.992 16.415 1.00 85.69 354 ARG A CA 1
ATOM 2876 C C . ARG A 1 354 ? 13.072 10.981 16.985 1.00 85.69 354 ARG A C 1
ATOM 2878 O O . ARG A 1 354 ? 12.365 11.979 16.885 1.00 85.69 354 ARG A O 1
ATOM 2885 N N . VAL A 1 355 ? 12.709 9.890 17.640 1.00 89.56 355 VAL A N 1
ATOM 2886 C CA . VAL A 1 355 ? 11.522 9.815 18.490 1.00 89.56 355 VAL A CA 1
ATOM 2887 C C . VAL A 1 355 ? 11.954 9.427 19.902 1.00 89.56 355 VAL A C 1
ATOM 2889 O O . VAL A 1 355 ? 12.926 8.696 20.077 1.00 89.56 355 VAL A O 1
ATOM 2892 N N . ASP A 1 356 ? 11.274 9.962 20.902 1.00 89.69 356 ASP A N 1
ATOM 2893 C CA . ASP A 1 356 ? 11.486 9.658 22.319 1.00 89.69 356 ASP A CA 1
ATOM 2894 C C . ASP A 1 356 ? 10.126 9.768 23.021 1.00 89.69 356 ASP A C 1
ATOM 2896 O O . ASP A 1 356 ? 9.253 10.498 22.552 1.00 89.69 356 ASP A O 1
ATOM 2900 N N . TRP A 1 357 ? 9.901 9.067 24.123 1.00 92.00 357 TRP A N 1
ATOM 2901 C CA . TRP A 1 357 ? 8.671 9.210 24.901 1.00 92.00 357 TRP A CA 1
ATOM 2902 C C . TRP A 1 357 ? 8.938 9.012 26.383 1.00 92.00 357 TRP A C 1
ATOM 2904 O O . TRP A 1 357 ? 9.760 8.198 26.796 1.00 92.00 357 TRP A O 1
ATOM 2914 N N . LYS A 1 358 ? 8.224 9.772 27.211 1.00 91.12 358 LYS A N 1
ATOM 2915 C CA . LYS A 1 358 ? 8.364 9.722 28.668 1.00 91.12 358 LYS A CA 1
ATOM 2916 C C . LYS A 1 358 ? 7.004 9.601 29.319 1.00 91.12 358 LYS A C 1
ATOM 2918 O O . LYS A 1 358 ? 6.079 10.317 28.938 1.00 91.12 358 LYS A O 1
ATOM 2923 N N . LYS A 1 359 ? 6.907 8.716 30.307 1.00 90.38 359 LYS A N 1
ATOM 2924 C CA . LYS A 1 359 ? 5.721 8.607 31.150 1.00 90.38 359 LYS A CA 1
ATOM 2925 C C . LYS A 1 359 ? 5.565 9.894 31.960 1.00 90.38 359 LYS A C 1
ATOM 2927 O O . LYS A 1 359 ? 6.546 10.412 32.493 1.00 90.38 359 LYS A O 1
ATOM 2932 N N . VAL A 1 360 ? 4.349 10.415 32.009 1.00 90.56 360 VAL A N 1
ATOM 2933 C CA . VAL A 1 360 ? 3.958 11.517 32.885 1.00 90.56 360 VAL A CA 1
ATOM 2934 C C . VAL A 1 360 ? 3.490 10.885 34.195 1.00 90.56 360 VAL A C 1
ATOM 2936 O O . VAL A 1 360 ? 2.629 10.011 34.180 1.00 90.56 360 VAL A O 1
ATOM 2939 N N . GLU A 1 361 ? 4.103 11.269 35.315 1.00 81.69 361 GLU A N 1
ATOM 2940 C CA . GLU A 1 361 ? 3.845 10.656 36.633 1.00 81.69 361 GLU A CA 1
ATOM 2941 C C . GLU A 1 361 ? 2.521 11.115 37.274 1.00 81.69 361 GLU A C 1
ATOM 2943 O O . GLU A 1 361 ? 2.104 10.563 38.286 1.00 81.69 361 GLU A O 1
ATOM 2948 N N . GLU A 1 362 ? 1.844 12.105 36.690 1.00 78.69 362 GLU A N 1
ATOM 2949 C CA . GLU A 1 362 ? 0.533 12.570 37.147 1.00 78.69 362 GLU A CA 1
ATOM 2950 C C . GLU A 1 362 ? -0.562 11.557 36.791 1.00 78.69 362 GLU A C 1
ATOM 2952 O O . GLU A 1 362 ? -0.787 11.255 35.615 1.00 78.69 362 GLU A O 1
ATOM 2957 N N . GLU A 1 363 ? -1.289 11.076 37.800 1.00 67.25 363 GLU A N 1
ATOM 2958 C CA . GLU A 1 363 ? -2.512 10.306 37.585 1.00 67.25 363 GLU A CA 1
ATOM 2959 C C . GLU A 1 363 ? -3.596 11.218 37.004 1.00 67.25 363 GLU A C 1
ATOM 2961 O O . GLU A 1 363 ? -3.955 12.246 37.583 1.00 67.25 363 GLU A O 1
ATOM 2966 N N . ARG A 1 364 ? -4.114 10.843 35.834 1.00 78.62 364 ARG A N 1
ATOM 2967 C CA . ARG A 1 364 ? -5.228 11.523 35.172 1.00 78.62 364 ARG A CA 1
ATOM 2968 C C . ARG A 1 364 ? -6.365 10.539 34.979 1.00 78.62 364 ARG A C 1
ATOM 2970 O O . ARG A 1 364 ? -6.127 9.357 34.731 1.00 78.62 364 ARG A O 1
ATOM 2977 N N . GLU A 1 365 ? -7.591 11.039 35.081 1.00 76.50 365 GLU A N 1
ATOM 2978 C CA . GLU A 1 365 ? -8.778 10.241 34.800 1.00 76.50 365 GLU A CA 1
ATOM 2979 C C . GLU A 1 365 ? -8.703 9.692 33.369 1.00 76.50 365 GLU A C 1
ATOM 2981 O O . GLU A 1 365 ? -8.260 10.375 32.439 1.00 76.50 365 GLU A O 1
ATOM 2986 N N . TYR A 1 366 ? -9.041 8.413 33.204 1.00 75.50 366 TYR A N 1
ATOM 2987 C CA . TYR A 1 366 ? -9.061 7.791 31.889 1.00 75.50 366 TYR A CA 1
ATOM 2988 C C . TYR A 1 366 ? -10.364 8.125 31.186 1.00 75.50 366 TYR A C 1
ATOM 2990 O O . TYR A 1 366 ? -11.435 7.700 31.617 1.00 75.50 366 TYR A O 1
ATOM 2998 N N . HIS A 1 367 ? -10.252 8.847 30.077 1.00 70.69 367 HIS A N 1
ATOM 2999 C CA . HIS A 1 367 ? -11.373 9.078 29.184 1.00 70.69 367 HIS A CA 1
ATOM 3000 C C . HIS A 1 367 ? -11.241 8.141 27.990 1.00 70.69 367 HIS A C 1
ATOM 3002 O O . HIS A 1 367 ? -10.333 8.273 27.166 1.00 70.69 367 HIS A O 1
ATOM 3008 N N . GLU A 1 368 ? -12.144 7.166 27.913 1.00 68.69 368 GLU A N 1
ATOM 3009 C CA . GLU A 1 368 ? -12.266 6.334 26.726 1.00 68.69 368 GLU A CA 1
ATOM 3010 C C . GLU A 1 368 ? -12.695 7.219 25.547 1.00 68.69 368 GLU A C 1
ATOM 3012 O O . GLU A 1 368 ? -13.688 7.942 25.663 1.00 68.69 368 GLU A O 1
ATOM 3017 N N . PRO A 1 369 ? -11.935 7.235 24.438 1.00 69.88 369 PRO A N 1
ATOM 3018 C CA . PRO A 1 369 ? -12.310 8.030 23.281 1.00 69.88 369 PRO A CA 1
ATOM 3019 C C . PRO A 1 369 ? -13.644 7.534 22.723 1.00 69.88 369 PRO A C 1
ATOM 3021 O O . PRO A 1 369 ? -13.884 6.329 22.654 1.00 69.88 369 PRO A O 1
ATOM 3024 N N . GLU A 1 370 ? -14.498 8.459 22.282 1.00 75.44 370 GLU A N 1
ATOM 3025 C CA . GLU A 1 370 ? -15.735 8.080 21.602 1.00 75.44 370 GLU A CA 1
ATOM 3026 C C . GLU A 1 370 ? -15.439 7.218 20.369 1.00 75.44 370 GLU A C 1
ATOM 3028 O O . GLU A 1 370 ? -14.500 7.486 19.609 1.00 75.44 370 GLU A O 1
ATOM 3033 N N . ALA A 1 371 ? -16.269 6.194 20.155 1.00 78.75 371 ALA A N 1
ATOM 3034 C CA . ALA A 1 371 ? -16.150 5.294 19.019 1.00 78.75 371 ALA A CA 1
ATOM 3035 C C . ALA A 1 371 ? -16.177 6.070 17.694 1.00 78.75 371 ALA A C 1
ATOM 3037 O O . ALA A 1 371 ? -17.132 6.783 17.380 1.00 78.75 371 ALA A O 1
ATOM 3038 N N . ALA A 1 372 ? -15.121 5.902 16.899 1.00 84.94 372 ALA A N 1
ATOM 3039 C CA . ALA A 1 372 ? -15.029 6.454 15.555 1.00 84.94 372 ALA A CA 1
ATOM 3040 C C . ALA A 1 372 ? -15.203 5.329 14.534 1.00 84.94 372 ALA A C 1
ATOM 3042 O O . ALA A 1 372 ? -14.499 4.321 14.599 1.00 84.94 372 ALA A O 1
ATOM 3043 N N . TYR A 1 373 ? -16.108 5.513 13.576 1.00 88.00 373 TYR A N 1
ATOM 3044 C CA . TYR A 1 373 ? -16.460 4.492 12.590 1.00 88.00 373 TYR A CA 1
ATOM 3045 C C . TYR A 1 373 ? -15.887 4.829 11.219 1.00 88.00 373 TYR A C 1
ATOM 3047 O O . TYR A 1 373 ? -15.863 5.994 10.811 1.00 88.00 373 TYR A O 1
ATOM 3055 N N . TYR A 1 374 ? -15.419 3.809 10.503 1.00 87.00 374 TYR A N 1
ATOM 3056 C CA . TYR A 1 374 ? -14.779 3.978 9.204 1.00 87.00 374 TYR A CA 1
ATOM 3057 C C . TYR A 1 374 ? -15.241 2.918 8.212 1.00 87.00 374 TYR A C 1
ATOM 3059 O O . TYR A 1 374 ? -15.125 1.731 8.486 1.00 87.00 374 TYR A O 1
ATOM 3067 N N . VAL A 1 375 ? -15.683 3.324 7.026 1.00 86.88 375 VAL A N 1
ATOM 3068 C CA . VAL A 1 375 ? -16.003 2.394 5.940 1.00 86.88 375 VAL A CA 1
ATOM 3069 C C . VAL A 1 375 ? -14.715 1.903 5.286 1.00 86.88 375 VAL A C 1
ATOM 3071 O O . VAL A 1 375 ? -13.876 2.683 4.820 1.00 86.88 375 VAL A O 1
ATOM 3074 N N . ASN A 1 376 ? -14.570 0.586 5.224 1.00 84.62 376 ASN A N 1
ATOM 3075 C CA . ASN A 1 376 ? -13.452 -0.102 4.602 1.00 84.62 376 ASN A CA 1
ATOM 3076 C C . ASN A 1 376 ? -13.995 -1.043 3.521 1.00 84.62 376 ASN A C 1
ATOM 3078 O O . ASN A 1 376 ? -14.906 -1.828 3.768 1.00 84.62 376 ASN A O 1
ATOM 3082 N N . SER A 1 377 ? -13.513 -0.902 2.291 1.00 79.50 377 SER A N 1
ATOM 3083 C CA . SER A 1 377 ? -14.142 -1.518 1.121 1.00 79.50 377 SER A CA 1
ATOM 3084 C C . SER A 1 377 ? -13.127 -1.806 0.019 1.00 79.50 377 SER A C 1
ATOM 3086 O O . SER A 1 377 ? -11.950 -1.455 0.109 1.00 79.50 377 SER A O 1
ATOM 3088 N N . SER A 1 378 ? -13.588 -2.383 -1.087 1.00 69.19 378 SER A N 1
ATOM 3089 C CA . SER A 1 378 ? -12.750 -2.530 -2.277 1.00 69.19 378 SER A CA 1
ATOM 3090 C C . SER A 1 378 ? -12.256 -1.193 -2.847 1.00 69.19 378 SER A C 1
ATOM 3092 O O . SER A 1 378 ? -11.214 -1.174 -3.490 1.00 69.19 378 SER A O 1
ATOM 3094 N N . CYS A 1 379 ? -12.935 -0.062 -2.604 1.00 64.50 379 CYS A N 1
ATOM 3095 C CA . CYS A 1 379 ? -12.510 1.241 -3.136 1.00 64.50 379 CYS A CA 1
ATOM 3096 C C . CYS A 1 379 ? -11.237 1.792 -2.467 1.00 64.50 379 CYS A C 1
ATOM 3098 O O . CYS A 1 379 ? -10.650 2.759 -2.949 1.00 64.50 379 CYS A O 1
ATOM 3100 N N . ASN A 1 380 ? -10.853 1.239 -1.317 1.00 61.81 380 ASN A N 1
ATOM 3101 C CA . ASN A 1 380 ? -9.659 1.627 -0.577 1.00 61.81 380 ASN A CA 1
ATOM 3102 C C . ASN A 1 380 ? -8.761 0.423 -0.280 1.00 61.81 380 ASN A C 1
ATOM 3104 O O . ASN A 1 380 ? -8.039 0.435 0.718 1.00 61.81 380 ASN A O 1
ATOM 3108 N N . ASP A 1 381 ? -8.818 -0.598 -1.143 1.00 62.22 381 ASP A N 1
ATOM 3109 C CA . ASP A 1 381 ? -8.037 -1.838 -1.069 1.00 62.22 381 ASP A CA 1
ATOM 3110 C C . ASP A 1 381 ? -8.171 -2.573 0.277 1.00 62.22 381 ASP A C 1
ATOM 3112 O O . ASP A 1 381 ? -7.237 -3.235 0.736 1.00 62.22 381 ASP A O 1
ATOM 3116 N N . PHE A 1 382 ? -9.310 -2.409 0.963 1.00 68.44 382 PHE A N 1
ATOM 3117 C CA . PHE A 1 382 ? -9.518 -2.866 2.341 1.00 68.44 382 PHE A CA 1
ATOM 3118 C C . PHE A 1 382 ? -8.398 -2.435 3.311 1.00 68.44 382 PHE A C 1
ATOM 3120 O O . PHE A 1 382 ? -8.105 -3.091 4.322 1.00 68.44 382 PHE A O 1
ATOM 3127 N N . SER A 1 383 ? -7.743 -1.313 3.012 1.00 67.56 383 SER A N 1
ATOM 3128 C CA . SER A 1 383 ? -6.681 -0.760 3.831 1.00 67.56 383 SER A CA 1
ATOM 3129 C C . SER A 1 383 ? -7.267 0.134 4.920 1.00 67.56 383 SER A C 1
ATOM 3131 O O . SER A 1 383 ? -7.683 1.266 4.687 1.00 67.56 383 SER A O 1
ATOM 3133 N N . HIS A 1 384 ? -7.164 -0.341 6.164 1.00 65.94 384 HIS A N 1
ATOM 3134 C CA . HIS A 1 384 ? -7.473 0.420 7.385 1.00 65.94 384 HIS A CA 1
ATOM 3135 C C . HIS A 1 384 ? -6.908 1.858 7.426 1.00 65.94 384 HIS A C 1
ATOM 3137 O O . HIS A 1 384 ? -7.506 2.737 8.040 1.00 65.94 384 HIS A O 1
ATOM 3143 N N . ARG A 1 385 ? -5.778 2.135 6.752 1.00 64.88 385 ARG A N 1
ATOM 3144 C CA . ARG A 1 385 ? -5.157 3.476 6.708 1.00 64.88 385 ARG A CA 1
ATOM 3145 C C . ARG A 1 385 ? -5.928 4.459 5.825 1.00 64.88 385 ARG A C 1
ATOM 3147 O O . ARG A 1 385 ? -5.893 5.664 6.067 1.00 64.88 385 ARG A O 1
ATOM 3154 N N . THR A 1 386 ? -6.609 3.940 4.810 1.00 67.88 386 THR A N 1
ATOM 3155 C CA . THR A 1 386 ? -7.391 4.680 3.810 1.00 67.88 386 THR A CA 1
ATOM 3156 C C . THR A 1 386 ? -8.898 4.483 3.998 1.00 67.88 386 THR A C 1
ATOM 3158 O O . THR A 1 386 ? -9.684 4.881 3.140 1.00 67.88 386 THR A O 1
ATOM 3161 N N . ALA A 1 387 ? -9.310 3.904 5.132 1.00 76.06 387 ALA A N 1
ATOM 3162 C CA . ALA A 1 387 ? -10.706 3.764 5.523 1.00 76.06 387 ALA A CA 1
ATOM 3163 C C . ALA A 1 387 ? -11.395 5.137 5.636 1.00 76.06 387 ALA A C 1
ATOM 3165 O O . ALA A 1 387 ? -10.850 6.078 6.228 1.00 76.06 387 ALA A O 1
ATOM 3166 N N . ILE A 1 388 ? -12.586 5.259 5.048 1.00 82.38 388 ILE A N 1
ATOM 3167 C CA . ILE A 1 388 ? -13.335 6.518 4.957 1.00 82.38 388 ILE A CA 1
ATOM 3168 C C . ILE A 1 388 ? -14.019 6.761 6.296 1.00 82.38 388 ILE A C 1
ATOM 3170 O O . ILE A 1 388 ? -14.824 5.942 6.726 1.00 82.38 388 ILE A O 1
ATOM 3174 N N . LYS A 1 389 ? -13.696 7.867 6.970 1.00 86.06 389 LYS A N 1
ATOM 3175 C CA . LYS A 1 389 ? -14.319 8.214 8.252 1.00 86.06 389 LYS A CA 1
ATOM 3176 C C . LYS A 1 389 ? -15.802 8.511 8.047 1.00 86.06 389 LYS A C 1
ATOM 3178 O O . LYS A 1 389 ? -16.145 9.274 7.149 1.00 86.06 389 LYS A O 1
ATOM 3183 N N . MET A 1 390 ? -16.652 7.922 8.881 1.00 91.12 390 MET A N 1
ATOM 3184 C CA . MET A 1 390 ? -18.076 8.230 8.902 1.00 91.12 390 MET A CA 1
ATOM 3185 C C . MET A 1 390 ? -18.328 9.518 9.693 1.00 91.12 390 MET A C 1
ATOM 3187 O O . MET A 1 390 ? -17.722 9.747 10.742 1.00 91.12 390 MET A O 1
ATOM 3191 N N . THR A 1 391 ? -19.228 10.351 9.187 1.00 91.44 391 THR A N 1
ATOM 3192 C CA . THR A 1 391 ? -19.662 11.604 9.807 1.00 91.44 391 THR A CA 1
ATOM 3193 C C . THR A 1 391 ? -20.858 11.330 10.708 1.00 91.44 391 THR A C 1
ATOM 3195 O O . THR A 1 391 ? -21.772 10.617 10.307 1.00 91.44 391 THR A O 1
ATOM 3198 N N . LEU A 1 392 ? -20.857 11.882 11.922 1.00 91.06 392 LEU A N 1
ATOM 3199 C CA . LEU A 1 392 ? -22.023 11.858 12.805 1.00 91.06 392 LEU A CA 1
ATOM 3200 C C . LEU A 1 392 ? -23.069 12.854 12.279 1.00 91.06 392 LEU A C 1
ATOM 3202 O O . LEU A 1 392 ? -22.777 14.042 12.168 1.00 91.06 392 LEU A O 1
ATOM 3206 N N . GLU A 1 393 ? -24.260 12.363 11.949 1.00 88.75 393 GLU A N 1
ATOM 3207 C CA . GLU A 1 393 ? -25.381 13.153 11.417 1.00 88.75 393 GLU A CA 1
ATOM 3208 C C . GLU A 1 393 ? -26.366 13.555 12.521 1.00 88.75 393 GLU A C 1
ATOM 3210 O O . GLU A 1 393 ? -26.827 14.692 12.573 1.00 88.75 393 GLU A O 1
ATOM 3215 N N . GLU A 1 394 ? -26.685 12.618 13.417 1.00 86.31 394 GLU A N 1
ATOM 3216 C CA . GLU A 1 394 ? -27.629 12.820 14.517 1.00 86.31 394 GLU A CA 1
ATOM 3217 C C . GLU A 1 394 ? -27.042 12.264 15.816 1.00 86.31 394 GLU A C 1
ATOM 3219 O O . GLU A 1 394 ? -26.616 11.108 15.871 1.00 86.31 394 GLU A O 1
ATOM 3224 N N . ASP A 1 395 ? -27.046 13.096 16.859 1.00 82.06 395 ASP A N 1
ATOM 3225 C CA . ASP A 1 395 ? -26.546 12.783 18.202 1.00 82.06 395 ASP A CA 1
ATOM 3226 C C . ASP A 1 395 ? -27.711 12.794 19.207 1.00 82.06 395 ASP A C 1
ATOM 3228 O O . ASP A 1 395 ? -27.879 13.713 20.009 1.00 82.06 395 ASP A O 1
ATOM 3232 N N . GLY A 1 396 ? -28.605 11.812 19.062 1.00 83.00 396 GLY A N 1
ATOM 3233 C CA . GLY A 1 396 ? -29.753 11.589 19.947 1.00 83.00 396 GLY A CA 1
ATOM 3234 C C . GLY A 1 396 ? -29.631 10.279 20.728 1.00 83.00 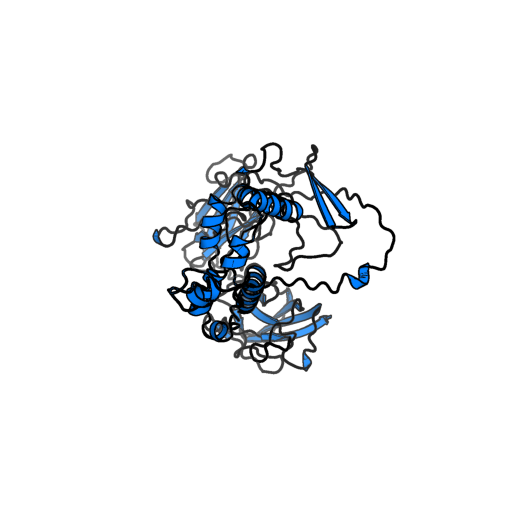396 GLY A C 1
ATOM 3235 O O . GLY A 1 396 ? -28.541 9.738 20.889 1.00 83.00 396 GLY A O 1
ATOM 3236 N N . GLU A 1 397 ? -30.761 9.713 21.170 1.00 83.06 397 GLU A N 1
ATOM 3237 C CA . GLU A 1 397 ? -30.774 8.371 21.786 1.00 83.06 397 GLU A CA 1
ATOM 3238 C C . GLU A 1 397 ? -30.164 7.310 20.859 1.00 83.06 397 GLU A C 1
ATOM 3240 O O . GLU A 1 397 ? -29.475 6.407 21.322 1.00 83.06 397 GLU A O 1
ATOM 3245 N N . LYS A 1 398 ? -30.385 7.446 19.546 1.00 84.88 398 LYS A N 1
ATOM 3246 C CA . LYS A 1 398 ? -29.729 6.664 18.495 1.00 84.88 398 LYS A CA 1
ATOM 3247 C C . LYS A 1 398 ? -28.706 7.555 17.797 1.00 84.88 398 LYS A C 1
ATOM 3249 O O . LYS A 1 398 ? -29.095 8.575 17.232 1.00 84.88 398 LYS A O 1
ATOM 3254 N N . LYS A 1 399 ? -27.429 7.164 17.800 1.00 88.69 399 LYS A N 1
ATOM 3255 C CA . LYS A 1 399 ? -26.383 7.875 17.049 1.00 88.69 399 LYS A CA 1
ATOM 3256 C C . LYS A 1 399 ? -26.386 7.397 15.598 1.00 88.69 399 LYS A C 1
ATOM 3258 O O . LYS A 1 399 ? -26.294 6.192 15.353 1.00 88.69 399 LYS A O 1
ATOM 3263 N N . LEU A 1 400 ? -26.499 8.321 14.645 1.00 89.50 400 LEU A N 1
ATOM 3264 C CA . LEU A 1 400 ? -26.492 8.021 13.210 1.00 89.50 400 LEU A CA 1
ATOM 3265 C C . LEU A 1 400 ? -25.188 8.502 12.577 1.00 89.50 400 LEU A C 1
ATOM 3267 O O . LEU A 1 400 ? -24.892 9.694 12.593 1.00 89.50 400 LEU A O 1
ATOM 3271 N N . TYR A 1 401 ? -24.457 7.586 11.953 1.00 91.81 401 TYR A N 1
ATOM 3272 C CA . TYR A 1 401 ? -23.242 7.875 11.202 1.00 91.81 401 TYR A CA 1
ATOM 3273 C C . TYR A 1 401 ? -23.458 7.615 9.714 1.00 91.81 401 TYR A C 1
ATOM 3275 O O . TYR A 1 401 ? -24.119 6.642 9.343 1.00 91.81 401 TYR A O 1
ATOM 3283 N N . SER A 1 402 ? -22.868 8.444 8.855 1.00 91.75 402 SER A N 1
ATOM 3284 C CA . SER A 1 402 ? -22.956 8.303 7.402 1.00 91.75 402 SER A CA 1
ATOM 3285 C C . SER A 1 402 ? -21.587 8.397 6.720 1.00 91.75 402 SER A C 1
ATOM 3287 O O . SER A 1 402 ? -20.687 9.092 7.188 1.00 91.75 402 SER A O 1
ATOM 3289 N N . ALA A 1 403 ? -21.403 7.682 5.614 1.00 90.75 403 ALA A N 1
ATOM 3290 C CA . ALA A 1 403 ? -20.277 7.882 4.704 1.00 90.75 403 ALA A CA 1
ATOM 3291 C C . ALA A 1 403 ? -20.703 7.599 3.265 1.00 90.75 403 ALA A C 1
ATOM 3293 O O . ALA A 1 403 ? -21.541 6.732 3.016 1.00 90.75 403 ALA A O 1
ATOM 3294 N N . GLU A 1 404 ? -20.107 8.315 2.318 1.00 88.38 404 GLU A N 1
ATOM 3295 C CA . GLU A 1 404 ? -20.337 8.097 0.892 1.00 88.38 404 GLU A CA 1
ATOM 3296 C C . GLU A 1 404 ? -19.282 7.161 0.307 1.00 88.38 404 GLU A C 1
ATOM 3298 O O . GLU A 1 404 ? -18.085 7.282 0.581 1.00 88.38 404 GLU A O 1
ATOM 3303 N N . LEU A 1 405 ? -19.747 6.223 -0.511 1.00 82.38 405 LEU A N 1
ATOM 3304 C CA . LEU A 1 405 ? -18.937 5.207 -1.152 1.00 82.38 405 LEU A CA 1
ATOM 3305 C C . LEU A 1 405 ? -19.289 5.118 -2.638 1.00 82.38 405 LEU A C 1
ATOM 3307 O O . LEU A 1 405 ? -20.409 4.766 -3.003 1.00 82.38 405 LEU A O 1
ATOM 3311 N N . GLY A 1 406 ? -18.327 5.450 -3.499 1.00 77.50 406 GLY A N 1
ATOM 3312 C CA . GLY A 1 406 ? -18.495 5.396 -4.951 1.00 77.50 406 GLY A CA 1
ATOM 3313 C C . GLY A 1 406 ? -18.189 4.014 -5.531 1.00 77.50 406 GLY A C 1
ATOM 3314 O O . GLY A 1 406 ? -17.159 3.417 -5.211 1.00 77.50 406 GLY A O 1
ATOM 3315 N N . VAL A 1 407 ? -19.030 3.539 -6.451 1.00 69.88 407 VAL A N 1
ATOM 3316 C CA . VAL A 1 407 ? -18.819 2.296 -7.206 1.00 69.88 407 VAL A CA 1
ATOM 3317 C C . VAL A 1 407 ? -17.774 2.539 -8.295 1.00 69.88 407 VAL A C 1
ATOM 3319 O O . VAL A 1 407 ? -18.080 2.959 -9.415 1.00 69.88 407 VAL A O 1
ATOM 3322 N N . GLN A 1 408 ? -16.507 2.287 -7.965 1.00 60.69 408 GLN A N 1
ATOM 3323 C CA . GLN A 1 408 ? -15.392 2.528 -8.888 1.00 60.69 408 GLN A CA 1
ATOM 3324 C C . GLN A 1 408 ? -15.182 1.384 -9.892 1.00 60.69 408 GLN A C 1
ATOM 3326 O O . GLN A 1 408 ? -14.824 1.636 -11.047 1.00 60.69 408 GLN A O 1
ATOM 3331 N N . GLU A 1 409 ? -15.460 0.136 -9.500 1.00 56.41 409 GLU A N 1
ATOM 3332 C CA . GLU A 1 409 ? -15.291 -1.053 -10.341 1.00 56.41 409 GLU A CA 1
ATOM 3333 C C . GLU A 1 409 ? -16.436 -2.062 -10.167 1.00 56.41 409 GLU A C 1
ATOM 3335 O O . GLU A 1 409 ? -17.082 -2.123 -9.127 1.00 56.41 409 GLU A O 1
ATOM 3340 N N . LEU A 1 410 ? -16.687 -2.858 -11.213 1.00 55.03 410 LEU A N 1
ATOM 3341 C CA . LEU A 1 410 ? -17.611 -3.994 -11.171 1.00 55.03 410 LEU A CA 1
ATOM 3342 C C . LEU A 1 410 ? -16.828 -5.220 -10.685 1.00 55.03 410 LEU A C 1
ATOM 3344 O O . LEU A 1 410 ? -15.928 -5.671 -11.404 1.00 55.03 410 LEU A O 1
ATOM 3348 N N . ALA A 1 411 ? -17.142 -5.758 -9.506 1.00 52.50 411 ALA A N 1
ATOM 3349 C CA . ALA A 1 411 ? -16.497 -6.979 -9.036 1.00 52.50 411 ALA A CA 1
ATOM 3350 C C . ALA A 1 411 ? -16.968 -8.220 -9.824 1.00 52.50 411 ALA A C 1
ATOM 3352 O O . ALA A 1 411 ? -18.074 -8.295 -10.365 1.00 52.50 411 ALA A O 1
ATOM 3353 N N . LEU A 1 412 ? -16.083 -9.210 -9.938 1.00 48.19 412 LEU A N 1
ATOM 3354 C CA . LEU A 1 412 ? -16.407 -10.502 -10.541 1.00 48.19 412 LEU A CA 1
ATOM 3355 C C . LEU A 1 412 ? -17.249 -11.306 -9.548 1.00 48.19 412 LEU A C 1
ATOM 3357 O O . LEU A 1 412 ? -16.813 -11.497 -8.415 1.00 48.19 412 LEU A O 1
ATOM 3361 N N . ASP A 1 413 ? -18.410 -11.813 -9.967 1.00 50.03 413 ASP A N 1
ATOM 3362 C CA . ASP A 1 413 ? -19.134 -12.805 -9.169 1.00 50.03 413 ASP A CA 1
ATOM 3363 C C . ASP A 1 413 ? -18.267 -14.081 -9.085 1.00 50.03 413 ASP A C 1
ATOM 3365 O O . ASP A 1 413 ? -17.984 -14.691 -10.127 1.00 50.03 413 ASP A O 1
ATOM 3369 N N . PRO A 1 414 ? -17.844 -14.526 -7.883 1.00 45.03 414 PRO A N 1
ATOM 3370 C CA . PRO A 1 414 ? -17.040 -15.738 -7.719 1.00 45.03 414 PRO A CA 1
ATOM 3371 C C . PRO A 1 414 ? -17.717 -16.990 -8.294 1.00 45.03 414 PRO A C 1
ATOM 3373 O O . PRO A 1 414 ? -17.041 -17.939 -8.693 1.00 45.03 414 PRO A O 1
ATOM 3376 N N . LYS A 1 415 ? -19.056 -17.000 -8.354 1.00 51.16 415 LYS A N 1
ATOM 3377 C CA . LYS A 1 415 ? -19.864 -18.089 -8.917 1.00 51.16 415 LYS A CA 1
ATOM 3378 C C . LYS A 1 415 ? -20.095 -17.930 -10.422 1.00 51.16 415 LYS A C 1
ATOM 3380 O O . LYS A 1 415 ? -20.397 -18.921 -11.088 1.00 51.16 415 LYS A O 1
ATOM 3385 N N . LYS A 1 416 ? -19.925 -16.722 -10.971 1.00 55.34 416 LYS A N 1
ATOM 3386 C CA . LYS A 1 416 ? -20.120 -16.393 -12.392 1.00 55.34 416 LYS A CA 1
ATOM 3387 C C . LYS A 1 416 ? -19.019 -15.458 -12.924 1.00 55.34 416 LYS A C 1
ATOM 3389 O O . LYS A 1 416 ? -19.279 -14.304 -13.257 1.00 55.34 416 LYS A O 1
ATOM 3394 N N . PRO A 1 417 ? -17.792 -15.963 -13.124 1.00 52.38 417 PRO A N 1
ATOM 3395 C CA . PRO A 1 417 ? -16.628 -15.151 -13.505 1.00 52.38 417 PRO A CA 1
ATOM 3396 C C . PRO A 1 417 ? -16.719 -14.482 -14.894 1.00 52.38 417 PRO A C 1
ATOM 3398 O O . PRO A 1 417 ? -15.839 -13.707 -15.267 1.00 52.38 417 PRO A O 1
ATOM 3401 N N . THR A 1 418 ? -17.755 -14.777 -15.683 1.00 47.72 418 THR A N 1
ATOM 3402 C CA . THR A 1 418 ? -18.032 -14.153 -16.988 1.00 47.72 418 THR A CA 1
ATOM 3403 C C . THR A 1 418 ? -19.025 -12.991 -16.918 1.00 47.72 418 THR A C 1
ATOM 3405 O O . THR A 1 418 ? -19.077 -12.201 -17.859 1.00 47.72 418 THR A O 1
ATOM 3408 N N . GLU A 1 419 ? -19.788 -12.859 -15.830 1.00 52.44 419 GLU A N 1
ATOM 3409 C CA . GLU A 1 419 ? -20.738 -11.765 -15.601 1.00 52.44 419 GLU A CA 1
ATOM 3410 C C . GLU A 1 419 ? -20.114 -10.783 -14.602 1.00 52.44 419 GLU A C 1
ATOM 3412 O O . GLU A 1 419 ? -19.914 -11.096 -13.431 1.00 52.44 419 GLU A O 1
ATOM 3417 N N . ARG A 1 420 ? -19.752 -9.583 -15.072 1.00 53.72 420 ARG A N 1
ATOM 3418 C CA . ARG A 1 420 ? -19.336 -8.498 -14.177 1.00 53.72 420 ARG A CA 1
ATOM 3419 C C . ARG A 1 420 ? -20.589 -7.901 -13.562 1.00 53.72 420 ARG A C 1
ATOM 3421 O O . ARG A 1 420 ? -21.371 -7.290 -14.288 1.00 53.72 420 ARG A O 1
ATOM 3428 N N . GLN A 1 421 ? -20.761 -8.079 -12.260 1.00 57.09 421 GLN A N 1
ATOM 3429 C CA . GLN A 1 421 ? -21.838 -7.443 -11.518 1.00 57.09 421 GLN A CA 1
ATOM 3430 C C . GLN A 1 421 ? -21.276 -6.273 -10.700 1.00 57.09 421 GLN A C 1
ATOM 3432 O O . GLN A 1 421 ? -20.103 -6.280 -10.328 1.00 57.09 421 GLN A O 1
ATOM 3437 N N . PRO A 1 422 ? -22.070 -5.229 -10.450 1.00 58.22 422 PRO A N 1
ATOM 3438 C CA . PRO A 1 422 ? -21.673 -4.074 -9.655 1.00 58.22 422 PRO A CA 1
ATOM 3439 C C . PRO A 1 422 ? -21.653 -4.437 -8.167 1.00 58.22 422 PRO A C 1
ATOM 3441 O O . PRO A 1 422 ? -22.368 -3.845 -7.381 1.00 58.22 422 PRO A O 1
ATOM 3444 N N . ILE A 1 423 ? -20.862 -5.438 -7.776 1.00 67.81 423 ILE A N 1
ATOM 3445 C CA . ILE A 1 423 ? -20.764 -5.859 -6.379 1.00 67.81 423 ILE A CA 1
ATOM 3446 C C . ILE A 1 423 ? -19.673 -5.029 -5.705 1.00 67.81 423 ILE A C 1
ATOM 3448 O O . ILE A 1 423 ? -18.520 -5.041 -6.134 1.00 67.81 423 ILE A O 1
ATOM 3452 N N . MET A 1 424 ? -20.037 -4.324 -4.640 1.00 77.31 424 MET A N 1
ATOM 3453 C CA . MET A 1 424 ? -19.122 -3.517 -3.842 1.00 77.31 424 MET A CA 1
ATOM 3454 C C . MET A 1 424 ? -19.123 -4.020 -2.395 1.00 77.31 424 MET A C 1
ATOM 3456 O O . MET A 1 424 ? -20.025 -3.670 -1.624 1.00 77.31 424 MET A O 1
ATOM 3460 N N . PRO A 1 425 ? -18.146 -4.870 -2.026 1.00 81.19 425 PRO A N 1
ATOM 3461 C CA . PRO A 1 425 ? -18.039 -5.378 -0.674 1.00 81.19 425 PRO A CA 1
ATOM 3462 C C . PRO A 1 425 ? -17.493 -4.310 0.280 1.00 81.19 425 PRO A C 1
ATOM 3464 O O . PRO A 1 425 ? -16.538 -3.603 -0.056 1.00 81.19 425 PRO A O 1
ATOM 3467 N N . PHE A 1 426 ? -18.056 -4.215 1.483 1.00 85.12 426 PHE A N 1
ATOM 3468 C CA . PHE A 1 426 ? -17.549 -3.332 2.534 1.00 85.12 426 PHE A CA 1
ATOM 3469 C C . PHE A 1 426 ? -17.754 -3.911 3.940 1.00 85.12 426 PHE A C 1
ATOM 3471 O O . PHE A 1 426 ? -18.615 -4.761 4.168 1.00 85.12 426 PHE A O 1
ATOM 3478 N N . ASN A 1 427 ? -16.957 -3.428 4.887 1.00 86.62 427 ASN A N 1
ATOM 3479 C CA . ASN A 1 427 ? -17.164 -3.560 6.325 1.00 86.62 427 ASN A CA 1
ATOM 3480 C C . ASN A 1 427 ? -16.931 -2.204 7.011 1.00 86.62 427 ASN A C 1
ATOM 3482 O O . ASN A 1 427 ? -16.516 -1.231 6.372 1.00 86.62 427 ASN A O 1
ATOM 3486 N N . ILE A 1 428 ? -17.250 -2.113 8.300 1.00 87.62 428 ILE A N 1
ATOM 3487 C CA . ILE A 1 428 ? -17.058 -0.886 9.074 1.00 87.62 428 ILE A CA 1
ATOM 3488 C C . ILE A 1 428 ? -16.031 -1.170 10.164 1.00 87.62 428 ILE A C 1
ATOM 3490 O O . ILE A 1 428 ? -16.219 -2.053 10.987 1.00 87.62 428 ILE A O 1
ATOM 3494 N N . LEU A 1 429 ? -14.929 -0.432 10.181 1.00 84.44 429 LEU A N 1
ATOM 3495 C CA . LEU A 1 429 ? -13.917 -0.518 11.228 1.00 84.44 429 LEU A CA 1
ATOM 3496 C C . LEU A 1 429 ? -14.278 0.422 12.373 1.00 84.44 429 LEU A C 1
ATOM 3498 O O . LEU A 1 429 ? -14.617 1.586 12.144 1.00 84.44 429 LEU A O 1
ATOM 3502 N N . VAL A 1 430 ? -14.112 -0.054 13.600 1.00 82.75 430 VAL A N 1
ATOM 3503 C CA . VAL A 1 430 ? -14.139 0.776 14.802 1.00 82.75 430 VAL A CA 1
ATOM 3504 C C . VAL A 1 430 ? -12.702 1.216 15.087 1.00 82.75 430 VAL A C 1
ATOM 3506 O O . VAL A 1 430 ? -11.778 0.405 15.103 1.00 82.75 430 VAL A O 1
ATOM 3509 N N . HIS A 1 431 ? -12.478 2.523 15.231 1.00 77.75 431 HIS A N 1
ATOM 3510 C CA . HIS A 1 431 ? -11.163 3.126 15.490 1.00 77.75 431 HIS A CA 1
ATOM 3511 C C . HIS A 1 431 ? -10.065 2.779 14.460 1.00 77.75 431 HIS A C 1
ATOM 3513 O O . HIS A 1 431 ? -8.884 2.794 14.797 1.00 77.75 431 HIS A O 1
ATOM 3519 N N . ARG A 1 432 ? -10.432 2.445 13.210 1.00 74.25 432 ARG A N 1
ATOM 3520 C CA . ARG A 1 432 ? -9.519 1.917 12.164 1.00 74.25 432 ARG A CA 1
ATOM 3521 C C . ARG A 1 432 ? -8.725 0.673 12.589 1.00 74.25 432 ARG A C 1
ATOM 3523 O O . ARG A 1 432 ? -7.686 0.370 11.998 1.00 74.25 432 ARG A O 1
ATOM 3530 N N . LEU A 1 433 ? -9.196 -0.065 13.589 1.00 70.38 433 LEU A N 1
ATOM 3531 C CA . LEU A 1 433 ? -8.567 -1.305 14.021 1.00 70.38 433 LEU A CA 1
ATOM 3532 C C . LEU A 1 433 ? -9.069 -2.447 13.137 1.00 70.38 433 LEU A C 1
ATOM 3534 O O . LEU A 1 433 ? -10.270 -2.655 13.001 1.00 70.38 433 LEU A O 1
ATOM 3538 N N . LYS A 1 434 ? -8.146 -3.194 12.521 1.00 66.12 434 LYS A N 1
ATOM 3539 C CA . LYS A 1 434 ? -8.506 -4.334 11.656 1.00 66.12 434 LYS A CA 1
ATOM 3540 C C . LYS A 1 434 ? -9.233 -5.440 12.410 1.00 66.12 434 LYS A C 1
ATOM 3542 O O . LYS A 1 434 ? -10.054 -6.130 11.820 1.00 66.12 434 LYS A O 1
ATOM 3547 N N . ASP A 1 435 ? -8.904 -5.587 13.685 1.00 64.12 435 ASP A N 1
ATOM 3548 C CA . ASP A 1 435 ? -9.451 -6.622 14.551 1.00 64.12 435 ASP A CA 1
ATOM 3549 C C . ASP A 1 435 ? -10.719 -6.132 15.276 1.00 64.12 435 ASP A C 1
ATOM 3551 O O . ASP A 1 435 ? -11.304 -6.860 16.058 1.00 64.12 435 ASP A O 1
ATOM 3555 N N . HIS A 1 436 ? -11.172 -4.892 15.054 1.00 74.44 436 HIS A N 1
ATOM 3556 C CA . HIS A 1 436 ? -12.453 -4.403 15.579 1.00 74.44 436 HIS A CA 1
ATOM 3557 C C . HIS A 1 436 ? -13.292 -3.918 14.404 1.00 74.44 436 HIS A C 1
ATOM 3559 O O . HIS A 1 436 ? -13.260 -2.745 14.022 1.00 74.44 436 HIS A O 1
ATOM 3565 N N . CYS A 1 437 ? -14.019 -4.851 13.798 1.00 78.19 437 CYS A N 1
ATOM 3566 C CA . CYS A 1 437 ? -14.888 -4.563 12.671 1.00 78.19 437 CYS A CA 1
ATOM 3567 C C . CYS A 1 437 ? -16.333 -4.939 12.983 1.00 78.19 437 CYS A C 1
ATOM 3569 O O . CYS A 1 437 ? -16.614 -5.971 13.579 1.00 78.19 437 CYS A O 1
ATOM 3571 N N . ILE A 1 438 ? -17.227 -4.063 12.556 1.00 83.12 438 ILE A N 1
ATOM 3572 C CA . ILE A 1 438 ? -18.655 -4.275 12.429 1.00 83.12 438 ILE A CA 1
ATOM 3573 C C . ILE A 1 438 ? -18.851 -4.939 11.061 1.00 83.12 438 ILE A C 1
ATOM 3575 O O . ILE A 1 438 ? -18.448 -4.387 10.029 1.00 83.12 438 ILE A O 1
ATOM 3579 N N . HIS A 1 439 ? -19.438 -6.133 11.063 1.00 79.50 439 HIS A N 1
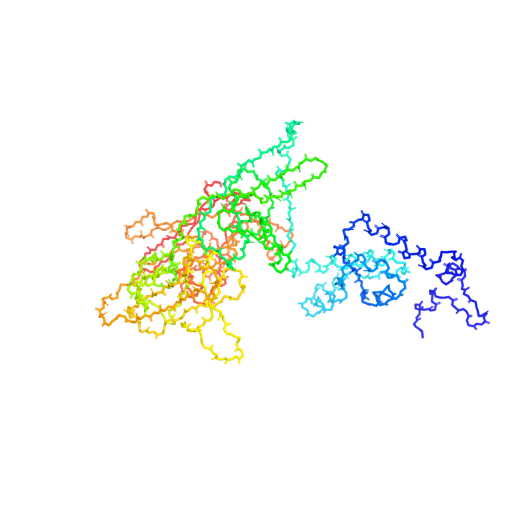ATOM 3580 C CA . HIS A 1 439 ? -19.649 -6.963 9.874 1.00 79.50 439 HIS A CA 1
ATOM 3581 C C . HIS A 1 439 ? -21.034 -7.643 9.921 1.00 79.50 439 HIS A C 1
ATOM 3583 O O . HIS A 1 439 ? -21.642 -7.720 10.994 1.00 79.50 439 HIS A O 1
ATOM 3589 N N . PRO A 1 440 ? -21.563 -8.137 8.785 1.00 77.50 440 PRO A N 1
ATOM 3590 C CA . PRO A 1 440 ? -22.799 -8.917 8.793 1.00 77.50 440 PRO A CA 1
ATOM 3591 C C . PRO A 1 440 ? -22.593 -10.291 9.440 1.00 77.50 440 PRO A C 1
ATOM 3593 O O . PRO A 1 440 ? -21.471 -10.781 9.549 1.00 77.50 440 PRO A O 1
ATOM 3596 N N . ASP A 1 441 ? -23.688 -10.948 9.805 1.00 71.88 441 ASP A N 1
ATOM 3597 C CA . ASP A 1 441 ? -23.727 -12.335 10.283 1.00 71.88 441 ASP A CA 1
ATOM 3598 C C . ASP A 1 441 ? -23.389 -13.372 9.194 1.00 71.88 441 ASP A C 1
ATOM 3600 O O . ASP A 1 441 ? -22.988 -14.495 9.501 1.00 71.88 441 ASP A O 1
ATOM 3604 N N . GLN A 1 442 ? -23.540 -13.007 7.916 1.00 66.56 442 GLN A N 1
ATOM 3605 C CA . GLN A 1 442 ? -23.283 -13.867 6.758 1.00 66.56 442 GLN A CA 1
ATOM 3606 C C . GLN A 1 442 ? -22.525 -13.136 5.644 1.00 66.56 442 GLN A C 1
ATOM 3608 O O . GLN A 1 442 ? -22.627 -11.922 5.472 1.00 66.56 442 GLN A O 1
ATOM 3613 N N . GLU A 1 443 ? -21.769 -13.888 4.840 1.00 64.31 443 GLU A N 1
ATOM 3614 C CA . GLU A 1 443 ? -20.952 -13.322 3.764 1.00 64.31 443 GLU A CA 1
ATOM 3615 C C . GLU A 1 443 ? -21.826 -12.791 2.616 1.00 64.31 443 GLU A C 1
ATOM 3617 O O . GLU A 1 443 ? -22.736 -13.474 2.133 1.00 64.31 443 GLU A O 1
ATOM 3622 N N . LEU A 1 444 ? -21.505 -11.590 2.122 1.00 60.09 444 LEU A N 1
ATOM 3623 C CA . LEU A 1 444 ? -22.193 -10.939 1.006 1.00 60.09 444 LEU A CA 1
ATOM 3624 C C . LEU A 1 444 ? -23.693 -10.701 1.293 1.00 60.09 444 LEU A C 1
ATOM 3626 O O . LEU A 1 444 ? -24.537 -10.957 0.420 1.00 60.09 444 LEU A O 1
ATOM 3630 N N . CYS A 1 445 ? -24.018 -10.270 2.516 1.00 64.31 445 CYS A N 1
ATOM 3631 C CA . CYS A 1 445 ? -25.382 -9.963 2.957 1.00 64.31 445 CYS A CA 1
ATOM 3632 C C . CYS A 1 445 ? -25.913 -8.670 2.300 1.00 64.31 445 CYS A C 1
ATOM 3634 O O . CYS A 1 445 ? -25.137 -7.757 1.998 1.00 64.31 445 CYS A O 1
ATOM 3636 N N . THR A 1 446 ? -27.226 -8.610 2.058 1.00 65.69 446 THR A N 1
ATOM 3637 C CA . THR A 1 446 ? -27.923 -7.537 1.319 1.00 65.69 446 THR A CA 1
ATOM 3638 C C . THR A 1 446 ? -28.979 -6.829 2.195 1.00 65.69 446 THR A C 1
ATOM 3640 O O . THR A 1 446 ? -29.169 -7.212 3.350 1.00 65.69 446 THR A O 1
ATOM 3643 N N . LEU A 1 447 ? -29.617 -5.764 1.687 1.00 58.72 447 LEU A N 1
ATOM 3644 C CA . LEU A 1 447 ? -30.315 -4.699 2.436 1.00 58.72 447 LEU A CA 1
ATOM 3645 C C . LEU A 1 447 ? -31.515 -5.153 3.306 1.00 58.72 447 LEU A C 1
ATOM 3647 O O . LEU A 1 447 ? -31.950 -4.397 4.169 1.00 58.72 447 LEU A O 1
ATOM 3651 N N . GLU A 1 448 ? -32.055 -6.361 3.117 1.00 48.75 448 GLU A N 1
ATOM 3652 C CA . GLU A 1 448 ? -33.363 -6.756 3.684 1.00 48.75 448 GLU A CA 1
ATOM 3653 C C . GLU A 1 448 ? -33.345 -7.778 4.836 1.00 48.75 448 GLU A C 1
ATOM 3655 O O . GLU A 1 448 ? -34.396 -8.294 5.213 1.00 48.75 448 GLU A O 1
ATOM 3660 N N . MET A 1 449 ? -32.199 -8.095 5.435 1.00 47.53 449 MET A N 1
ATOM 3661 C CA . MET A 1 449 ? -32.196 -8.946 6.637 1.00 47.53 449 MET A CA 1
ATOM 3662 C C . MET A 1 449 ? -32.127 -8.067 7.891 1.00 47.53 449 MET A C 1
ATOM 3664 O O . MET A 1 449 ? -31.428 -7.058 7.893 1.00 47.53 449 MET A O 1
ATOM 3668 N N . GLU A 1 450 ? -32.849 -8.408 8.964 1.00 46.25 450 GLU A N 1
ATOM 3669 C CA . GLU A 1 450 ? -32.528 -7.891 10.301 1.00 46.25 450 GLU A CA 1
ATOM 3670 C C . GLU A 1 450 ? -31.112 -8.377 10.624 1.00 46.25 450 GLU A C 1
ATOM 3672 O O . GLU A 1 450 ? -30.904 -9.512 11.050 1.00 46.25 450 GLU A O 1
ATOM 3677 N N . GLN A 1 451 ? -30.114 -7.563 10.293 1.00 55.00 451 GLN A N 1
ATOM 3678 C CA . GLN A 1 451 ? -28.725 -7.980 10.378 1.00 55.00 451 GLN A CA 1
ATOM 3679 C C . GLN A 1 451 ? -28.321 -7.946 11.846 1.00 55.00 451 GLN A C 1
ATOM 3681 O O . GLN A 1 451 ? -28.203 -6.880 12.449 1.00 55.00 451 GLN A O 1
ATOM 3686 N N . THR A 1 452 ? -28.114 -9.123 12.432 1.00 54.56 452 THR A N 1
ATOM 3687 C CA . THR A 1 452 ? -27.422 -9.209 13.716 1.00 54.56 452 THR A CA 1
ATOM 3688 C C . THR A 1 452 ? -25.959 -8.898 13.442 1.00 54.56 452 THR A C 1
ATOM 3690 O O . THR A 1 452 ? -25.238 -9.695 12.851 1.00 54.56 452 THR A O 1
ATOM 3693 N N . VAL A 1 453 ? -25.543 -7.693 13.802 1.00 65.06 453 VAL A N 1
ATOM 3694 C CA . VAL A 1 453 ? -24.186 -7.213 13.576 1.00 65.06 453 VAL A CA 1
ATOM 3695 C C . VAL A 1 453 ? -23.321 -7.590 14.771 1.00 65.06 453 VAL A C 1
ATOM 3697 O O . VAL A 1 453 ? -23.656 -7.251 15.906 1.00 65.06 453 VAL A O 1
ATOM 3700 N N . ALA A 1 454 ? -22.204 -8.268 14.519 1.00 62.31 454 ALA A N 1
ATOM 3701 C CA . ALA A 1 454 ? -21.224 -8.578 15.551 1.00 62.31 454 ALA A CA 1
ATOM 3702 C C . ALA A 1 454 ? -20.023 -7.626 15.475 1.00 62.31 454 ALA A C 1
ATOM 3704 O O . ALA A 1 454 ? -19.682 -7.091 14.416 1.00 62.31 454 ALA A O 1
ATOM 3705 N N . LEU A 1 455 ? -19.404 -7.425 16.636 1.00 69.38 455 LEU A N 1
ATOM 3706 C CA . LEU A 1 455 ? -18.097 -6.805 16.795 1.00 69.38 455 LEU A CA 1
ATOM 3707 C C . LEU A 1 455 ? -17.144 -7.906 17.275 1.00 69.38 455 LEU A C 1
ATOM 3709 O O . LEU A 1 455 ? -17.059 -8.162 18.476 1.00 69.38 455 LEU A O 1
ATOM 3713 N N . ASP A 1 456 ? -16.481 -8.608 16.353 1.00 66.44 456 ASP A N 1
ATOM 3714 C CA . ASP A 1 456 ? -15.533 -9.671 16.705 1.00 66.44 456 ASP A CA 1
ATOM 3715 C C . ASP A 1 456 ? -14.326 -9.779 15.748 1.00 66.44 456 ASP A C 1
ATOM 3717 O O . ASP A 1 456 ? -14.310 -9.224 14.647 1.00 66.44 456 ASP A O 1
ATOM 3721 N N . GLU A 1 457 ? -13.281 -10.485 16.201 1.00 62.31 457 GLU A N 1
ATOM 3722 C CA . GLU A 1 457 ? -12.033 -10.712 15.450 1.00 62.31 457 GLU A CA 1
ATOM 3723 C C . GLU A 1 457 ? -12.116 -11.906 14.475 1.00 62.31 457 GLU A C 1
ATOM 3725 O O . GLU A 1 457 ? -11.318 -12.022 13.535 1.00 62.31 457 GLU A O 1
ATOM 3730 N N . ASN A 1 458 ? -13.063 -12.822 14.703 1.00 62.47 458 ASN A N 1
ATOM 3731 C CA . ASN A 1 458 ? -13.138 -14.134 14.051 1.00 62.47 458 ASN A CA 1
ATOM 3732 C C . ASN A 1 458 ? -13.817 -14.069 12.677 1.00 62.47 458 ASN A C 1
ATOM 3734 O O . ASN A 1 458 ? -13.552 -14.896 11.800 1.00 62.47 458 ASN A O 1
ATOM 3738 N N . SER A 1 459 ? -14.648 -13.055 12.468 1.00 66.25 459 SER A N 1
ATOM 3739 C CA . SER A 1 459 ? -15.545 -12.933 11.323 1.00 66.25 459 SER A CA 1
ATOM 3740 C C . SER A 1 459 ? -15.173 -11.771 10.395 1.00 66.25 459 SER A C 1
ATOM 3742 O O . SER A 1 459 ? -15.942 -11.392 9.519 1.00 66.25 459 SER A O 1
ATOM 3744 N N . LYS A 1 460 ? -13.935 -11.263 10.490 1.00 62.69 460 LYS A N 1
ATOM 3745 C CA . LYS A 1 460 ? -13.387 -10.150 9.679 1.00 62.69 460 LYS A CA 1
ATOM 3746 C C . LYS A 1 460 ? -13.430 -10.315 8.153 1.00 62.69 460 LYS A C 1
ATOM 3748 O O . LYS A 1 460 ? -13.152 -9.369 7.420 1.00 62.69 460 LYS A O 1
ATOM 3753 N N . HIS A 1 461 ? -13.704 -11.525 7.674 1.00 67.81 461 HIS A N 1
ATOM 3754 C CA . HIS A 1 461 ? -13.868 -11.838 6.254 1.00 67.81 461 HIS A CA 1
ATOM 3755 C C . HIS A 1 461 ? -15.300 -11.583 5.758 1.00 67.81 461 HIS A C 1
ATOM 3757 O O . HIS A 1 461 ? -15.516 -11.477 4.553 1.00 67.81 461 HIS A O 1
ATOM 3763 N N . LEU A 1 462 ? -16.271 -11.460 6.668 1.00 76.19 462 LEU A N 1
ATOM 3764 C CA . LEU A 1 462 ? -17.656 -11.169 6.333 1.00 76.19 462 LEU A CA 1
ATOM 3765 C C . LEU A 1 462 ? -17.791 -9.701 5.920 1.00 76.19 462 LEU A C 1
ATOM 3767 O O . LEU A 1 462 ? -17.291 -8.788 6.578 1.00 76.19 462 LEU A O 1
ATOM 3771 N N . THR A 1 463 ? -18.464 -9.477 4.796 1.00 79.44 463 THR A N 1
ATOM 3772 C CA . THR A 1 463 ? -18.675 -8.149 4.216 1.00 79.44 463 THR A CA 1
ATOM 3773 C C . THR A 1 463 ? -20.111 -8.007 3.740 1.00 79.44 463 THR A C 1
ATOM 3775 O O . THR A 1 463 ? -20.716 -8.966 3.247 1.00 79.44 463 THR A O 1
ATOM 3778 N N . TRP A 1 464 ? -20.661 -6.802 3.877 1.00 84.00 464 TRP A N 1
ATOM 3779 C CA . TRP A 1 464 ? -21.860 -6.412 3.138 1.00 84.00 464 TRP A CA 1
ATOM 3780 C C . TRP A 1 464 ? -21.522 -6.266 1.674 1.00 84.00 464 TRP A C 1
ATOM 3782 O O . TRP A 1 464 ? -20.374 -5.987 1.341 1.00 84.00 464 TRP A O 1
ATOM 3792 N N . CYS A 1 465 ? -22.511 -6.422 0.802 1.00 80.50 465 CYS A N 1
ATOM 3793 C CA . CYS A 1 465 ? -22.323 -6.262 -0.632 1.00 80.50 465 CYS A CA 1
ATOM 3794 C C . CYS A 1 465 ? -23.425 -5.414 -1.243 1.00 80.50 465 CYS A C 1
ATOM 3796 O O . CYS A 1 465 ? -24.549 -5.883 -1.408 1.00 80.50 465 CYS A O 1
ATOM 3798 N N . ILE A 1 466 ? -23.061 -4.199 -1.645 1.00 78.94 466 ILE A N 1
ATOM 3799 C CA . ILE A 1 466 ? -23.929 -3.337 -2.449 1.00 78.94 466 ILE A CA 1
ATOM 3800 C C . ILE A 1 466 ? -23.940 -3.863 -3.888 1.00 78.94 466 ILE A C 1
ATOM 3802 O O . ILE A 1 466 ? -22.881 -4.202 -4.413 1.00 78.94 466 ILE A O 1
ATOM 3806 N N . GLY A 1 467 ? -25.118 -3.936 -4.513 1.00 73.75 467 GLY A N 1
ATOM 3807 C CA . GLY A 1 467 ? -25.318 -4.285 -5.926 1.00 73.75 467 GLY A CA 1
ATOM 3808 C C . GLY A 1 467 ? -25.523 -5.773 -6.215 1.00 73.75 467 GLY A C 1
ATOM 3809 O O . GLY A 1 467 ? -25.521 -6.185 -7.375 1.00 73.75 467 GLY A O 1
ATOM 3810 N N . LYS A 1 468 ? -25.708 -6.587 -5.169 1.00 71.94 468 LYS A N 1
ATOM 3811 C CA . LYS A 1 468 ? -26.079 -8.008 -5.286 1.00 71.94 468 LYS A CA 1
ATOM 3812 C C . LYS A 1 468 ? -27.600 -8.208 -5.293 1.00 71.94 468 LYS A C 1
ATOM 3814 O O . LYS A 1 468 ? -28.076 -9.188 -5.865 1.00 71.94 468 LYS A O 1
ATOM 3819 N N . GLN A 1 469 ? -28.357 -7.302 -4.672 1.00 69.69 469 GLN A N 1
ATOM 3820 C CA . GLN A 1 469 ? -29.816 -7.262 -4.775 1.00 69.69 469 GLN A CA 1
ATOM 3821 C C . GLN A 1 469 ? -30.245 -6.461 -6.002 1.00 69.69 469 GLN A C 1
ATOM 3823 O O . GLN A 1 469 ? -29.612 -5.473 -6.369 1.00 69.69 469 GLN A O 1
ATOM 3828 N N . SER A 1 470 ? -31.349 -6.869 -6.628 1.00 65.62 470 SER A N 1
ATOM 3829 C CA . SER A 1 470 ? -31.930 -6.119 -7.743 1.00 65.62 470 SER A CA 1
ATOM 3830 C C . SER A 1 470 ? -32.416 -4.728 -7.332 1.00 65.62 470 SER A C 1
ATOM 3832 O O . SER A 1 470 ? -32.413 -3.840 -8.178 1.00 65.62 470 SER A O 1
ATOM 3834 N N . GLU A 1 471 ? -32.802 -4.517 -6.064 1.00 70.25 471 GLU A N 1
ATOM 3835 C CA . GLU A 1 471 ? -33.225 -3.196 -5.573 1.00 70.25 471 GLU A CA 1
ATOM 3836 C C . GLU A 1 471 ? -32.077 -2.187 -5.440 1.00 70.25 471 GLU A C 1
ATOM 3838 O O . GLU A 1 471 ? -32.336 -0.985 -5.447 1.00 70.25 471 GLU A O 1
ATOM 3843 N N . ASP A 1 472 ? -30.822 -2.643 -5.337 1.00 73.38 472 ASP A N 1
ATOM 3844 C CA . ASP A 1 472 ? -29.678 -1.735 -5.203 1.00 73.38 472 ASP A CA 1
ATOM 3845 C C . ASP A 1 472 ? -29.474 -0.883 -6.469 1.00 73.38 472 ASP A C 1
ATOM 3847 O O . ASP A 1 472 ? -28.913 0.210 -6.375 1.00 73.38 472 ASP A O 1
ATOM 3851 N N . ASP A 1 473 ? -29.895 -1.389 -7.643 1.00 74.56 473 ASP A N 1
ATOM 3852 C CA . ASP A 1 473 ? -29.714 -0.769 -8.970 1.00 74.56 473 ASP A CA 1
ATOM 3853 C C . ASP A 1 473 ? -28.307 -0.165 -9.152 1.00 74.56 473 ASP A C 1
ATOM 3855 O O . ASP A 1 473 ? -28.121 0.934 -9.677 1.00 74.56 473 ASP A O 1
ATOM 3859 N N . ALA A 1 474 ? -27.290 -0.854 -8.632 1.00 75.94 474 ALA A N 1
ATOM 3860 C CA . ALA A 1 474 ? -25.933 -0.339 -8.631 1.00 75.94 474 ALA A CA 1
ATOM 3861 C C . ALA A 1 474 ? -25.371 -0.338 -10.057 1.00 75.94 474 ALA A C 1
ATOM 3863 O O . ALA A 1 474 ? -25.486 -1.312 -10.793 1.00 75.94 474 ALA A O 1
ATOM 3864 N N . ALA A 1 475 ? -24.708 0.740 -10.444 1.00 72.56 475 ALA A N 1
ATOM 3865 C CA . ALA A 1 475 ? -23.972 0.866 -11.687 1.00 72.56 475 ALA A CA 1
ATOM 3866 C C . ALA A 1 475 ? -22.607 1.505 -11.421 1.00 72.56 475 ALA A C 1
ATOM 3868 O O . ALA A 1 475 ? -22.363 2.158 -10.406 1.00 72.56 475 ALA A O 1
ATOM 3869 N N . LYS A 1 476 ? -21.668 1.300 -12.347 1.00 73.38 476 LYS A N 1
ATOM 3870 C CA . LYS A 1 476 ? -20.348 1.927 -12.249 1.00 73.38 476 LYS A CA 1
ATOM 3871 C C . LYS A 1 476 ? -20.500 3.451 -12.304 1.00 73.38 476 LYS A C 1
ATOM 3873 O O . LYS A 1 476 ? -21.028 3.970 -13.283 1.00 73.38 476 LYS A O 1
ATOM 3878 N N . GLY A 1 477 ? -19.930 4.143 -11.320 1.00 71.94 477 GLY A N 1
ATOM 3879 C CA . GLY A 1 477 ? -20.019 5.597 -11.176 1.00 71.94 477 GLY A CA 1
ATOM 3880 C C . GLY A 1 477 ? -21.092 6.066 -10.194 1.00 71.94 477 GLY A C 1
ATOM 3881 O O . GLY A 1 477 ? -21.067 7.240 -9.836 1.00 71.94 477 GLY A O 1
ATOM 3882 N N . ASP A 1 478 ? -21.963 5.170 -9.727 1.00 81.69 478 ASP A N 1
ATOM 3883 C CA . ASP A 1 478 ? -22.959 5.502 -8.713 1.00 81.69 478 ASP A CA 1
ATOM 3884 C C . ASP A 1 478 ? -22.303 5.727 -7.349 1.00 81.69 478 ASP A C 1
ATOM 3886 O O . ASP A 1 478 ? -21.292 5.100 -7.013 1.00 81.69 478 ASP A O 1
ATOM 3890 N N . THR A 1 479 ? -22.919 6.576 -6.531 1.00 83.94 479 THR A N 1
ATOM 3891 C CA . THR A 1 479 ? -22.500 6.796 -5.140 1.00 83.94 479 THR A CA 1
ATOM 3892 C C . THR A 1 479 ? -23.564 6.285 -4.185 1.00 83.94 479 THR A C 1
ATOM 3894 O O . THR A 1 479 ? -24.741 6.624 -4.305 1.00 83.94 479 THR A O 1
ATOM 3897 N N . PHE A 1 480 ? -23.148 5.493 -3.201 1.00 86.12 480 PHE A N 1
ATOM 3898 C CA . PHE A 1 480 ? -24.000 4.987 -2.134 1.00 86.12 480 PHE A CA 1
ATOM 3899 C C . PHE A 1 480 ? -23.663 5.670 -0.811 1.00 86.12 480 PHE A C 1
ATOM 3901 O O . PHE A 1 480 ? -22.499 5.787 -0.443 1.00 86.12 480 PHE A O 1
ATOM 3908 N N . SER A 1 481 ? -24.682 6.091 -0.068 1.00 88.94 481 SER A N 1
ATOM 3909 C CA . SER A 1 481 ? -24.537 6.544 1.315 1.00 88.94 481 SER A CA 1
ATOM 3910 C C . SER A 1 481 ? -24.767 5.353 2.232 1.00 88.94 481 SER A C 1
ATOM 3912 O O . SER A 1 481 ? -25.881 4.831 2.302 1.00 88.94 481 SER A O 1
ATOM 3914 N N . ILE A 1 482 ? -23.706 4.926 2.911 1.00 90.12 482 ILE A N 1
ATOM 3915 C CA . ILE A 1 482 ? -23.743 3.914 3.964 1.00 90.12 482 ILE A CA 1
ATOM 3916 C C . ILE A 1 482 ? -24.121 4.611 5.264 1.00 90.12 482 ILE A C 1
ATOM 3918 O O . ILE A 1 482 ? -23.546 5.640 5.617 1.00 90.12 482 ILE A O 1
ATOM 3922 N N . ARG A 1 483 ? -25.080 4.034 5.980 1.00 90.25 483 ARG A N 1
ATOM 3923 C CA . ARG A 1 483 ? -25.605 4.509 7.255 1.00 90.25 483 ARG A CA 1
ATOM 3924 C C . ARG A 1 483 ? -25.400 3.453 8.326 1.00 90.25 483 ARG A C 1
ATOM 3926 O O . ARG A 1 483 ? -25.814 2.309 8.152 1.00 90.25 483 ARG A O 1
ATOM 3933 N N . LEU A 1 484 ? -24.817 3.867 9.442 1.00 89.94 484 LEU A N 1
ATOM 3934 C CA . LEU A 1 484 ? -24.680 3.079 10.659 1.00 89.94 484 LEU A CA 1
ATOM 3935 C C . LEU A 1 484 ? -25.504 3.738 11.765 1.00 89.94 484 LEU A C 1
ATOM 3937 O O . LEU A 1 484 ? -25.284 4.902 12.089 1.00 89.94 484 LEU A O 1
ATOM 3941 N N . VAL A 1 485 ? -26.425 2.987 12.356 1.00 88.44 485 VAL A N 1
ATOM 3942 C CA . VAL A 1 485 ? -27.178 3.389 13.548 1.00 88.44 485 VAL A CA 1
ATOM 3943 C C . VAL A 1 485 ? -26.621 2.630 14.744 1.00 88.44 485 VAL A C 1
ATOM 3945 O O . VAL A 1 485 ? -26.536 1.403 14.701 1.00 88.44 485 VAL A O 1
ATOM 3948 N N . VAL A 1 486 ? -26.271 3.357 15.803 1.00 87.44 486 VAL A N 1
ATOM 3949 C CA . VAL A 1 486 ? -25.756 2.806 17.061 1.00 87.44 486 VAL A CA 1
ATOM 3950 C C . VAL A 1 486 ? -26.750 3.110 18.180 1.00 87.44 486 VAL A C 1
ATOM 3952 O O . VAL A 1 486 ? -27.090 4.273 18.410 1.00 87.44 486 VAL A O 1
ATOM 3955 N N . PHE A 1 487 ? -27.233 2.070 18.863 1.00 85.75 487 PHE A N 1
ATOM 3956 C CA . PHE A 1 487 ? -28.187 2.185 19.971 1.00 85.75 487 PHE A CA 1
ATOM 3957 C C . PHE A 1 487 ? -27.970 1.080 21.011 1.00 85.75 487 PHE A C 1
ATOM 3959 O O . PHE A 1 487 ? -28.194 -0.090 20.704 1.00 85.75 487 PHE A O 1
ATOM 3966 N N . ASN A 1 488 ? -27.591 1.437 22.245 1.00 80.38 488 ASN A N 1
ATOM 3967 C CA . ASN A 1 488 ? -27.344 0.487 23.345 1.00 80.38 488 ASN A CA 1
ATOM 3968 C C . ASN A 1 488 ? -26.478 -0.713 22.909 1.00 80.38 488 ASN A C 1
ATOM 3970 O O . ASN A 1 488 ? -26.910 -1.857 23.032 1.00 80.38 488 ASN A O 1
ATOM 3974 N N . ASP A 1 489 ? -25.317 -0.432 22.307 1.00 73.25 489 ASP A N 1
ATOM 3975 C CA . ASP A 1 489 ? -24.368 -1.418 21.756 1.00 73.25 489 ASP A CA 1
ATOM 3976 C C . ASP A 1 489 ? -24.916 -2.332 20.643 1.00 73.25 489 ASP A C 1
ATOM 3978 O O . ASP A 1 489 ? -24.239 -3.259 20.204 1.00 73.25 489 ASP A O 1
ATOM 3982 N N . ASN A 1 490 ? -26.115 -2.047 20.125 1.00 81.12 490 ASN A N 1
ATOM 3983 C CA . ASN A 1 490 ? -26.627 -2.661 18.907 1.00 81.12 490 ASN A CA 1
ATOM 3984 C C . ASN A 1 490 ? -26.295 -1.786 17.703 1.00 81.12 490 ASN A C 1
ATOM 3986 O O . ASN A 1 490 ? -26.469 -0.561 17.726 1.00 81.12 490 ASN A O 1
ATOM 3990 N N . TYR A 1 491 ? -25.873 -2.444 16.630 1.00 84.88 491 TYR A N 1
ATOM 3991 C CA . TYR A 1 491 ? -25.498 -1.811 15.376 1.00 84.88 491 TYR A CA 1
ATOM 3992 C C . TYR A 1 491 ? -26.491 -2.208 14.287 1.00 84.88 491 TYR A C 1
ATOM 3994 O O . TYR A 1 491 ? -26.814 -3.381 14.129 1.00 84.88 491 TYR A O 1
ATOM 4002 N N . SER A 1 492 ? -26.949 -1.231 13.509 1.00 85.00 492 SER A N 1
ATOM 4003 C CA . SER A 1 492 ? -27.755 -1.465 12.310 1.00 85.00 492 SER A CA 1
ATOM 4004 C C . SER A 1 492 ? -27.107 -0.755 11.134 1.00 85.00 492 SER A C 1
ATOM 4006 O O . SER A 1 492 ? -26.882 0.455 11.186 1.00 85.00 492 SER A O 1
ATOM 4008 N N . VAL A 1 493 ? -26.837 -1.495 10.062 1.00 87.25 493 VAL A N 1
ATOM 4009 C CA . VAL A 1 493 ? -26.212 -0.967 8.845 1.00 87.25 493 VAL A CA 1
ATOM 4010 C C . VAL A 1 493 ? -27.226 -0.974 7.711 1.00 87.25 493 VAL A C 1
ATOM 4012 O O . VAL A 1 493 ? -27.968 -1.930 7.524 1.00 87.25 493 VAL A O 1
ATOM 4015 N N . SER A 1 494 ? -27.275 0.115 6.955 1.00 86.25 494 SER A N 1
ATOM 4016 C CA . SER A 1 494 ? -28.085 0.238 5.743 1.00 86.25 494 SER A CA 1
ATOM 4017 C C . SER A 1 494 ? -27.339 1.082 4.718 1.00 86.25 494 SER A C 1
ATOM 4019 O O . SER A 1 494 ? -26.400 1.799 5.058 1.00 86.25 494 SER A O 1
ATOM 4021 N N . TRP A 1 495 ? -27.736 1.017 3.455 1.00 87.94 495 TRP A N 1
ATOM 4022 C CA . TRP A 1 495 ? -27.200 1.887 2.416 1.00 87.94 495 TRP A CA 1
ATOM 4023 C C . TRP A 1 495 ? -28.302 2.330 1.463 1.00 87.94 495 TRP A C 1
ATOM 4025 O O . TRP A 1 495 ? -29.361 1.718 1.371 1.00 87.94 495 TRP A O 1
ATOM 4035 N N . ARG A 1 496 ? -28.069 3.4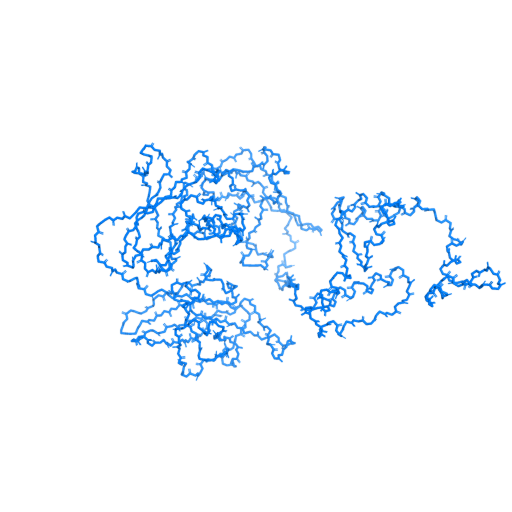34 0.760 1.00 86.12 496 ARG A N 1
ATOM 4036 C CA . ARG A 1 496 ? -28.956 3.897 -0.311 1.00 86.12 496 ARG A CA 1
ATOM 4037 C C . ARG A 1 496 ? -28.155 4.556 -1.419 1.00 86.12 496 ARG A C 1
ATOM 4039 O O . ARG A 1 496 ? -27.168 5.235 -1.134 1.00 86.12 496 ARG A O 1
ATOM 4046 N N . LYS A 1 497 ? -28.603 4.400 -2.661 1.00 84.88 497 LYS A N 1
ATOM 4047 C CA . LYS A 1 497 ? -28.061 5.119 -3.818 1.00 84.88 497 LYS A CA 1
ATOM 4048 C C . LYS A 1 497 ? -28.369 6.618 -3.685 1.00 84.88 497 LYS A C 1
ATOM 4050 O O . LYS A 1 497 ? -29.487 6.988 -3.325 1.00 84.88 497 LYS A O 1
ATOM 4055 N N . VAL A 1 498 ? -27.369 7.469 -3.905 1.00 84.88 498 VAL A N 1
ATOM 4056 C CA . VAL A 1 498 ? -27.444 8.935 -3.747 1.00 84.88 498 VAL A CA 1
ATOM 4057 C C . VAL A 1 498 ? -27.375 9.642 -5.093 1.00 84.88 498 VAL A C 1
ATOM 4059 O O . VAL A 1 498 ? -28.123 10.593 -5.313 1.00 84.88 498 VAL A O 1
ATOM 4062 N N . SER A 1 499 ? -26.490 9.186 -5.981 1.00 75.44 499 SER A N 1
ATOM 4063 C CA . SER A 1 499 ? -26.240 9.802 -7.288 1.00 75.44 499 SER A CA 1
ATOM 4064 C C . SER A 1 499 ? -25.909 8.764 -8.335 1.00 75.44 499 SER A C 1
ATOM 4066 O O . SER A 1 499 ? -25.075 7.895 -7.976 1.00 75.44 499 SER A O 1
#

=== Feature glossary ===
The record interleaves many kinds of information about one protein. Here is each kind framed as the question it answers.

Q: What does the local fold look like, residue by residue?
A: A 3Di character summarizes, for each residue, the relative orientation of the Cα frame of its nearest spatial neighbor. Because it encodes fold topology rather than chemistry, 3Di alignments detect remote structural similarity that sequence alignment misses.

Q: Which residues are in helices, strands, or loops?
A: Secondary structure is the local, repeating backbone conformation. DSSP classifies it into eight states by reading the hydrogen-bond network: three helix types (H, G, I), two β types (E, B), two non-regular types (T, S), and unstructured coil (-).

Q: How big and how compact is the whole molecule?
A: Three whole-structure scalars: the radius of gyration (RMS distance of Cα from centroid, in Å), the count of Cα–Cα contacts (pairs closer than 8 Å and separated by more than four residues in sequence — i.e. tertiary, not local, contacts), and the bounding-box dimensions. Together they distinguish compact globular folds from extended fibres or disordered chains.

Q: How confident is the AlphaFold model at each residue?
A: For AlphaFold models, the B-factor field carries pLDDT — the model's own estimate of local accuracy on a 0–100 scale. Regions with pLDDT<50 should be treated as essentially unmodeled; they often correspond to intrinsically disordered segments.

Q: What family and function is it annotated with?
A: Functional annotations link the protein to curated databases. InterPro entries identify conserved domains and families by matching the sequence against member-database signatures (Pfam, PROSITE, CDD, …). Gene Ontology (GO) terms describe molecular function, biological process, and cellular component in a controlled vocabulary. CATH places the structure in a hierarchical fold classification (Class/Architecture/Topology/Homologous-superfamily). The organism is the source species.

Q: What known structures does this most resemble?
A: Nearest PDB neighbors are the top structural matches found by Foldseek when searching this structure against the entire Protein Data Bank. Each hit reports a TM-score (0 to 1; >0.5 almost always implies the same fold) and an E-value. These are *structural* homologs — they may share no detectable sequence similarity.

Q: Which residues are buried vs exposed?
A: Solvent-accessible surface area (SASA) is the area in Å² traced out by the centre of a 1.4 Å probe sphere (a water molecule) rolled over the protein's van der Waals surface (Shrake–Rupley / Lee–Richards construction). Buried residues have near-zero SASA; fully exposed residues can exceed 200 Å². The total SASA scales roughly with the number of surface residues.

Q: What are the backbone torsion angles?
A: φ (phi) and ψ (psi) are the two rotatable backbone dihedrals per residue: φ is the C(i-1)–N–Cα–C torsion, ψ is the N–Cα–C–N(i+1) torsion, both in degrees on (−180°, 180°]. α-helical residues cluster near (−60°, −45°); β-strand residues near (−120°, +130°). A Ramachandran plot is simply a scatter of (φ, ψ) for every residue.

Q: Are the domains correctly placed relative to each other?
A: Predicted aligned error is AlphaFold's pairwise confidence. Unlike pLDDT (per-residue), PAE is per-residue-pair and captures whether two parts of the structure are correctly placed relative to each other. Units are ångströms of expected positional error.

Q: What if only a Cα trace is available?
A: P-SEA three-state annotation labels each residue as helix, strand, or coil based purely on the geometry of the Cα trace. It serves as a fallback when the full backbone (and thus DSSP) is unavailable.

Q: What is the amino-acid chain?
A: This is the polypeptide sequence — one letter per residue, N-terminus first. Length ranges from a few dozen residues for small domains to over a thousand for large multi-domain proteins.

Q: What do the rendered images show?
A: The six renders are orthographic views along the three Cartesian axes in both directions. Representation (cartoon, sticks, or surface) and color scheme (sequence-rainbow or by-chain) vary across proteins so the training set covers all the common visualization conventions.

Q: What do the diagnostic plots show?
A: Plot images: a contact map (which residues are close in 3D, as an N×N binary image), a Ramachandran scatter (backbone torsion angles, revealing secondary-structure composition at a glance), and — for AlphaFold structures — a PAE heatmap (pairwise prediction confidence).

Q: How mobile is each atom in the crystal?
A: B-factor (Debye–Waller factor) reflects atomic displacement in the crystal lattice. It is an experimental observable (units Å²), not a prediction; low values mean the atom is pinned down, high values mean it moves or is heterogeneous across the crystal.

Q: Where is each backbone atom in 3D?
A: The mmCIF table is the protein's shape written out atom by atom. For each backbone N, Cα, C, and carbonyl O, it records an (x, y, z) coordinate triple in Å plus the residue type, chain letter, and residue number.